Protein AF-A0AA36N4N1-F1 (afdb_monomer)

Organism: NCBI:txid2562239

pLDDT: mean 80.61, std 21.47, range [31.05, 98.44]

Foldseek 3Di:
DDDPDPCVVVDDDDLWQQQQAEDAADLVLHWDKDWSQPQWDADPPQQKIFRAAFAKTKMWTSYKDALADWDKWKKAWAWPDFKKKWFKFAPTDDPSRHDFAQQLVRQRHFIWIEGQCWTFTHHNSDTPGTDGHDDHGWMWMWTHHHQAKIFIATPPRTDDIDRDDNGTIMIIMMIDNGGGIMMRGDNPPDPLDPDPQPPPFKKAKDFWLPPLQGGIWGFDGADPSDTKTADPQAWIWYDDCWIFTDSHVDPPDGQWTGNDPDPAAWIGGPPPNVNRDDGIGMGGDPDDDDPDDDDDDDDDDDDDDDDDDDDDDDDDDDDPDDDFAFDFPPPPPPCRRHHDDPLADDPDDADDALLQLLVLLVPDDNVRSVVLLVQLCVVCVVCVVVVQHDDSSLSSLVSQCPDDDSDDDGPVNLVCCLGPPDDDVSVVSSVSNSNSVVSPVVSVVSDDDDDDDDPDDDPRPDDPVVDDPPPDPDD

Sequence (475 aa):
MLGSLDISQLLGDGDDASGLPSTGYSEEEGFTWVDTLRSVDCDSSDRKALCVEDRTATMVTAQVLTSQDTCVLKLRLSGNGHQLAFGIVDENPSGFSRLAIGDERLQSSIGAMCSPISGTIVYEGRTAGEAPAVKNGDIVEIRTSEGGRVEFLKGSSKFHSIKVGGKCKFRLAVTLFKQGQQVEILRGSGGGGSLPAGAAGALQVVGAGLPAVNGSYTATGTYNGKPMYKKEDGAILYWKNMWKLNDSDNTGGWWYERDDTSATGAWETAAGLGWVDPAPVVKAASGSPAEEDASIISPKSAAAVSTSVPVTAAAAPALPVEARRTNRWGDGLDAAASGHRDFFPKGWTPAKTVREAVEAFRVYSPEEIDFVLKKGCAMALDLKDVDMHMDDDCAAVIYAYTQEKPEPPSLYTKLNDAMRTSGGLAEKRLLLYLDYIHSLSEALSLLPAYSGECYRGLNLRLHPKTYEVRSHVVG

Mean predicted aligned error: 18.78 Å

Structure (mmCIF, N/CA/C/O backbone):
data_AF-A0AA36N4N1-F1
#
_entry.id   AF-A0AA36N4N1-F1
#
loop_
_atom_site.group_PDB
_atom_site.id
_atom_site.type_symbol
_atom_site.label_atom_id
_atom_site.label_alt_id
_atom_site.label_comp_id
_atom_site.label_asym_id
_atom_site.label_entity_id
_atom_site.label_seq_id
_atom_site.pdbx_PDB_ins_code
_atom_site.Cartn_x
_atom_site.Cartn_y
_atom_site.Cartn_z
_atom_site.occupancy
_atom_site.B_iso_or_equiv
_atom_site.auth_seq_id
_atom_site.auth_comp_id
_atom_site.auth_asym_id
_atom_site.auth_atom_id
_atom_site.pdbx_PDB_model_num
ATOM 1 N N . MET A 1 1 ? 45.146 0.557 26.630 1.00 37.34 1 MET A N 1
ATOM 2 C CA . MET A 1 1 ? 44.471 0.584 25.317 1.00 37.34 1 MET A CA 1
ATOM 3 C C . MET A 1 1 ? 43.125 -0.089 25.493 1.00 37.34 1 MET A C 1
ATOM 5 O O . MET A 1 1 ? 43.116 -1.236 25.915 1.00 37.34 1 MET A O 1
ATOM 9 N N . LEU A 1 2 ? 42.023 0.621 25.257 1.00 32.16 2 LEU A N 1
ATOM 10 C CA . LEU A 1 2 ? 40.697 0.011 25.139 1.00 32.16 2 LEU A CA 1
ATOM 11 C C . LEU A 1 2 ? 40.434 -0.164 23.644 1.00 32.16 2 LEU A C 1
ATOM 13 O O . LEU A 1 2 ? 40.551 0.806 22.896 1.00 32.16 2 LEU A O 1
ATOM 17 N N . GLY A 1 3 ? 40.168 -1.393 23.207 1.00 32.75 3 GLY A N 1
ATOM 18 C CA . GLY A 1 3 ? 39.794 -1.654 21.819 1.00 32.75 3 GLY A CA 1
ATOM 19 C C . GLY A 1 3 ? 38.399 -1.103 21.548 1.00 32.75 3 GLY A C 1
ATOM 20 O O . GLY A 1 3 ? 37.499 -1.298 22.364 1.00 32.75 3 GLY A O 1
ATOM 21 N N . SER A 1 4 ? 38.218 -0.425 20.414 1.00 31.94 4 SER A N 1
ATOM 22 C CA . SER A 1 4 ? 36.880 -0.070 19.941 1.00 31.94 4 SER A CA 1
ATOM 23 C C . SER A 1 4 ? 36.145 -1.358 19.583 1.00 31.94 4 SER A C 1
ATOM 25 O O . SER A 1 4 ? 36.500 -2.014 18.606 1.00 31.94 4 SER A O 1
ATOM 27 N N . LEU A 1 5 ? 35.151 -1.733 20.387 1.00 32.84 5 LEU A N 1
ATOM 28 C CA . LEU A 1 5 ? 34.223 -2.806 20.042 1.00 32.84 5 LEU A CA 1
ATOM 29 C C . LEU A 1 5 ? 33.358 -2.323 18.879 1.00 32.84 5 LEU A C 1
ATOM 31 O O . LEU A 1 5 ? 32.591 -1.373 19.030 1.00 32.84 5 LEU A O 1
ATOM 35 N N . ASP A 1 6 ? 33.514 -2.954 17.718 1.00 38.28 6 ASP A N 1
ATOM 36 C CA . ASP A 1 6 ? 32.713 -2.637 16.543 1.00 38.28 6 ASP A CA 1
ATOM 37 C C . ASP A 1 6 ? 31.299 -3.204 16.718 1.00 38.28 6 ASP A C 1
ATOM 39 O O . ASP A 1 6 ? 31.056 -4.407 16.598 1.00 38.28 6 ASP A O 1
ATOM 43 N N . ILE A 1 7 ? 30.365 -2.315 17.060 1.00 39.88 7 ILE A N 1
ATOM 44 C CA . ILE A 1 7 ? 28.974 -2.656 17.380 1.00 39.88 7 ILE A CA 1
ATOM 45 C C . ILE A 1 7 ? 28.246 -3.271 16.172 1.00 39.88 7 ILE A C 1
ATOM 47 O O . ILE A 1 7 ? 27.280 -4.008 16.375 1.00 39.88 7 ILE A O 1
ATOM 51 N N . SER A 1 8 ? 28.727 -3.050 14.939 1.00 36.09 8 SER A N 1
ATOM 52 C CA . SER A 1 8 ? 28.151 -3.668 13.736 1.00 36.09 8 SER A CA 1
ATOM 53 C C . SER A 1 8 ? 28.112 -5.199 13.826 1.00 36.09 8 SER A C 1
ATOM 55 O O . SER A 1 8 ? 27.109 -5.802 13.463 1.00 36.09 8 SER A O 1
ATOM 57 N N . GLN A 1 9 ? 29.124 -5.837 14.427 1.00 35.06 9 GLN A N 1
ATOM 58 C CA . GLN A 1 9 ? 29.229 -7.303 14.500 1.00 35.06 9 GLN A CA 1
ATOM 59 C C . GLN A 1 9 ? 28.321 -7.959 15.565 1.00 35.06 9 GLN A C 1
ATOM 61 O O . GLN A 1 9 ? 28.325 -9.180 15.711 1.00 35.06 9 GLN A O 1
ATOM 66 N N . LEU A 1 10 ? 27.522 -7.175 16.304 1.00 34.16 10 LEU A N 1
ATOM 67 C CA . LEU A 1 10 ? 26.459 -7.657 17.209 1.00 34.16 10 LEU A CA 1
ATOM 68 C C . LEU A 1 10 ? 25.037 -7.360 16.683 1.00 34.16 10 LEU A C 1
ATOM 70 O O . LEU A 1 10 ? 24.024 -7.646 17.343 1.00 34.16 10 LEU A O 1
ATOM 74 N N . LEU A 1 11 ? 24.947 -6.807 15.474 1.00 39.31 11 LEU A N 1
ATOM 75 C CA . LEU A 1 11 ? 23.723 -6.700 14.693 1.00 39.31 11 LEU A CA 1
ATOM 76 C C . LEU A 1 11 ? 23.716 -7.869 13.702 1.00 39.31 11 LEU A C 1
ATOM 78 O O . LEU A 1 11 ? 24.350 -7.811 12.659 1.00 39.31 11 LEU A O 1
ATOM 82 N N . GLY A 1 12 ? 23.050 -8.966 14.067 1.00 37.25 12 GLY A N 1
ATOM 83 C CA . GLY A 1 12 ? 22.826 -10.062 13.128 1.00 37.25 12 GLY A CA 1
ATOM 84 C C . GLY A 1 12 ? 21.840 -9.616 12.054 1.00 37.25 12 GLY A C 1
ATOM 85 O O . GLY A 1 12 ? 20.724 -9.224 12.397 1.00 37.25 12 GLY A O 1
ATOM 86 N N . ASP A 1 13 ? 22.262 -9.658 10.793 1.00 42.12 13 ASP A N 1
ATOM 87 C CA . ASP A 1 13 ? 21.434 -9.299 9.641 1.00 42.12 13 ASP A CA 1
ATOM 88 C C . ASP A 1 13 ? 20.229 -10.246 9.490 1.00 42.12 13 ASP A C 1
ATOM 90 O O . ASP A 1 13 ? 20.360 -11.457 9.685 1.00 42.12 13 ASP A O 1
ATOM 94 N N . GLY A 1 14 ? 19.070 -9.711 9.079 1.00 48.75 14 GLY A N 1
ATOM 95 C CA . GLY A 1 14 ? 17.933 -10.528 8.622 1.00 48.75 14 GLY A CA 1
ATOM 96 C C . GLY A 1 14 ? 16.628 -10.487 9.432 1.00 48.75 14 GLY A C 1
ATOM 97 O O . GLY A 1 14 ? 15.977 -11.521 9.537 1.00 48.75 14 GLY A O 1
ATOM 98 N N . ASP A 1 15 ? 16.202 -9.317 9.924 1.00 51.88 15 ASP A N 1
ATOM 99 C CA . ASP A 1 15 ? 14.816 -9.045 10.383 1.00 51.88 15 ASP A CA 1
ATOM 100 C C . ASP A 1 15 ? 14.163 -7.915 9.541 1.00 51.88 15 ASP A C 1
ATOM 102 O O . ASP A 1 15 ? 13.485 -7.018 10.052 1.00 51.88 15 ASP A O 1
ATOM 106 N N . ASP A 1 16 ? 14.396 -7.910 8.224 1.00 55.91 16 ASP A N 1
ATOM 107 C CA . ASP A 1 16 ? 13.760 -6.949 7.313 1.00 55.91 16 ASP A CA 1
ATOM 108 C C . ASP A 1 16 ? 12.291 -7.305 7.066 1.00 55.91 16 ASP A C 1
ATOM 110 O O . ASP A 1 16 ? 11.983 -8.380 6.547 1.00 55.91 16 ASP A O 1
ATOM 114 N N . ALA A 1 17 ? 11.375 -6.354 7.288 1.00 56.84 17 ALA A N 1
ATOM 115 C CA . ALA A 1 17 ? 9.952 -6.489 6.942 1.00 56.84 17 ALA A CA 1
ATOM 116 C C . ALA A 1 17 ? 9.674 -6.422 5.419 1.00 56.84 17 ALA A C 1
ATOM 118 O O . ALA A 1 17 ? 8.592 -6.024 4.975 1.00 56.84 17 ALA A O 1
ATOM 119 N N . SER A 1 18 ? 10.659 -6.794 4.601 1.00 56.47 18 SER A N 1
ATOM 120 C CA . SER A 1 18 ? 10.513 -6.920 3.156 1.00 56.47 18 SER A CA 1
ATOM 121 C C . SER A 1 18 ? 9.444 -7.972 2.831 1.00 56.47 18 SER A C 1
ATOM 123 O O . SER A 1 18 ? 9.454 -9.083 3.359 1.00 56.47 18 SER A O 1
ATOM 125 N N . GLY A 1 19 ? 8.478 -7.613 1.983 1.00 63.00 19 GLY A N 1
ATOM 126 C CA . GLY A 1 19 ? 7.341 -8.486 1.675 1.00 63.00 19 GLY A CA 1
ATOM 127 C C . GLY A 1 19 ? 6.132 -8.353 2.609 1.00 63.00 19 GLY A C 1
ATOM 128 O O . GLY A 1 19 ? 5.221 -9.176 2.510 1.00 63.00 19 GLY A O 1
ATOM 129 N N . LEU A 1 20 ? 6.054 -7.316 3.456 1.00 75.00 20 LEU A N 1
ATOM 130 C CA . LEU A 1 20 ? 4.758 -6.886 3.994 1.00 75.00 20 LEU A CA 1
ATOM 131 C C . LEU A 1 20 ? 3.753 -6.664 2.845 1.00 75.00 20 LEU A C 1
ATOM 133 O O . LEU A 1 20 ? 4.109 -6.026 1.849 1.00 75.00 20 LEU A O 1
ATOM 137 N N . PRO A 1 21 ? 2.488 -7.109 2.974 1.00 74.00 21 PRO A N 1
ATOM 138 C CA . PRO A 1 21 ? 1.457 -6.785 1.995 1.00 74.00 21 PRO A CA 1
ATOM 139 C C . PRO A 1 21 ? 1.326 -5.263 1.847 1.00 74.00 21 PRO A C 1
ATOM 141 O O . PRO A 1 21 ? 1.361 -4.521 2.832 1.00 74.00 21 PRO A O 1
ATOM 144 N N . SER A 1 22 ? 1.188 -4.791 0.609 1.00 78.88 22 SER A N 1
ATOM 145 C CA . SER A 1 22 ? 0.854 -3.399 0.298 1.00 78.88 22 SER A CA 1
ATOM 146 C C . SER A 1 22 ? -0.572 -3.387 -0.242 1.00 78.88 22 SER A C 1
ATOM 148 O O . SER A 1 22 ? -0.826 -3.784 -1.379 1.00 78.88 22 SER A O 1
ATOM 150 N N . THR A 1 23 ? -1.515 -3.024 0.626 1.00 79.81 23 THR A N 1
ATOM 151 C CA . THR A 1 23 ? -2.939 -2.870 0.294 1.00 79.81 23 THR A CA 1
ATOM 152 C C . THR A 1 23 ? -3.325 -1.398 0.388 1.00 79.81 23 THR A C 1
ATOM 154 O O . THR A 1 23 ? -2.739 -0.653 1.174 1.00 79.81 23 THR A O 1
ATOM 157 N N . GLY A 1 24 ? -4.290 -0.957 -0.420 1.00 72.75 24 GLY A N 1
ATOM 158 C CA . GLY A 1 24 ? -4.892 0.366 -0.241 1.00 72.75 24 GLY A CA 1
ATOM 159 C C . GLY A 1 24 ? -5.756 0.395 1.020 1.00 72.75 24 GLY A C 1
ATOM 160 O O . GLY A 1 24 ? -6.270 -0.639 1.445 1.00 72.75 24 GLY A O 1
ATOM 161 N N . TYR A 1 25 ? -5.927 1.570 1.622 1.00 78.00 25 TYR A N 1
ATOM 162 C CA . TYR A 1 25 ? -6.884 1.737 2.712 1.00 78.00 25 TYR A CA 1
ATOM 163 C C . TYR A 1 25 ? -8.323 1.817 2.184 1.00 78.00 25 TYR A C 1
ATOM 165 O O . TYR A 1 25 ? -8.590 2.464 1.174 1.00 78.00 25 TYR A O 1
ATOM 173 N N . SER A 1 26 ? -9.249 1.177 2.897 1.00 70.94 26 SER A N 1
ATOM 174 C CA . SER A 1 26 ? -10.693 1.265 2.678 1.00 70.94 26 SER A CA 1
ATOM 175 C C . SER A 1 26 ? -11.380 1.444 4.027 1.00 70.94 26 SER A C 1
ATOM 177 O O . SER A 1 26 ? -11.077 0.717 4.973 1.00 70.94 26 SER A O 1
ATOM 179 N N . GLU A 1 27 ? -12.320 2.386 4.137 1.00 68.56 27 GLU A N 1
ATOM 180 C CA . GLU A 1 27 ? -13.096 2.575 5.372 1.00 68.56 27 GLU A CA 1
ATOM 181 C C . GLU A 1 27 ? -14.043 1.394 5.655 1.00 68.56 27 GLU A C 1
ATOM 183 O O . GLU A 1 27 ? -14.372 1.133 6.813 1.00 68.56 27 GLU A O 1
ATOM 188 N N . GLU A 1 28 ? -14.458 0.665 4.612 1.00 68.81 28 GLU A N 1
ATOM 189 C CA . GLU A 1 28 ? -15.406 -0.453 4.709 1.00 68.81 28 GLU A CA 1
ATOM 190 C C . GLU A 1 28 ? -14.729 -1.729 5.245 1.00 68.81 28 GLU A C 1
ATOM 192 O O . GLU A 1 28 ? -15.287 -2.421 6.099 1.00 68.81 28 GLU A O 1
ATOM 197 N N . GLU A 1 29 ? -13.492 -2.000 4.816 1.00 69.56 29 GLU A N 1
ATOM 198 C CA . GLU A 1 29 ? -12.660 -3.103 5.329 1.00 69.56 29 GLU A CA 1
ATOM 199 C C . GLU A 1 29 ? -11.948 -2.714 6.641 1.00 69.56 29 GLU A C 1
ATOM 201 O O . GLU A 1 29 ? -11.838 -3.507 7.585 1.00 69.56 29 GLU A O 1
ATOM 206 N N . GLY A 1 30 ? -11.503 -1.458 6.732 1.00 76.56 30 GLY A N 1
ATOM 207 C CA . GLY A 1 30 ? -10.706 -0.920 7.825 1.00 76.56 30 GLY A CA 1
ATOM 208 C C . GLY A 1 30 ? -9.240 -1.356 7.762 1.00 76.56 30 GLY A C 1
ATOM 209 O O . GLY A 1 30 ? -8.646 -1.485 6.694 1.00 76.56 30 GLY A O 1
ATOM 210 N N . PHE A 1 31 ? -8.636 -1.559 8.934 1.00 78.25 31 PHE A N 1
ATOM 211 C CA . PHE A 1 31 ? -7.243 -1.988 9.054 1.00 78.25 31 PHE A CA 1
ATOM 212 C C . PHE A 1 31 ? -7.133 -3.492 9.305 1.00 78.25 31 PHE A C 1
ATOM 214 O O . PHE A 1 31 ? -7.721 -4.007 10.258 1.00 78.25 31 PHE A O 1
ATOM 221 N N . THR A 1 32 ? -6.320 -4.166 8.492 1.00 77.75 32 THR A N 1
ATOM 222 C CA . THR A 1 32 ? -5.790 -5.501 8.794 1.00 77.75 32 THR A CA 1
ATOM 223 C C . THR A 1 32 ? -4.341 -5.351 9.253 1.00 77.75 32 THR A C 1
ATOM 225 O O . THR A 1 32 ? -3.664 -4.379 8.910 1.00 77.75 32 THR A O 1
ATOM 228 N N . TRP A 1 33 ? -3.877 -6.268 10.096 1.00 76.44 33 TRP A N 1
ATOM 229 C CA . TRP A 1 33 ? -2.628 -6.109 10.839 1.00 76.44 33 TRP A CA 1
ATOM 230 C C . TRP A 1 33 ? -1.650 -7.225 10.517 1.00 76.44 33 TRP A C 1
ATOM 232 O O . TRP A 1 33 ? -2.043 -8.373 10.322 1.00 76.44 33 TRP A O 1
ATOM 242 N N . VAL A 1 34 ? -0.371 -6.867 10.481 1.00 78.44 34 VAL A N 1
ATOM 243 C CA . VAL A 1 34 ? 0.739 -7.795 10.308 1.00 78.44 34 VAL A CA 1
ATOM 244 C C . VAL A 1 34 ? 1.714 -7.585 11.453 1.00 78.44 34 VAL A C 1
ATOM 246 O O . VAL A 1 34 ? 2.212 -6.480 11.679 1.00 78.44 34 VAL A O 1
ATOM 249 N N . ASP A 1 35 ? 1.979 -8.664 12.175 1.00 76.88 35 ASP A N 1
ATOM 250 C CA . ASP A 1 35 ? 3.106 -8.761 13.089 1.00 76.88 35 ASP A CA 1
ATOM 251 C C . ASP A 1 35 ? 4.309 -9.315 12.313 1.00 76.88 35 ASP A C 1
ATOM 253 O O . ASP A 1 35 ? 4.249 -10.401 11.730 1.00 76.88 35 ASP A O 1
ATOM 257 N N . THR A 1 36 ? 5.395 -8.546 12.278 1.00 65.12 36 THR A N 1
ATOM 258 C CA . THR A 1 36 ? 6.642 -8.921 11.600 1.00 65.12 36 THR A CA 1
ATOM 259 C C . THR A 1 36 ? 7.511 -9.865 12.435 1.00 65.12 36 THR A C 1
ATOM 261 O O . THR A 1 36 ? 8.386 -10.525 11.882 1.00 65.12 36 THR A O 1
ATOM 264 N N . LEU A 1 37 ? 7.267 -9.963 13.746 1.00 64.00 37 LEU A N 1
ATOM 265 C CA . LEU A 1 37 ? 8.128 -10.625 14.734 1.00 64.00 37 LEU A CA 1
ATOM 266 C C . LEU A 1 37 ? 7.532 -11.911 15.323 1.00 64.00 37 LEU A C 1
ATOM 268 O O . LEU A 1 37 ? 8.259 -12.670 15.973 1.00 64.00 37 LEU A O 1
ATOM 272 N N . ARG A 1 38 ? 6.233 -12.147 15.097 1.00 74.81 38 ARG A N 1
ATOM 273 C CA . ARG A 1 38 ? 5.430 -13.267 15.632 1.00 74.81 38 ARG A CA 1
ATOM 274 C C . ARG A 1 38 ? 5.346 -13.294 17.168 1.00 74.81 38 ARG A C 1
ATOM 276 O O . ARG A 1 38 ? 5.198 -14.362 17.756 1.00 74.81 38 ARG A O 1
ATOM 283 N N . SER A 1 39 ? 5.455 -12.126 17.799 1.00 76.75 39 SER A N 1
ATOM 284 C CA . SER A 1 39 ? 5.341 -11.897 19.247 1.00 76.75 39 SER A CA 1
ATOM 285 C C . SER A 1 39 ? 3.973 -11.351 19.684 1.00 76.75 39 SER A C 1
ATOM 287 O O . SER A 1 39 ? 3.732 -11.177 20.883 1.00 76.75 39 SER A O 1
ATOM 289 N N . VAL A 1 40 ? 3.063 -11.100 18.738 1.00 81.50 40 VAL A N 1
ATOM 290 C CA . VAL A 1 40 ? 1.701 -10.608 18.961 1.00 81.50 40 VAL A CA 1
ATOM 291 C C . VAL A 1 40 ? 0.683 -11.577 18.362 1.00 81.50 40 VAL A C 1
ATOM 293 O O . VAL A 1 40 ? 0.673 -11.823 17.157 1.00 81.50 40 VAL A O 1
ATOM 296 N N . ASP A 1 41 ? -0.224 -12.078 19.196 1.00 82.75 41 ASP A N 1
ATOM 297 C CA . ASP A 1 41 ? -1.428 -12.756 18.723 1.00 82.75 41 ASP A CA 1
ATOM 298 C C . ASP A 1 41 ? -2.460 -11.703 18.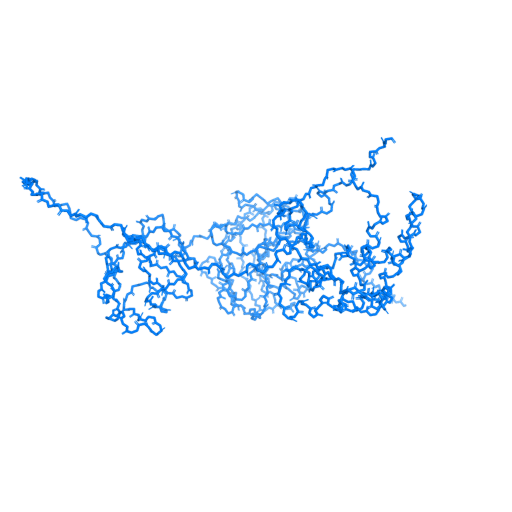291 1.00 82.75 41 ASP A C 1
ATOM 300 O O . ASP A 1 41 ? -2.857 -10.840 19.081 1.00 82.75 41 ASP A O 1
ATOM 304 N N . CYS A 1 42 ? -2.837 -11.731 17.013 1.00 79.38 42 CYS A N 1
ATOM 305 C CA . CYS A 1 42 ? -3.615 -10.695 16.334 1.00 79.38 42 CYS A CA 1
ATOM 306 C C . CYS A 1 42 ? -4.926 -11.279 15.794 1.00 79.38 42 CYS A C 1
ATOM 308 O O . CYS A 1 42 ? -5.034 -11.594 14.604 1.00 79.38 42 CYS A O 1
ATOM 310 N N . ASP A 1 43 ? -5.952 -11.372 16.642 1.00 75.44 43 ASP A N 1
ATOM 311 C CA . ASP A 1 43 ? -7.291 -11.736 16.179 1.00 75.44 43 ASP A CA 1
ATOM 312 C C . ASP A 1 43 ? -7.929 -10.544 15.448 1.00 75.44 43 ASP A C 1
ATOM 314 O O . ASP A 1 43 ? -8.420 -9.580 16.045 1.00 75.44 43 ASP A O 1
ATOM 318 N N . SER A 1 44 ? -7.917 -10.617 14.117 1.00 69.69 44 SER A N 1
ATOM 319 C CA . SER A 1 44 ? -8.525 -9.617 13.230 1.00 69.69 44 SER A CA 1
ATOM 320 C C . SER A 1 44 ? -10.060 -9.563 13.304 1.00 69.69 44 SER A C 1
ATOM 322 O O . SER A 1 44 ? -10.647 -8.525 12.980 1.00 69.69 44 SER A O 1
ATOM 324 N N . SER A 1 45 ? -10.716 -10.637 13.756 1.00 71.38 45 SER A N 1
ATOM 325 C CA . SER A 1 45 ? -12.170 -10.696 13.937 1.00 71.38 45 SER A CA 1
ATOM 326 C C . SER A 1 45 ? -12.589 -10.026 15.247 1.00 71.38 45 SER A C 1
ATOM 328 O O . SER A 1 45 ? -13.461 -9.154 15.246 1.00 71.38 45 SER A O 1
ATOM 330 N N . ASP A 1 46 ? -11.882 -10.350 16.331 1.00 75.75 46 ASP A N 1
ATOM 331 C CA . ASP A 1 46 ? -12.112 -9.842 17.686 1.00 75.75 46 ASP A CA 1
ATOM 332 C C . ASP A 1 46 ? -11.421 -8.478 17.929 1.00 75.75 46 ASP A C 1
ATOM 334 O O . ASP A 1 46 ? -11.637 -7.819 18.949 1.00 75.75 46 ASP A O 1
ATOM 338 N N . ARG A 1 47 ? -10.622 -8.031 16.944 1.00 86.88 47 ARG A N 1
ATOM 339 C CA . ARG A 1 47 ? -9.913 -6.738 16.848 1.00 86.88 47 ARG A CA 1
ATOM 340 C C . ARG A 1 47 ? -8.972 -6.469 18.016 1.00 86.88 47 ARG A C 1
ATOM 342 O O . ARG A 1 47 ? -8.787 -5.323 18.429 1.00 86.88 47 ARG A O 1
ATOM 349 N N . LYS A 1 48 ? -8.367 -7.530 18.539 1.00 91.25 48 LYS A N 1
ATOM 350 C CA . LYS A 1 48 ? -7.454 -7.489 19.679 1.00 91.25 48 LYS A CA 1
ATOM 351 C C . LYS A 1 48 ? -6.079 -7.958 19.244 1.00 91.25 48 LYS A C 1
ATOM 353 O O . LYS A 1 48 ? -5.951 -8.966 18.557 1.00 91.25 48 LYS A O 1
ATOM 358 N N . ALA A 1 49 ? -5.069 -7.232 19.696 1.00 91.44 49 ALA A N 1
ATOM 359 C CA . ALA A 1 49 ? -3.678 -7.606 19.539 1.00 91.44 49 ALA A CA 1
ATOM 360 C C . ALA A 1 49 ? -3.064 -7.779 20.933 1.00 91.44 49 ALA A C 1
ATOM 362 O O . ALA A 1 49 ? -3.068 -6.841 21.736 1.00 91.44 49 ALA A O 1
ATOM 363 N N . LEU A 1 50 ? -2.610 -8.994 21.237 1.00 93.56 50 LEU A N 1
ATOM 364 C CA . LEU A 1 50 ? -2.117 -9.436 22.541 1.00 93.56 50 LEU A CA 1
ATOM 365 C C . LEU A 1 50 ? -0.631 -9.780 22.433 1.00 93.56 50 LEU A C 1
ATOM 367 O O . LEU A 1 50 ? -0.254 -10.669 21.677 1.00 93.56 50 LEU A O 1
ATOM 371 N N . CYS A 1 51 ? 0.221 -9.120 23.216 1.00 93.00 51 CYS A N 1
ATOM 372 C CA . CYS A 1 51 ? 1.631 -9.492 23.291 1.00 93.00 51 CYS A CA 1
ATOM 373 C C . CYS A 1 51 ? 1.770 -10.828 24.038 1.00 93.00 51 CYS A C 1
ATOM 375 O O . CYS A 1 51 ? 1.463 -10.910 25.234 1.00 93.00 51 CYS A O 1
ATOM 377 N N . VAL A 1 52 ? 2.205 -11.875 23.335 1.00 91.81 52 VAL A N 1
ATOM 378 C CA . VAL A 1 52 ? 2.279 -13.250 23.864 1.00 91.81 52 VAL A CA 1
ATOM 379 C C . VAL A 1 52 ? 3.652 -13.617 24.428 1.00 91.81 52 VAL A C 1
ATOM 381 O O . VAL A 1 52 ? 3.772 -14.615 25.137 1.00 91.81 52 VAL A O 1
ATOM 384 N N . GLU A 1 53 ? 4.669 -12.784 24.213 1.00 88.62 53 GLU A N 1
ATOM 385 C CA . GLU A 1 53 ? 6.042 -12.972 24.701 1.00 88.62 53 GLU A CA 1
ATOM 386 C C . GLU A 1 53 ? 6.495 -11.774 25.551 1.00 88.62 53 GLU A C 1
ATOM 388 O O . GLU A 1 53 ? 6.022 -10.657 25.357 1.00 88.62 53 GLU A O 1
ATOM 393 N N . ASP A 1 54 ? 7.437 -11.960 26.486 1.00 89.50 54 ASP A N 1
ATOM 394 C CA . ASP A 1 54 ? 7.961 -10.847 27.302 1.00 89.50 54 ASP A CA 1
ATOM 395 C C . ASP A 1 54 ? 9.110 -10.108 26.590 1.00 89.50 54 ASP A C 1
ATOM 397 O O . ASP A 1 54 ? 10.244 -10.046 27.065 1.00 89.50 54 ASP A O 1
ATOM 401 N N . ARG A 1 55 ? 8.810 -9.574 25.399 1.00 88.81 55 ARG A N 1
ATOM 402 C CA . ARG A 1 55 ? 9.698 -8.704 24.614 1.00 88.81 55 ARG A CA 1
ATOM 403 C C . ARG A 1 55 ? 8.934 -7.543 23.978 1.00 88.81 55 ARG A C 1
ATOM 405 O O . ARG A 1 55 ? 7.708 -7.555 23.894 1.00 88.81 55 ARG A O 1
ATOM 412 N N . THR A 1 56 ? 9.678 -6.551 23.490 1.00 90.69 56 THR A N 1
ATOM 413 C CA . THR A 1 56 ? 9.150 -5.516 22.593 1.00 90.69 56 THR A CA 1
ATOM 414 C C . THR A 1 56 ? 8.563 -6.173 21.342 1.00 90.69 56 THR A C 1
ATOM 416 O O . THR A 1 56 ? 9.223 -6.986 20.693 1.00 90.69 56 THR A O 1
ATOM 419 N N . ALA A 1 57 ? 7.325 -5.822 21.010 1.00 91.50 57 ALA A N 1
ATOM 420 C CA . ALA A 1 57 ? 6.540 -6.440 19.954 1.00 91.50 57 ALA A CA 1
ATOM 421 C C . ALA A 1 57 ? 5.795 -5.353 19.171 1.00 91.50 57 ALA A C 1
ATOM 423 O O . ALA A 1 57 ? 4.961 -4.648 19.741 1.00 91.50 57 ALA A O 1
ATOM 424 N N . THR A 1 58 ? 6.107 -5.184 17.883 1.00 93.56 58 THR A N 1
ATOM 425 C CA . THR A 1 58 ? 5.521 -4.122 17.049 1.00 93.56 58 THR A CA 1
ATOM 426 C C . THR A 1 58 ? 4.681 -4.709 15.924 1.00 93.56 58 THR A C 1
ATOM 428 O O . THR A 1 58 ? 5.187 -5.445 15.084 1.00 93.56 58 THR A O 1
ATOM 431 N N . MET A 1 59 ? 3.409 -4.318 15.883 1.00 93.19 59 MET A N 1
ATOM 432 C CA . MET A 1 59 ? 2.478 -4.618 14.796 1.00 93.19 59 MET A CA 1
ATOM 433 C C . MET A 1 59 ? 2.331 -3.407 13.870 1.00 93.19 59 MET A C 1
ATOM 435 O O . MET A 1 59 ? 2.356 -2.257 14.324 1.00 93.19 59 MET A O 1
ATOM 439 N N . VAL A 1 60 ? 2.120 -3.659 12.580 1.00 93.12 60 VAL A N 1
ATOM 440 C CA . VAL A 1 60 ? 1.880 -2.623 11.567 1.00 93.12 60 VAL A CA 1
ATOM 441 C C . VAL A 1 60 ? 0.642 -2.942 10.736 1.00 93.12 60 VAL A C 1
ATOM 443 O O . VAL A 1 60 ? 0.237 -4.095 10.596 1.00 93.12 60 VAL A O 1
ATOM 446 N N . THR A 1 61 ? 0.027 -1.913 10.170 1.00 92.31 61 THR A N 1
ATOM 447 C CA . THR A 1 61 ? -1.096 -2.069 9.235 1.00 92.31 61 THR A CA 1
ATOM 448 C C . THR A 1 61 ? -0.632 -2.653 7.898 1.00 92.31 61 THR A C 1
ATOM 450 O O . THR A 1 61 ? 0.401 -2.256 7.354 1.00 92.31 61 THR A O 1
ATOM 453 N N . ALA A 1 62 ? -1.401 -3.593 7.342 1.00 87.00 62 ALA A N 1
ATOM 454 C CA . ALA A 1 62 ? -1.208 -4.099 5.979 1.00 87.00 62 ALA A CA 1
ATOM 455 C C . ALA A 1 62 ? -1.532 -3.028 4.923 1.00 87.00 62 ALA A C 1
ATOM 457 O O . ALA A 1 62 ? -1.016 -3.066 3.801 1.00 87.00 62 ALA A O 1
ATOM 458 N N . GLN A 1 63 ? -2.391 -2.076 5.285 1.00 91.44 63 GLN A N 1
ATOM 459 C CA . GLN A 1 63 ? -2.716 -0.916 4.475 1.00 91.44 63 GLN A CA 1
ATOM 460 C C . GLN A 1 63 ? -1.563 0.089 4.477 1.00 91.44 63 GLN A C 1
ATOM 462 O O . GLN A 1 63 ? -1.002 0.414 5.524 1.00 91.44 63 GLN A O 1
ATOM 467 N N . VAL A 1 64 ? -1.233 0.596 3.293 1.00 91.88 64 VAL A N 1
ATOM 468 C CA . VAL A 1 64 ? -0.269 1.677 3.096 1.00 91.88 64 VAL A CA 1
ATOM 469 C C . VAL A 1 64 ? -1.041 2.955 2.796 1.00 91.88 64 VAL A C 1
ATOM 471 O O . VAL A 1 64 ? -1.845 3.004 1.868 1.00 91.88 64 VAL A O 1
ATOM 474 N N . LEU A 1 65 ? -0.789 3.983 3.598 1.00 92.25 65 LEU A N 1
ATOM 475 C CA . LEU A 1 65 ? -1.389 5.307 3.504 1.00 92.25 65 LEU A CA 1
ATOM 476 C C . LEU A 1 65 ? -0.439 6.272 2.793 1.00 92.25 65 LEU A C 1
ATOM 478 O O . LEU A 1 65 ? 0.784 6.138 2.860 1.00 92.25 65 LEU A O 1
ATOM 482 N N . THR A 1 66 ? -1.005 7.277 2.139 1.00 92.38 66 THR A N 1
ATOM 483 C CA . THR A 1 66 ? -0.303 8.375 1.471 1.00 92.38 66 THR A CA 1
ATOM 484 C C . THR A 1 66 ? -0.635 9.716 2.130 1.00 92.38 66 THR A C 1
ATOM 486 O O . THR A 1 66 ? -1.469 9.816 3.028 1.00 92.38 66 THR A O 1
ATOM 489 N N . SER A 1 67 ? -0.023 10.798 1.645 1.00 90.00 67 SER A N 1
ATOM 490 C CA . SER A 1 67 ? -0.362 12.166 2.060 1.00 90.00 67 SER A CA 1
ATOM 491 C C . SER A 1 67 ? -1.793 12.613 1.705 1.00 90.00 67 SER A C 1
ATOM 493 O O . SER A 1 67 ? -2.199 13.694 2.133 1.00 90.00 67 SER A O 1
ATOM 495 N N . GLN A 1 68 ? -2.542 11.838 0.912 1.00 88.44 68 GLN A N 1
ATOM 496 C CA . GLN A 1 68 ? -3.926 12.144 0.530 1.00 88.44 68 GLN A CA 1
ATOM 497 C C . GLN A 1 68 ? -4.961 11.390 1.383 1.00 88.44 68 GLN A C 1
ATOM 499 O O . GLN A 1 68 ? -6.110 11.811 1.443 1.00 88.44 68 GLN A O 1
ATOM 504 N N . ASP A 1 69 ? -4.574 10.305 2.059 1.00 89.44 69 ASP A N 1
ATOM 505 C CA . ASP A 1 69 ? -5.529 9.408 2.712 1.00 89.44 69 ASP A CA 1
ATOM 506 C C . ASP A 1 69 ? -6.000 9.938 4.070 1.00 89.44 69 ASP A C 1
ATOM 508 O O . ASP A 1 69 ? -5.205 10.190 4.983 1.00 89.44 69 ASP A O 1
ATOM 512 N N . THR A 1 70 ? -7.318 10.059 4.231 1.00 90.25 70 THR A N 1
ATOM 513 C CA . THR A 1 70 ? -7.970 10.396 5.500 1.00 90.25 70 THR A CA 1
ATOM 514 C C . THR A 1 70 ? -8.365 9.120 6.236 1.00 90.25 70 THR A C 1
ATOM 516 O O . THR A 1 70 ? -9.182 8.350 5.740 1.00 90.25 70 THR A O 1
ATOM 519 N N . CYS A 1 71 ? -7.821 8.896 7.429 1.00 92.06 71 CYS A N 1
ATOM 520 C CA . CYS A 1 71 ? -8.146 7.735 8.252 1.00 92.06 71 CYS A CA 1
ATOM 521 C C . CYS A 1 71 ? -8.177 8.098 9.742 1.00 92.06 71 CYS A C 1
ATOM 523 O O . CYS A 1 71 ? -7.602 9.102 10.179 1.00 92.06 71 CYS A O 1
ATOM 525 N N . VAL A 1 72 ? -8.841 7.255 10.535 1.00 92.88 72 VAL A N 1
ATOM 526 C CA . VAL A 1 72 ? -8.902 7.367 11.996 1.00 92.88 72 VAL A CA 1
ATOM 527 C C . VAL A 1 72 ? -8.685 5.988 12.616 1.00 92.88 72 VAL A C 1
ATOM 529 O O . VAL A 1 72 ? -9.559 5.124 12.543 1.00 92.88 72 VAL A O 1
ATOM 532 N N . LEU A 1 73 ? -7.538 5.792 13.266 1.00 93.88 73 LEU A N 1
ATOM 533 C CA . LEU A 1 73 ? -7.255 4.609 14.076 1.00 93.88 73 LEU A CA 1
ATOM 534 C C . LEU A 1 73 ? -7.462 4.936 15.554 1.00 93.88 73 LEU A C 1
ATOM 536 O O . LEU A 1 73 ? -6.738 5.755 16.113 1.00 93.88 73 LEU A O 1
ATOM 540 N N . LYS A 1 74 ? -8.420 4.256 16.192 1.00 95.31 74 LYS A N 1
ATOM 541 C CA . LYS A 1 74 ? -8.696 4.341 17.632 1.00 95.31 74 LYS A CA 1
ATOM 542 C C . LYS A 1 74 ? -8.222 3.064 18.325 1.00 95.31 74 LYS A C 1
ATOM 544 O O . LYS A 1 74 ? -8.623 1.968 17.943 1.00 95.31 74 LYS A O 1
ATOM 549 N N . LEU A 1 75 ? -7.408 3.210 19.365 1.00 95.75 75 LEU A N 1
ATOM 550 C CA . LEU A 1 75 ? -6.857 2.113 20.161 1.00 95.75 75 LEU A CA 1
ATOM 551 C C . LEU A 1 75 ? -7.302 2.290 21.613 1.00 95.75 75 LEU A C 1
ATOM 553 O O . LEU A 1 75 ? -7.033 3.333 22.209 1.00 95.75 75 LEU A O 1
ATOM 557 N N . ARG A 1 76 ? -7.956 1.284 22.197 1.00 95.69 76 ARG A N 1
ATOM 558 C CA . ARG A 1 76 ? -8.177 1.208 23.647 1.00 95.69 76 ARG A CA 1
ATOM 559 C C . ARG A 1 76 ? -7.078 0.350 24.266 1.00 95.69 76 ARG A C 1
ATOM 561 O O . ARG A 1 76 ? -6.856 -0.776 23.821 1.00 95.69 76 ARG A O 1
ATOM 568 N N . LEU A 1 77 ? -6.394 0.869 25.285 1.00 94.38 77 LEU A N 1
ATOM 569 C CA . LEU A 1 77 ? -5.389 0.096 26.017 1.00 94.38 77 LEU A CA 1
ATOM 570 C C . LEU A 1 77 ? -6.074 -0.891 26.973 1.00 94.38 77 LEU A C 1
ATOM 572 O O . LEU A 1 77 ? -7.032 -0.529 27.654 1.00 94.38 77 LEU A O 1
ATOM 576 N N . SER A 1 78 ? -5.569 -2.122 27.041 1.00 91.56 78 SER A N 1
ATOM 577 C CA . SER A 1 78 ? -6.142 -3.223 27.824 1.00 91.56 78 SER A CA 1
ATOM 578 C C . SER A 1 78 ? -5.059 -4.137 28.424 1.00 91.56 78 SER A C 1
ATOM 580 O O . SER A 1 78 ? -3.880 -4.067 28.067 1.00 91.56 78 SER A O 1
ATOM 582 N N . GLY A 1 79 ? -5.444 -4.982 29.383 1.00 86.75 79 GLY A N 1
ATOM 583 C CA . GLY A 1 79 ? -4.521 -5.885 30.079 1.00 86.75 79 GLY A CA 1
ATOM 584 C C . GLY A 1 79 ? -3.573 -5.183 31.064 1.00 86.75 79 GLY A C 1
ATOM 585 O O . GLY A 1 79 ? -3.825 -4.068 31.526 1.00 86.75 79 GLY A O 1
ATOM 586 N N . ASN A 1 80 ? -2.465 -5.847 31.399 1.00 80.88 80 ASN A N 1
ATOM 587 C CA . ASN A 1 80 ? -1.543 -5.434 32.471 1.00 80.88 80 ASN A CA 1
ATOM 588 C C . ASN A 1 80 ? -0.475 -4.419 32.002 1.00 80.88 80 ASN A C 1
ATOM 590 O O . ASN A 1 80 ? 0.651 -4.393 32.500 1.00 80.88 80 ASN A O 1
ATOM 594 N N . GLY A 1 81 ? -0.812 -3.593 31.008 1.00 71.75 81 GLY A N 1
ATOM 595 C CA . GLY A 1 81 ? 0.110 -2.648 30.386 1.00 71.75 81 GLY A CA 1
ATOM 596 C C . GLY A 1 81 ? 0.367 -1.384 31.202 1.00 71.75 81 GLY A C 1
ATOM 597 O O . GLY A 1 81 ? -0.543 -0.767 31.755 1.00 71.75 81 GLY A O 1
ATOM 598 N N . HIS A 1 82 ? 1.633 -0.968 31.228 1.00 79.94 82 HIS A N 1
ATOM 599 C CA . HIS A 1 82 ? 2.049 0.346 31.724 1.00 79.94 82 HIS A CA 1
ATOM 600 C C . HIS A 1 82 ? 2.566 1.254 30.608 1.00 79.94 82 HIS A C 1
ATOM 602 O O . HIS A 1 82 ? 2.389 2.462 30.689 1.00 79.94 82 HIS A O 1
ATOM 608 N N . GLN A 1 83 ? 3.181 0.690 29.570 1.00 93.06 83 GLN A N 1
ATOM 609 C CA . GLN A 1 83 ? 3.769 1.444 28.469 1.00 93.06 83 GLN A CA 1
ATOM 610 C C . GLN A 1 83 ? 3.171 0.980 27.142 1.00 93.06 83 GLN A C 1
ATOM 612 O O . GLN A 1 83 ? 3.012 -0.222 26.936 1.00 93.06 83 GLN A O 1
ATOM 617 N N . LEU A 1 84 ? 2.860 1.941 26.275 1.00 95.12 84 LEU A N 1
ATOM 618 C CA . LEU A 1 84 ? 2.381 1.769 24.906 1.00 95.12 84 LEU A CA 1
ATOM 619 C C . LEU A 1 84 ? 3.175 2.730 24.021 1.00 95.12 84 LEU A C 1
ATOM 621 O O . LEU A 1 84 ? 3.386 3.876 24.418 1.00 9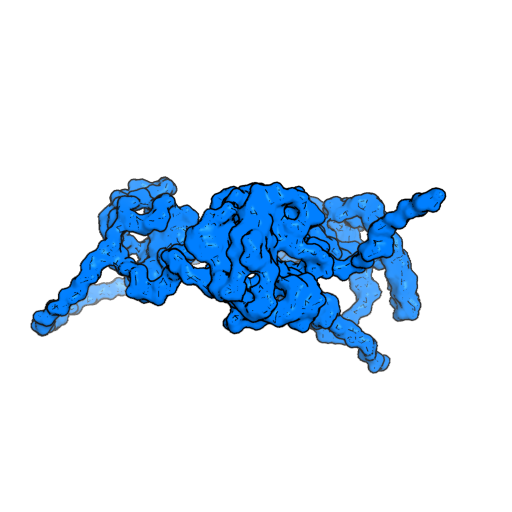5.12 84 LEU A O 1
ATOM 625 N N . ALA A 1 85 ? 3.556 2.310 22.818 1.00 96.88 85 ALA A N 1
ATOM 626 C CA . ALA A 1 85 ? 3.951 3.252 21.779 1.00 96.88 85 ALA A CA 1
ATOM 627 C C . ALA A 1 85 ? 3.056 3.074 20.556 1.00 96.88 85 ALA A C 1
ATOM 629 O O . ALA A 1 85 ? 2.683 1.956 20.212 1.00 96.88 85 ALA A O 1
ATOM 630 N N . PHE A 1 86 ? 2.667 4.174 19.925 1.00 97.44 86 PHE A N 1
ATOM 631 C CA . PHE A 1 86 ? 1.793 4.152 18.756 1.00 97.44 86 PHE A CA 1
ATOM 632 C C . PHE A 1 86 ? 2.108 5.328 17.840 1.00 97.44 86 PHE A C 1
ATOM 634 O O . PHE A 1 86 ? 2.540 6.388 18.296 1.00 97.44 86 PHE A O 1
ATOM 641 N N . GLY A 1 87 ? 1.909 5.150 16.540 1.00 97.12 87 GLY A N 1
ATOM 642 C CA . GLY A 1 87 ? 2.234 6.189 15.575 1.00 97.12 87 GLY A CA 1
ATOM 643 C C . GLY A 1 87 ? 2.298 5.673 14.150 1.00 97.12 87 GLY A C 1
ATOM 644 O O . GLY A 1 87 ? 1.524 4.792 13.769 1.00 97.12 87 GLY A O 1
ATOM 645 N N . ILE A 1 88 ? 3.212 6.239 13.366 1.00 96.00 88 ILE A N 1
ATOM 646 C CA . ILE A 1 88 ? 3.400 5.883 11.960 1.00 96.00 88 ILE A CA 1
ATOM 647 C C . ILE A 1 88 ? 4.859 5.564 11.634 1.00 96.00 88 ILE A C 1
ATOM 649 O O . ILE A 1 88 ? 5.783 6.020 12.310 1.00 96.00 88 ILE A O 1
ATOM 653 N N . VAL A 1 89 ? 5.038 4.762 10.590 1.00 94.94 89 VAL A N 1
ATOM 654 C CA . VAL A 1 89 ? 6.321 4.239 10.098 1.00 94.94 89 VAL A CA 1
ATOM 655 C C . VAL A 1 89 ? 6.300 4.208 8.567 1.00 94.94 89 VAL A C 1
ATOM 657 O O . VAL A 1 89 ? 5.214 4.195 7.990 1.00 94.94 89 VAL A O 1
ATOM 660 N N . ASP A 1 90 ? 7.450 4.177 7.896 1.00 92.75 90 ASP A N 1
ATOM 661 C CA . ASP A 1 90 ? 7.522 4.071 6.423 1.00 92.75 90 ASP A CA 1
ATOM 662 C C . ASP A 1 90 ? 6.805 2.824 5.842 1.00 92.75 90 ASP A C 1
ATOM 664 O O . ASP A 1 90 ? 6.490 1.868 6.551 1.00 92.75 90 ASP A O 1
ATOM 668 N N . GLU A 1 91 ? 6.566 2.803 4.519 1.00 92.62 91 GLU A N 1
ATOM 669 C CA . GLU A 1 91 ? 5.973 1.650 3.799 1.00 92.62 91 GLU A CA 1
ATOM 670 C C . GLU A 1 91 ? 6.715 0.319 4.051 1.00 92.62 91 GLU A C 1
ATOM 672 O O . GLU A 1 91 ? 6.077 -0.738 4.069 1.00 92.62 91 GLU A O 1
ATOM 677 N N . ASN A 1 92 ? 8.032 0.367 4.275 1.00 88.62 92 ASN A N 1
ATOM 678 C CA . ASN A 1 92 ? 8.890 -0.794 4.534 1.00 88.62 92 ASN A CA 1
ATOM 679 C C . ASN A 1 92 ? 9.667 -0.593 5.858 1.00 88.62 92 ASN A C 1
ATOM 681 O O . ASN A 1 92 ? 10.827 -0.183 5.832 1.00 88.62 92 ASN A O 1
ATOM 685 N N . PRO A 1 93 ? 9.028 -0.813 7.021 1.00 88.06 93 PRO A N 1
ATOM 686 C CA . PRO A 1 93 ? 9.608 -0.539 8.335 1.00 88.06 93 PRO A CA 1
ATOM 687 C C . PRO A 1 93 ? 10.647 -1.594 8.754 1.00 88.06 93 PRO A C 1
ATOM 689 O O . PRO A 1 93 ? 10.372 -2.789 8.703 1.00 88.06 93 PRO A O 1
ATOM 692 N N . SER A 1 94 ? 11.816 -1.174 9.247 1.00 88.06 94 SER A N 1
ATOM 693 C CA . SER A 1 94 ? 12.892 -2.067 9.717 1.00 88.06 94 SER A CA 1
ATOM 694 C C . SER A 1 94 ? 13.375 -1.715 11.136 1.00 88.06 94 SER A C 1
ATOM 696 O O . SER A 1 94 ? 12.984 -0.700 11.708 1.00 88.06 94 SER A O 1
ATOM 698 N N . GLY A 1 95 ? 14.170 -2.595 11.759 1.00 87.50 95 GLY A N 1
ATOM 699 C CA . GLY A 1 95 ? 14.739 -2.398 13.107 1.00 87.50 95 GLY A CA 1
ATOM 700 C C . GLY A 1 95 ? 13.796 -2.678 14.292 1.00 87.50 95 GLY A C 1
ATOM 701 O O . GLY A 1 95 ? 14.244 -2.763 15.439 1.00 87.50 95 GLY A O 1
ATOM 702 N N . PHE A 1 96 ? 12.503 -2.892 14.038 1.00 88.12 96 PHE A N 1
ATOM 703 C CA . PHE A 1 96 ? 11.482 -3.096 15.075 1.00 88.12 96 PHE A CA 1
ATOM 704 C C . PHE A 1 96 ? 11.641 -4.375 15.915 1.00 88.12 96 PHE A C 1
ATOM 706 O O . PHE A 1 96 ? 11.021 -4.474 16.971 1.00 88.12 96 PHE A O 1
ATOM 713 N N . SER A 1 97 ? 12.512 -5.317 15.525 1.00 81.56 97 SER A N 1
ATOM 714 C CA . SER A 1 97 ? 12.845 -6.495 16.345 1.00 81.56 97 SER A CA 1
ATOM 715 C C . SER A 1 97 ? 13.579 -6.159 17.649 1.00 81.56 97 SER A C 1
ATOM 717 O O . SER A 1 97 ? 13.633 -6.990 18.557 1.00 81.56 97 SER A O 1
ATOM 719 N N . ARG A 1 98 ? 14.123 -4.938 17.770 1.00 84.94 98 ARG A N 1
ATOM 720 C CA . ARG A 1 98 ? 14.797 -4.434 18.984 1.00 84.94 98 ARG A CA 1
ATOM 721 C C . ARG A 1 98 ? 14.320 -3.046 19.431 1.00 84.94 98 ARG A C 1
ATOM 723 O O . ARG A 1 98 ? 14.635 -2.640 20.549 1.00 84.94 98 ARG A O 1
ATOM 730 N N . LEU A 1 99 ? 13.603 -2.313 18.577 1.00 92.44 99 LEU A N 1
ATOM 731 C CA . LEU A 1 99 ? 13.278 -0.892 18.744 1.00 92.44 99 LEU A CA 1
ATOM 732 C C . LEU A 1 99 ? 11.756 -0.672 18.757 1.00 92.44 99 LEU A C 1
ATOM 734 O O . LEU A 1 99 ? 11.024 -1.299 17.994 1.00 92.44 99 LEU A O 1
ATOM 738 N N . ALA A 1 100 ? 11.278 0.223 19.623 1.00 94.62 100 ALA A N 1
ATOM 739 C CA . ALA A 1 100 ? 9.868 0.619 19.682 1.00 94.62 100 ALA A CA 1
ATOM 740 C C . ALA A 1 100 ? 9.590 1.822 18.769 1.00 94.62 100 ALA A C 1
ATOM 742 O O . ALA A 1 100 ? 10.491 2.613 18.507 1.00 94.62 100 ALA A O 1
ATOM 743 N N . ILE A 1 101 ? 8.344 2.014 18.325 1.00 94.31 101 ILE A N 1
ATOM 744 C CA . ILE A 1 101 ? 7.964 3.212 17.553 1.00 94.31 101 ILE A CA 1
ATOM 745 C C . ILE A 1 101 ? 8.264 4.468 18.383 1.00 94.31 101 ILE A C 1
ATOM 747 O O . ILE A 1 101 ? 7.808 4.581 19.521 1.00 94.31 101 ILE A O 1
ATOM 751 N N . GLY A 1 102 ? 9.012 5.416 17.815 1.00 91.62 102 GLY A N 1
ATOM 752 C CA . GLY A 1 102 ? 9.496 6.587 18.549 1.00 91.62 102 GLY A CA 1
ATOM 753 C C . GLY A 1 102 ? 10.780 6.362 19.358 1.00 91.62 102 GLY A C 1
ATOM 754 O O . GLY A 1 102 ? 11.170 7.243 20.113 1.00 91.62 102 GLY A O 1
ATOM 755 N N . ASP A 1 103 ? 11.478 5.235 19.202 1.00 94.94 103 ASP A N 1
ATOM 756 C CA . ASP A 1 103 ? 12.883 5.144 19.613 1.00 94.94 103 ASP A CA 1
ATOM 757 C C . ASP A 1 103 ? 13.726 6.140 18.794 1.00 94.94 103 ASP A C 1
ATOM 759 O O . ASP A 1 103 ? 13.594 6.209 17.571 1.00 94.94 103 ASP A O 1
ATOM 763 N N . GLU A 1 104 ? 14.615 6.901 19.439 1.00 93.81 104 GLU A N 1
ATOM 764 C CA . GLU A 1 104 ? 15.413 7.949 18.777 1.00 93.81 104 GLU A CA 1
ATOM 765 C C . GLU A 1 104 ? 16.357 7.412 17.676 1.00 93.81 104 GLU A C 1
ATOM 767 O O . GLU A 1 104 ? 16.842 8.172 16.838 1.00 93.81 104 GLU A O 1
ATOM 772 N N . ARG A 1 105 ? 16.579 6.092 17.609 1.00 93.62 105 ARG A N 1
ATOM 773 C CA . ARG A 1 105 ? 17.323 5.436 16.518 1.00 93.62 105 ARG A CA 1
ATOM 774 C C . ARG A 1 105 ? 16.474 5.191 15.262 1.00 93.62 105 ARG A C 1
ATOM 776 O O . ARG A 1 105 ? 17.040 5.024 14.184 1.00 93.62 105 ARG A O 1
ATOM 783 N N . LEU A 1 106 ? 15.143 5.197 15.365 1.00 90.56 106 LEU A N 1
ATOM 784 C CA . LEU A 1 106 ? 14.213 5.000 14.246 1.00 90.56 106 LEU A CA 1
ATOM 785 C C . LEU A 1 106 ? 13.788 6.338 13.628 1.00 90.56 106 LEU A C 1
ATOM 787 O O . LEU A 1 106 ? 12.666 6.813 13.821 1.00 90.56 106 LEU A O 1
ATOM 791 N N . GLN A 1 107 ? 14.688 6.934 12.843 1.00 91.62 107 GLN A N 1
ATOM 792 C CA . GLN A 1 107 ? 14.449 8.210 12.149 1.00 91.62 107 GLN A CA 1
ATOM 793 C C . GLN A 1 107 ? 13.264 8.154 11.162 1.00 91.62 107 GLN A C 1
ATOM 795 O O . GLN A 1 107 ? 12.599 9.165 10.957 1.00 91.62 107 GLN A O 1
ATOM 800 N N . SER A 1 108 ? 12.959 6.969 10.623 1.00 88.56 108 SER A N 1
ATOM 801 C CA . SER A 1 108 ? 11.808 6.636 9.764 1.00 88.56 108 SER A CA 1
ATOM 802 C C . SER A 1 108 ? 10.492 6.379 10.527 1.00 88.56 108 SER A C 1
ATOM 804 O O . SER A 1 108 ? 9.555 5.783 9.990 1.00 88.56 108 SER A O 1
ATOM 806 N N . SER A 1 109 ? 10.402 6.797 11.795 1.00 93.19 109 SER A N 1
ATOM 807 C CA . SER A 1 109 ? 9.194 6.662 12.615 1.00 93.19 109 SER A CA 1
ATOM 808 C C . SER A 1 109 ? 8.742 7.988 13.228 1.00 93.19 109 SER A C 1
ATOM 810 O O . SER A 1 109 ? 9.546 8.874 13.529 1.00 93.19 109 SER A O 1
ATOM 812 N N . ILE A 1 110 ? 7.430 8.107 13.435 1.00 94.94 110 ILE A N 1
ATOM 813 C CA . ILE A 1 110 ? 6.811 9.161 14.241 1.00 94.94 110 ILE A CA 1
ATOM 814 C C . ILE A 1 110 ? 6.007 8.473 15.337 1.00 94.94 110 ILE A C 1
ATOM 816 O O . ILE A 1 110 ? 5.000 7.832 15.037 1.00 94.94 110 ILE A O 1
ATOM 820 N N . GLY A 1 111 ? 6.447 8.573 16.590 1.00 94.19 111 GLY A N 1
ATOM 821 C CA . GLY A 1 111 ? 5.910 7.775 17.692 1.00 94.19 111 GLY A CA 1
ATOM 822 C C . GLY A 1 111 ? 5.501 8.591 18.905 1.00 94.19 111 GLY A C 1
ATOM 823 O O . GLY A 1 111 ? 6.272 9.414 19.388 1.00 94.19 111 GLY A O 1
ATOM 824 N N . ALA A 1 112 ? 4.311 8.309 19.431 1.00 95.50 112 ALA A N 1
ATOM 825 C CA . ALA A 1 112 ? 3.907 8.676 20.779 1.00 95.50 112 ALA A CA 1
ATOM 826 C C . ALA A 1 112 ? 4.279 7.538 21.739 1.00 95.50 112 ALA A C 1
ATOM 828 O O . ALA A 1 112 ? 3.622 6.497 21.738 1.00 95.50 112 ALA A O 1
ATOM 829 N N . MET A 1 113 ? 5.320 7.725 22.553 1.00 96.19 113 MET A N 1
ATOM 830 C CA . MET A 1 113 ? 5.713 6.797 23.617 1.00 96.19 113 MET A CA 1
ATOM 831 C C . MET A 1 113 ? 5.036 7.211 24.929 1.00 96.19 113 MET A C 1
ATOM 833 O O . MET A 1 113 ? 5.450 8.176 25.568 1.00 96.19 113 MET A O 1
ATOM 837 N N . CYS A 1 114 ? 4.003 6.483 25.351 1.00 94.62 114 CYS A N 1
ATOM 838 C CA . CYS A 1 114 ? 3.199 6.788 26.537 1.00 94.62 114 CYS A CA 1
ATOM 839 C C . CYS A 1 114 ? 3.448 5.798 27.686 1.00 94.62 114 CYS A C 1
ATOM 841 O O . CYS A 1 114 ? 3.486 4.587 27.480 1.00 94.62 114 CYS A O 1
ATOM 843 N N . SER A 1 115 ? 3.539 6.316 28.914 1.00 94.56 115 SER A N 1
ATOM 844 C CA . SER A 1 115 ? 3.600 5.561 30.180 1.00 94.56 115 SER A CA 1
ATOM 845 C C . SER A 1 115 ? 2.424 5.949 31.109 1.00 94.56 115 SER A C 1
ATOM 847 O O . SER A 1 115 ? 1.629 6.819 30.737 1.00 94.56 115 SER A O 1
ATOM 849 N N . PRO 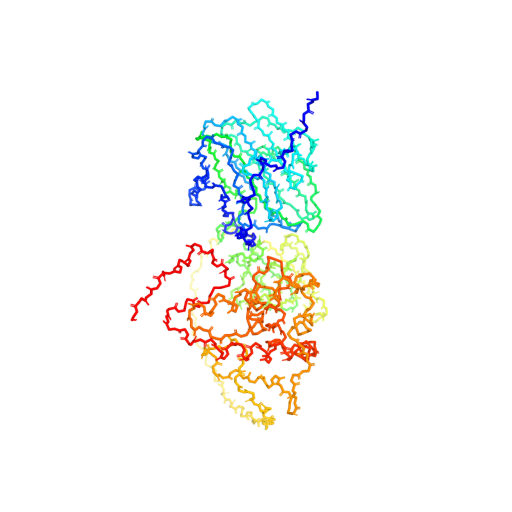A 1 116 ? 2.295 5.412 32.344 1.00 92.81 116 PRO A N 1
ATOM 850 C CA . PRO A 1 116 ? 1.207 5.780 33.259 1.00 92.81 116 PRO A CA 1
ATOM 851 C C . PRO A 1 116 ? 1.396 7.151 33.929 1.00 92.81 116 PRO A C 1
ATOM 853 O O . PRO A 1 116 ? 0.502 7.596 34.654 1.00 92.81 116 PRO A O 1
ATOM 856 N N . ILE A 1 117 ? 2.564 7.779 33.733 1.00 94.12 117 ILE A N 1
ATOM 857 C CA . ILE A 1 117 ? 3.018 9.001 34.418 1.00 94.12 117 ILE A CA 1
ATOM 858 C C . ILE A 1 117 ? 3.169 10.158 33.420 1.00 94.12 117 ILE A C 1
ATOM 860 O O . ILE A 1 117 ? 2.674 11.254 33.669 1.00 94.12 117 ILE A O 1
ATOM 864 N N . SER A 1 118 ? 3.819 9.905 32.285 1.00 95.56 118 SER A N 1
ATOM 865 C CA . SER A 1 118 ? 4.085 10.871 31.208 1.00 95.56 118 SER A CA 1
ATOM 866 C C . SER A 1 118 ? 4.396 10.149 29.889 1.00 95.56 118 SER A C 1
ATOM 868 O O . SER A 1 118 ? 4.390 8.916 29.831 1.00 95.56 118 SER A O 1
ATOM 870 N N . GLY A 1 119 ? 4.687 10.890 28.826 1.00 95.69 119 GLY A N 1
ATOM 871 C CA . GLY A 1 119 ? 5.177 10.345 27.566 1.00 95.69 119 GLY A CA 1
ATOM 872 C C . GLY A 1 119 ? 5.853 11.405 26.700 1.00 95.69 119 GLY A C 1
ATOM 873 O O . GLY A 1 119 ? 5.865 12.587 27.045 1.00 95.69 119 GLY A O 1
ATOM 874 N N . THR A 1 120 ? 6.381 10.987 25.555 1.00 97.25 120 THR A N 1
ATOM 875 C CA . THR A 1 120 ? 7.006 11.858 24.550 1.00 97.25 120 THR A CA 1
ATOM 876 C C . THR A 1 120 ? 6.459 11.571 23.155 1.00 97.25 120 THR A C 1
ATOM 878 O O . THR A 1 120 ? 6.020 10.461 22.856 1.00 97.25 120 THR A O 1
ATOM 881 N N . ILE A 1 121 ? 6.493 12.583 22.288 1.00 97.62 121 ILE A N 1
ATOM 882 C CA . ILE A 1 1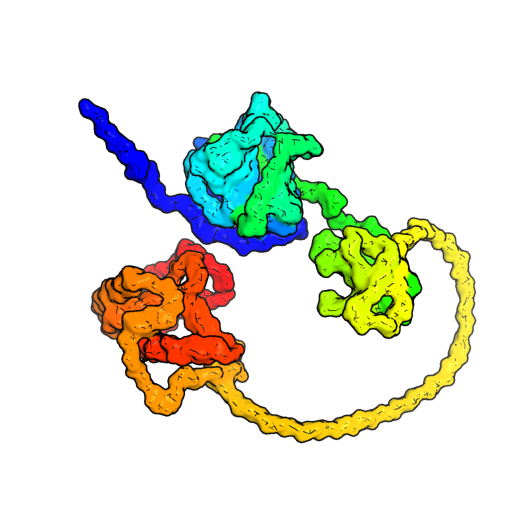21 ? 6.481 12.401 20.837 1.00 97.62 121 ILE A CA 1
ATOM 883 C C . ILE A 1 121 ? 7.926 12.417 20.355 1.00 97.62 121 ILE A C 1
ATOM 885 O O . ILE A 1 121 ? 8.661 13.354 20.669 1.00 97.62 121 ILE A O 1
ATOM 889 N N . VAL A 1 122 ? 8.303 11.438 19.539 1.00 96.44 122 VAL A N 1
ATOM 890 C CA . VAL A 1 122 ? 9.581 11.401 18.823 1.00 96.44 122 VAL A CA 1
ATOM 891 C C . VAL A 1 122 ? 9.331 11.424 17.315 1.00 96.44 122 VAL A C 1
ATOM 893 O O . VAL A 1 122 ? 8.426 10.755 16.814 1.00 96.44 122 VAL A O 1
ATOM 896 N N . TYR A 1 123 ? 10.127 12.224 16.605 1.00 95.25 123 TYR A N 1
ATOM 897 C CA . TYR A 1 123 ? 10.091 12.425 15.156 1.00 95.25 123 TYR A CA 1
ATOM 898 C C . TYR A 1 123 ? 11.517 12.651 14.630 1.00 95.25 123 TYR A C 1
ATOM 900 O O . TYR A 1 123 ? 12.299 13.330 15.294 1.00 95.25 123 TYR A O 1
ATOM 908 N N . GLU A 1 124 ? 11.878 12.076 13.476 1.00 91.94 124 GLU A N 1
ATOM 909 C CA . GLU A 1 124 ? 13.236 12.169 12.890 1.00 91.94 124 GLU A CA 1
ATOM 910 C C . GLU A 1 124 ? 14.358 11.804 13.896 1.00 91.94 124 GLU A C 1
ATOM 912 O O . GLU A 1 124 ? 15.459 12.359 13.880 1.00 91.94 124 GLU A O 1
ATOM 917 N N . GLY A 1 125 ? 14.068 10.869 14.809 1.00 92.06 125 GLY A N 1
ATOM 918 C CA . GLY A 1 125 ? 14.987 10.440 15.867 1.00 92.06 125 GLY A CA 1
ATOM 919 C C . GLY A 1 125 ? 15.202 11.458 16.996 1.00 92.06 125 GLY A C 1
ATOM 920 O O . GLY A 1 125 ? 16.243 11.433 17.647 1.00 92.06 125 GLY A O 1
ATOM 921 N N . ARG A 1 126 ? 14.269 12.395 17.212 1.00 95.62 126 ARG A N 1
ATOM 922 C CA . ARG A 1 126 ? 14.356 13.439 18.249 1.00 95.62 126 ARG A CA 1
ATOM 923 C C . ARG A 1 126 ? 13.031 13.630 18.973 1.00 95.62 126 ARG A C 1
ATOM 925 O O . ARG A 1 126 ? 11.974 13.610 18.345 1.00 95.62 126 ARG A O 1
ATOM 932 N N . THR A 1 127 ? 13.080 13.915 20.271 1.00 96.44 127 THR A N 1
ATOM 933 C CA . THR A 1 127 ? 11.898 14.375 21.019 1.00 96.44 127 THR A CA 1
ATOM 934 C C . THR A 1 127 ? 11.340 15.677 20.417 1.00 96.44 127 THR A C 1
ATOM 936 O O . THR A 1 127 ? 12.001 16.714 20.433 1.00 96.44 127 THR A O 1
ATOM 939 N N . ALA A 1 128 ? 10.112 15.618 19.894 1.00 95.88 128 ALA A N 1
ATOM 940 C CA . ALA A 1 128 ? 9.403 16.719 19.231 1.00 95.88 128 ALA A CA 1
ATOM 941 C C . ALA A 1 128 ? 8.250 17.304 20.074 1.00 95.88 128 ALA A C 1
ATOM 943 O O . ALA A 1 128 ? 7.701 18.354 19.738 1.00 95.88 128 ALA A O 1
ATOM 944 N N . GLY A 1 129 ? 7.881 16.651 21.179 1.00 95.81 129 GLY A N 1
ATOM 945 C CA . GLY A 1 129 ? 6.881 17.148 22.122 1.00 95.81 129 GLY A CA 1
ATOM 946 C C . GLY A 1 129 ? 6.619 16.185 23.278 1.00 95.81 129 GLY A C 1
ATOM 947 O O . GLY A 1 129 ? 7.191 15.098 23.343 1.00 95.81 129 GLY A O 1
ATOM 948 N N . GLU A 1 130 ? 5.726 16.576 24.181 1.00 97.31 130 GLU A N 1
ATOM 949 C CA . GLU A 1 130 ? 5.222 15.710 25.251 1.00 97.31 130 GLU A CA 1
ATOM 950 C C . GLU A 1 130 ? 4.007 14.898 24.775 1.00 97.31 130 GLU A C 1
ATOM 952 O O . GLU A 1 130 ? 3.223 15.348 23.935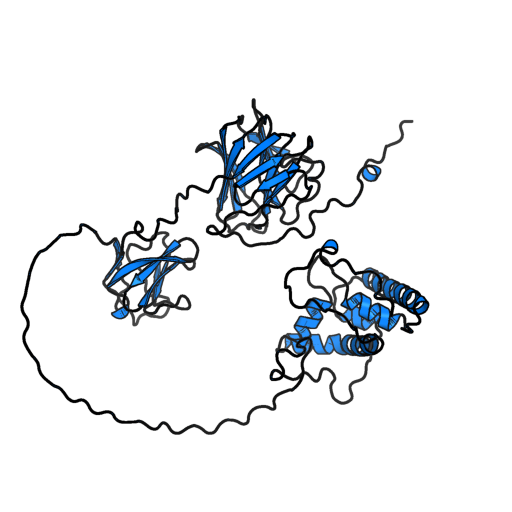 1.00 97.31 130 GLU A O 1
ATOM 957 N N . ALA A 1 131 ? 3.828 13.708 25.345 1.00 97.25 131 ALA A N 1
ATOM 958 C CA . ALA A 1 131 ? 2.626 12.893 25.200 1.00 97.25 131 ALA A CA 1
ATOM 959 C C . ALA A 1 131 ? 1.975 12.669 26.581 1.00 97.25 131 ALA A C 1
ATOM 961 O O . ALA A 1 131 ? 2.674 12.600 27.595 1.00 97.25 131 ALA A O 1
ATOM 962 N N . PRO A 1 132 ? 0.637 12.562 26.669 1.00 96.44 132 PRO A N 1
ATOM 963 C CA . PRO A 1 132 ? -0.049 12.401 27.941 1.00 96.44 132 PRO A CA 1
ATOM 964 C C . PRO A 1 132 ? 0.206 11.016 28.543 1.00 96.44 132 PRO A C 1
ATOM 966 O O . PRO A 1 132 ? 0.447 10.038 27.834 1.00 96.44 132 PRO A O 1
ATOM 969 N N . ALA A 1 133 ? 0.052 10.920 29.863 1.00 95.88 133 ALA A N 1
ATOM 970 C CA . ALA A 1 133 ? -0.055 9.640 30.549 1.00 95.88 133 ALA A CA 1
ATOM 971 C C . ALA A 1 133 ? -1.230 8.809 29.995 1.00 95.88 133 ALA A C 1
ATOM 973 O O . ALA A 1 133 ? -2.335 9.337 29.822 1.00 95.88 133 ALA A O 1
ATOM 974 N N . VAL A 1 134 ? -1.024 7.508 29.785 1.00 94.88 134 VAL A N 1
ATOM 975 C CA . VAL A 1 134 ? -2.039 6.549 29.306 1.00 94.88 134 VAL A CA 1
ATOM 976 C C . VAL A 1 134 ? -2.145 5.381 30.289 1.00 94.88 134 VAL A C 1
ATOM 978 O O . VAL A 1 134 ? -1.147 4.915 30.836 1.00 94.88 134 VAL A O 1
ATOM 981 N N . LYS A 1 135 ? -3.372 4.934 30.555 1.00 94.19 135 LYS A N 1
ATOM 982 C CA . LYS A 1 135 ? -3.731 3.885 31.517 1.00 94.19 135 LYS A CA 1
ATOM 983 C C . LYS A 1 135 ? -4.654 2.856 30.857 1.00 94.19 135 LYS A C 1
ATOM 985 O O . LYS A 1 135 ? -5.249 3.119 29.816 1.00 94.19 135 LYS A O 1
ATOM 990 N N . ASN A 1 136 ? -4.793 1.683 31.471 1.00 94.56 136 ASN A N 1
ATOM 991 C CA . ASN A 1 136 ? -5.770 0.675 31.049 1.00 94.56 136 ASN A CA 1
ATOM 992 C C . ASN A 1 136 ? -7.186 1.297 30.968 1.00 94.56 136 ASN A C 1
ATOM 994 O O . ASN A 1 136 ? -7.597 2.015 31.881 1.00 94.56 136 ASN A O 1
ATOM 998 N N . GLY A 1 137 ? -7.894 1.061 29.862 1.00 93.94 137 GLY A N 1
ATOM 999 C CA . GLY A 1 137 ? -9.198 1.644 29.538 1.00 93.94 137 GLY A CA 1
ATOM 1000 C C . GLY A 1 137 ? -9.160 2.987 28.794 1.00 93.94 137 GLY A C 1
ATOM 1001 O O . GLY A 1 137 ? -10.174 3.362 28.202 1.00 93.94 137 GLY A O 1
ATOM 1002 N N . ASP A 1 138 ? -8.026 3.699 28.763 1.00 95.81 138 ASP A N 1
ATOM 1003 C CA . ASP A 1 138 ? -7.891 4.918 27.954 1.00 95.81 138 ASP A CA 1
ATOM 1004 C C . ASP A 1 138 ? -7.976 4.606 26.452 1.00 95.81 138 ASP A C 1
ATOM 1006 O O . ASP A 1 138 ? -7.519 3.560 25.984 1.00 95.81 138 ASP A O 1
ATOM 1010 N N . ILE A 1 139 ? -8.510 5.565 25.690 1.00 96.31 139 ILE A N 1
ATOM 1011 C CA . ILE A 1 139 ? -8.543 5.536 24.224 1.00 96.31 139 ILE A CA 1
ATOM 1012 C C . ILE A 1 139 ? -7.555 6.574 23.688 1.00 96.31 139 ILE A C 1
ATOM 1014 O O . ILE A 1 139 ? -7.643 7.755 24.039 1.00 96.31 139 ILE A O 1
ATOM 1018 N N . VAL A 1 140 ? -6.658 6.143 22.805 1.00 97.00 140 VAL A N 1
ATOM 1019 C CA . VAL A 1 140 ? -5.800 7.015 21.992 1.00 97.00 140 VAL A CA 1
ATOM 1020 C C . VAL A 1 140 ? -6.199 6.928 20.520 1.00 97.00 140 VAL A C 1
ATOM 1022 O O . VAL A 1 140 ? -6.754 5.923 20.074 1.00 97.00 140 VAL A O 1
ATOM 1025 N N . GLU A 1 141 ? -5.949 7.995 19.766 1.00 96.62 141 GLU A N 1
ATOM 1026 C CA . GLU A 1 141 ? -6.307 8.097 18.351 1.00 96.62 141 GLU A CA 1
ATOM 1027 C C . GLU A 1 141 ? -5.130 8.637 17.527 1.00 96.62 141 GLU A C 1
ATOM 1029 O O . GLU A 1 141 ? -4.502 9.630 17.906 1.00 96.62 141 GLU A O 1
ATOM 1034 N N . ILE A 1 142 ? -4.870 7.994 16.384 1.00 97.00 142 ILE A N 1
ATOM 1035 C CA . ILE A 1 142 ? -4.102 8.564 15.273 1.00 97.00 142 ILE A CA 1
ATOM 1036 C C . ILE A 1 142 ? -5.105 8.964 14.197 1.00 97.00 142 ILE A C 1
ATOM 1038 O O . ILE A 1 142 ? -5.926 8.146 13.772 1.00 97.00 142 ILE A O 1
ATOM 1042 N N . ARG A 1 143 ? -5.014 10.205 13.729 1.00 95.62 143 ARG A N 1
ATOM 1043 C CA . ARG A 1 143 ? -5.833 10.729 12.637 1.00 95.62 143 ARG A CA 1
ATOM 1044 C C . ARG A 1 143 ? -4.942 11.235 11.517 1.00 95.62 143 ARG A C 1
ATOM 1046 O O . ARG A 1 143 ? -4.071 12.065 11.773 1.00 95.62 143 ARG A O 1
ATOM 1053 N N . THR A 1 144 ? -5.175 10.784 10.290 1.00 94.31 144 THR A N 1
ATOM 1054 C CA . THR A 1 144 ? -4.555 11.369 9.091 1.00 94.31 144 THR A CA 1
ATOM 1055 C C . THR A 1 144 ? -5.546 12.281 8.381 1.00 94.31 144 THR A C 1
ATOM 1057 O O . THR A 1 144 ? -6.763 12.140 8.512 1.00 94.31 144 THR A O 1
ATOM 1060 N N . SER A 1 145 ? -5.024 13.254 7.645 1.00 93.00 145 SER A N 1
ATOM 1061 C CA . SER A 1 145 ? -5.813 14.220 6.887 1.00 93.00 145 SER A CA 1
ATOM 1062 C C . SER A 1 145 ? -5.050 14.690 5.650 1.00 93.00 145 SER A C 1
ATOM 1064 O O . SER A 1 145 ? -3.813 14.672 5.639 1.00 93.00 145 SER A O 1
ATOM 1066 N N . GLU A 1 146 ? -5.799 15.098 4.622 1.00 89.06 146 GLU A N 1
ATOM 1067 C CA . GLU A 1 146 ? -5.286 15.530 3.317 1.00 89.06 146 GLU A CA 1
ATOM 1068 C C . GLU A 1 146 ? -4.119 16.527 3.430 1.00 89.06 146 GLU A C 1
ATOM 1070 O O . GLU A 1 146 ? -4.072 17.401 4.301 1.00 89.06 146 GLU A O 1
ATOM 1075 N N . GLY A 1 147 ? -3.140 16.387 2.535 1.00 89.25 147 GLY A N 1
ATOM 1076 C CA . GLY A 1 147 ? -1.889 17.138 2.606 1.00 89.25 147 GLY A CA 1
ATOM 1077 C C . GLY A 1 147 ? -0.909 16.612 3.661 1.00 89.25 147 GLY A C 1
ATOM 1078 O O . GLY A 1 147 ? 0.053 17.313 3.982 1.00 89.25 147 GLY A O 1
ATOM 1079 N N . GLY A 1 148 ? -1.122 15.401 4.184 1.00 90.88 148 GLY A N 1
ATOM 1080 C CA . GLY A 1 148 ? -0.193 14.696 5.063 1.00 90.88 148 GLY A CA 1
ATOM 1081 C C . GLY A 1 148 ? -0.141 15.223 6.497 1.00 90.88 148 GLY A C 1
ATOM 1082 O O . GLY A 1 148 ? 0.913 15.151 7.123 1.00 90.88 148 GLY A O 1
ATOM 1083 N N . ARG A 1 149 ? -1.226 15.782 7.048 1.00 95.69 149 ARG A N 1
ATOM 1084 C CA . ARG A 1 149 ? -1.258 16.116 8.484 1.00 95.69 149 ARG A CA 1
ATOM 1085 C C . ARG A 1 149 ? -1.676 14.894 9.301 1.00 95.69 149 ARG A C 1
ATOM 1087 O O . ARG A 1 149 ? -2.752 14.338 9.091 1.00 95.69 149 ARG A O 1
ATOM 1094 N N . VAL A 1 150 ? -0.846 14.552 10.282 1.00 96.31 150 VAL A N 1
ATOM 1095 C CA . VAL A 1 150 ? -1.101 13.534 11.302 1.00 96.31 150 VAL A CA 1
ATOM 1096 C C . VAL A 1 150 ? -1.412 14.239 12.622 1.00 96.31 150 VAL A C 1
ATOM 1098 O O . VAL A 1 150 ? -0.738 15.202 13.000 1.00 96.31 150 VAL A O 1
ATOM 1101 N N . GLU A 1 151 ? -2.441 13.786 13.328 1.00 97.62 151 GLU A N 1
ATOM 1102 C CA . GLU A 1 151 ? -2.820 14.273 14.655 1.00 97.62 151 GLU A CA 1
ATOM 1103 C C . GLU A 1 151 ? -2.840 13.117 15.660 1.00 97.62 151 GLU A C 1
ATOM 1105 O O . GLU A 1 151 ? -3.343 12.035 15.358 1.00 97.62 151 GLU A O 1
ATOM 1110 N N . PHE A 1 152 ? -2.310 13.368 16.859 1.00 97.94 152 PHE A N 1
ATOM 1111 C CA . PHE A 1 152 ? -2.295 12.427 17.978 1.00 97.94 152 PHE A CA 1
ATOM 1112 C C . PHE A 1 152 ? -3.243 12.936 19.068 1.00 97.94 152 PHE A C 1
ATOM 1114 O O . PHE A 1 152 ? -3.106 14.073 19.544 1.00 97.94 152 PHE A O 1
ATOM 1121 N N . LEU A 1 153 ? -4.217 12.111 19.459 1.00 97.94 153 LEU A N 1
ATOM 1122 C CA . LEU A 1 153 ? -5.250 12.470 20.430 1.00 97.94 153 LEU A CA 1
ATOM 1123 C C . LEU A 1 153 ? -5.378 11.428 21.546 1.00 97.94 153 LEU A C 1
ATOM 1125 O O . LEU A 1 153 ? -5.103 10.244 21.356 1.00 97.94 153 LEU A O 1
ATOM 1129 N N . LYS A 1 154 ? -5.842 11.878 22.714 1.00 96.56 154 LYS A N 1
ATOM 1130 C CA . LYS A 1 154 ? -6.308 11.031 23.814 1.00 96.56 154 LYS A CA 1
ATOM 1131 C C . LYS A 1 154 ? -7.765 11.384 24.110 1.00 96.56 154 LYS A C 1
ATOM 1133 O O . LYS A 1 154 ? -8.069 12.524 24.467 1.00 96.56 154 LYS A O 1
ATOM 1138 N N . GLY A 1 155 ? -8.676 10.428 23.933 1.00 93.25 155 GLY A N 1
ATOM 1139 C CA . GLY A 1 155 ? -10.107 10.722 23.835 1.00 93.25 155 GLY A CA 1
ATOM 1140 C C . GLY A 1 155 ? -10.370 11.769 22.744 1.00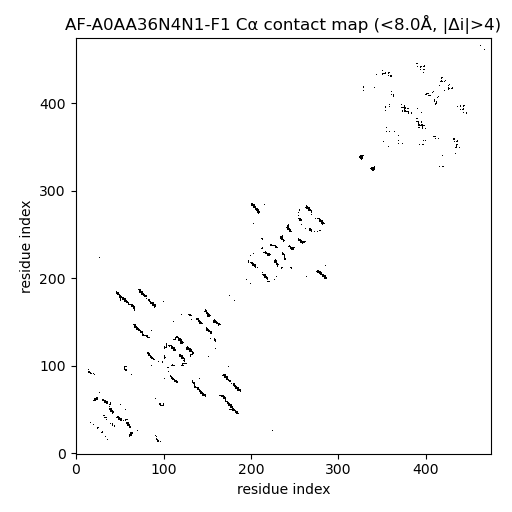 93.25 155 GLY A C 1
ATOM 1141 O O . GLY A 1 155 ? -9.884 11.639 21.625 1.00 93.25 155 GLY A O 1
ATOM 1142 N N . SER A 1 156 ? -11.091 12.840 23.077 1.00 90.69 156 SER A N 1
ATOM 1143 C CA . SER A 1 156 ? -11.314 13.987 22.183 1.00 90.69 156 SER A CA 1
ATOM 1144 C C . SER A 1 156 ? -10.159 15.001 22.140 1.00 90.69 156 SER A C 1
ATOM 1146 O O . SER A 1 156 ? -10.188 15.922 21.324 1.00 90.69 156 SER A O 1
ATOM 1148 N N . SER A 1 157 ? -9.166 14.886 23.025 1.00 95.44 157 SER A N 1
ATOM 1149 C CA . SER A 1 157 ? -8.140 15.914 23.227 1.00 95.44 157 SER A CA 1
ATOM 1150 C C . SER A 1 157 ? -6.902 15.642 22.379 1.00 95.44 157 SER A C 1
ATOM 1152 O O . SER A 1 157 ? -6.114 14.744 22.683 1.00 95.44 157 SER A O 1
ATOM 1154 N N . LYS A 1 158 ? -6.699 16.445 21.330 1.00 97.69 158 LYS A N 1
ATOM 1155 C CA . LYS A 1 158 ? -5.444 16.462 20.569 1.00 97.69 158 LYS A CA 1
ATOM 1156 C C . LYS A 1 158 ? -4.307 16.992 21.438 1.00 97.69 158 LYS A C 1
ATOM 1158 O O . LYS A 1 158 ? -4.424 18.086 21.983 1.00 97.69 158 LYS A O 1
ATOM 1163 N N . PHE A 1 159 ? -3.213 16.241 21.518 1.00 97.38 159 PHE A N 1
ATOM 1164 C CA . PHE A 1 159 ? -2.006 16.641 22.246 1.00 97.38 159 PHE A CA 1
ATOM 1165 C C . PHE A 1 159 ? -0.821 16.939 21.320 1.00 97.38 159 PHE A C 1
ATOM 1167 O O . PHE A 1 159 ? 0.060 17.706 21.698 1.00 97.38 159 PHE A O 1
ATOM 1174 N N . HIS A 1 160 ? -0.813 16.411 20.090 1.00 98.06 160 HIS A N 1
ATOM 1175 C CA . HIS A 1 160 ? 0.228 16.731 19.113 1.00 98.06 160 HIS A CA 1
ATOM 1176 C C . HIS A 1 160 ? -0.265 16.677 17.659 1.00 98.06 160 HIS A C 1
ATOM 1178 O O . HIS A 1 160 ? -1.285 16.056 17.354 1.00 98.06 160 HIS A O 1
ATOM 1184 N N . SER A 1 161 ? 0.462 17.324 16.742 1.00 97.06 161 SER A N 1
ATOM 1185 C CA . SER A 1 161 ? 0.264 17.179 15.296 1.00 97.06 161 SER A CA 1
ATOM 1186 C C . SER A 1 161 ? 1.555 17.462 14.532 1.00 97.06 161 SER A C 1
ATOM 1188 O O . SER A 1 161 ? 2.230 18.452 14.803 1.00 97.06 161 SER A O 1
ATOM 1190 N N . ILE A 1 162 ? 1.861 16.604 13.559 1.00 95.88 162 ILE A N 1
ATOM 1191 C CA . ILE A 1 162 ? 3.021 16.697 12.662 1.00 95.88 162 ILE A CA 1
ATOM 1192 C C . ILE A 1 162 ? 2.517 16.645 11.215 1.00 95.88 162 ILE A C 1
ATOM 1194 O O . ILE A 1 162 ? 1.451 16.094 10.933 1.00 95.88 162 ILE A O 1
ATOM 1198 N N . LYS A 1 163 ? 3.266 17.237 10.282 1.00 94.19 163 LYS A N 1
ATOM 1199 C CA . LYS A 1 163 ? 3.007 17.125 8.844 1.00 94.19 163 LYS A CA 1
ATOM 1200 C C . LYS A 1 163 ? 4.071 16.237 8.198 1.00 94.19 163 LYS A C 1
ATOM 1202 O O . LYS A 1 163 ? 5.235 16.621 8.190 1.00 94.19 163 LYS A O 1
ATOM 1207 N N . VAL A 1 164 ? 3.673 15.096 7.637 1.00 89.25 164 VAL A N 1
ATOM 1208 C CA . VAL A 1 164 ? 4.559 14.251 6.823 1.00 89.25 164 VAL A CA 1
ATOM 1209 C C . VAL A 1 164 ? 4.802 14.866 5.444 1.00 89.25 164 VAL A C 1
ATOM 1211 O O . VAL A 1 164 ? 4.015 15.678 4.945 1.00 89.25 164 VAL A O 1
ATOM 1214 N N . GLY A 1 165 ? 5.903 14.471 4.803 1.00 81.56 165 GLY A N 1
ATOM 1215 C CA . GLY A 1 165 ? 6.234 14.910 3.450 1.00 81.56 165 GLY A CA 1
ATOM 1216 C C . GLY A 1 165 ? 5.165 14.504 2.429 1.00 81.56 165 GLY A C 1
ATOM 1217 O O . GLY A 1 165 ? 4.611 13.410 2.478 1.00 81.56 165 GLY A O 1
ATOM 1218 N N . GLY A 1 166 ? 4.896 15.366 1.444 1.00 72.50 166 GLY A N 1
ATOM 1219 C CA . GLY A 1 166 ? 3.812 15.151 0.471 1.00 72.50 166 GLY A CA 1
ATOM 1220 C C . GLY A 1 166 ? 3.951 13.900 -0.412 1.00 72.50 166 GLY A C 1
ATOM 1221 O O . GLY A 1 166 ? 2.967 13.490 -1.021 1.00 72.50 166 GLY A O 1
ATOM 1222 N N . LYS A 1 167 ? 5.141 13.286 -0.471 1.00 69.88 167 LYS A N 1
ATOM 1223 C CA . LYS A 1 167 ? 5.418 12.022 -1.180 1.00 69.88 167 LYS A CA 1
ATOM 1224 C C . LYS A 1 167 ? 5.533 10.801 -0.255 1.00 69.88 167 LYS A C 1
ATOM 1226 O O . LYS A 1 167 ? 5.769 9.705 -0.754 1.00 69.88 167 LYS A O 1
ATOM 1231 N N . CYS A 1 168 ? 5.424 10.974 1.062 1.00 81.25 168 CYS A N 1
ATOM 1232 C CA . CYS A 1 168 ? 5.587 9.882 2.014 1.00 81.25 168 CYS A CA 1
ATOM 1233 C C . CYS A 1 168 ? 4.430 8.884 1.888 1.00 81.25 168 CYS A C 1
ATOM 1235 O O . CYS A 1 168 ? 3.258 9.268 1.938 1.00 81.25 168 CYS A O 1
ATOM 1237 N N . LYS A 1 169 ? 4.790 7.606 1.763 1.00 92.38 169 LYS A N 1
ATOM 1238 C CA . LYS A 1 169 ? 3.916 6.474 2.053 1.00 92.38 169 LYS A CA 1
ATOM 1239 C C . LYS A 1 169 ? 4.259 5.948 3.441 1.00 92.38 169 LYS A C 1
ATOM 1241 O O . LYS A 1 169 ? 5.439 5.804 3.750 1.00 92.38 169 LYS A O 1
ATOM 1246 N N . PHE A 1 170 ? 3.256 5.628 4.241 1.00 93.81 170 PHE A N 1
ATOM 1247 C CA . PHE A 1 170 ? 3.448 5.203 5.622 1.00 93.81 170 PHE A CA 1
ATOM 1248 C C . PHE A 1 170 ? 2.387 4.185 6.052 1.00 93.81 170 PHE A C 1
ATOM 1250 O O . PHE A 1 170 ? 1.315 4.084 5.460 1.00 93.81 170 PHE A O 1
ATOM 1257 N N . ARG A 1 171 ? 2.686 3.425 7.101 1.00 94.81 171 ARG A N 1
ATOM 1258 C CA . ARG A 1 171 ? 1.763 2.520 7.794 1.00 94.81 171 ARG A CA 1
ATOM 1259 C C . ARG A 1 171 ? 1.465 3.086 9.177 1.00 94.81 171 ARG A C 1
ATOM 1261 O O . ARG A 1 171 ? 2.311 3.756 9.770 1.00 94.81 171 ARG A O 1
ATOM 1268 N N . LEU A 1 172 ? 0.290 2.785 9.720 1.00 95.12 172 LEU A N 1
ATOM 1269 C CA . LEU A 1 172 ? 0.039 2.941 11.156 1.00 95.12 172 LEU A CA 1
ATOM 1270 C C . LEU A 1 172 ? 0.648 1.754 11.911 1.00 95.12 172 LEU A C 1
ATOM 1272 O O . LEU A 1 172 ? 0.637 0.632 11.394 1.00 95.12 172 LEU A O 1
ATOM 1276 N N . ALA A 1 173 ? 1.159 1.996 13.117 1.00 95.56 173 ALA A N 1
ATOM 1277 C CA . ALA A 1 173 ? 1.900 1.013 13.900 1.00 95.56 173 ALA A CA 1
ATOM 1278 C C . ALA A 1 173 ? 1.630 1.135 15.411 1.00 95.56 173 ALA A C 1
ATOM 1280 O O . ALA A 1 173 ? 1.337 2.224 15.919 1.00 95.56 173 ALA A O 1
ATOM 1281 N N . VAL A 1 174 ? 1.771 0.016 16.133 1.00 96.06 174 VAL A N 1
ATOM 1282 C CA . VAL A 1 174 ? 1.657 -0.062 17.601 1.00 96.06 174 VAL A CA 1
ATOM 1283 C C . VAL A 1 174 ? 2.740 -0.981 18.177 1.00 96.06 174 VAL A C 1
ATOM 1285 O O . VAL A 1 174 ? 2.913 -2.097 17.696 1.00 96.06 174 VAL A O 1
ATOM 1288 N N . THR A 1 175 ? 3.438 -0.544 19.228 1.00 96.06 175 THR A N 1
ATOM 1289 C CA . THR A 1 175 ? 4.393 -1.356 19.995 1.00 96.06 175 THR A CA 1
ATOM 1290 C C . THR A 1 175 ? 3.848 -1.662 21.386 1.00 96.06 175 THR A C 1
ATOM 1292 O O . THR A 1 175 ? 3.518 -0.756 22.160 1.00 96.06 175 THR A O 1
ATOM 1295 N N . LEU A 1 176 ? 3.832 -2.951 21.712 1.00 95.25 176 LEU A N 1
ATOM 1296 C CA . LEU A 1 176 ? 3.646 -3.502 23.049 1.00 95.25 176 LEU A CA 1
ATOM 1297 C C . LEU A 1 176 ? 5.023 -3.867 23.633 1.00 95.25 176 LEU A C 1
ATOM 1299 O O . LEU A 1 176 ? 5.950 -4.206 22.901 1.00 95.25 176 LEU A O 1
ATOM 1303 N N . PHE A 1 177 ? 5.177 -3.767 24.951 1.00 93.69 177 PHE A N 1
ATOM 1304 C CA . PHE A 1 177 ? 6.476 -3.856 25.638 1.00 93.69 177 PHE A CA 1
ATOM 1305 C C . PHE A 1 177 ? 6.647 -5.084 26.540 1.00 93.69 177 PHE A C 1
ATOM 1307 O O . PHE A 1 177 ? 7.758 -5.327 27.006 1.00 93.69 177 PHE A O 1
ATOM 1314 N N . LYS A 1 178 ? 5.560 -5.799 26.861 1.00 92.62 178 LYS A N 1
ATOM 1315 C CA . LYS A 1 178 ? 5.546 -6.917 27.821 1.00 92.62 178 LYS A CA 1
ATOM 1316 C C . LYS A 1 178 ? 4.466 -7.940 27.502 1.00 92.62 178 LYS A C 1
ATOM 1318 O O . LYS A 1 178 ? 3.440 -7.578 26.924 1.00 92.62 178 LYS A O 1
ATOM 1323 N N . GLN A 1 179 ? 4.651 -9.165 27.984 1.00 93.62 179 GLN A N 1
ATOM 1324 C CA . GLN A 1 179 ? 3.645 -10.223 27.890 1.00 93.62 179 GLN A CA 1
ATOM 1325 C C . GLN A 1 179 ? 2.333 -9.808 28.583 1.00 93.62 179 GLN A C 1
ATOM 1327 O O . GLN A 1 179 ? 2.342 -9.184 29.647 1.00 93.62 179 GLN A O 1
ATOM 1332 N N . GLY A 1 180 ? 1.184 -10.143 27.990 1.00 92.81 180 GLY A N 1
ATOM 1333 C CA . GLY A 1 180 ? -0.135 -9.829 28.556 1.00 92.81 180 GLY A CA 1
ATOM 1334 C C . GLY A 1 180 ? -0.542 -8.350 28.465 1.00 92.81 180 GLY A C 1
ATOM 1335 O O . GLY A 1 180 ? -1.542 -7.945 29.068 1.00 92.81 180 GLY A O 1
ATOM 1336 N N . GLN A 1 181 ? 0.207 -7.532 27.719 1.00 94.25 181 GLN A N 1
ATOM 1337 C CA . GLN A 1 181 ? -0.295 -6.257 27.207 1.00 94.25 181 GLN A CA 1
ATOM 1338 C C . GLN A 1 181 ? -1.227 -6.496 26.025 1.00 94.25 181 GLN A C 1
ATOM 1340 O O . GLN A 1 181 ? -0.942 -7.341 25.179 1.00 94.25 181 GLN A O 1
ATOM 1345 N N . GLN A 1 182 ? -2.310 -5.725 25.940 1.00 94.81 182 GLN A N 1
ATOM 1346 C CA . GLN A 1 182 ? -3.308 -5.887 24.892 1.00 94.81 182 GLN A CA 1
ATOM 1347 C C . GLN A 1 182 ? -3.805 -4.525 24.396 1.00 94.81 182 GLN A C 1
ATOM 1349 O O . GLN A 1 182 ? -4.024 -3.606 25.189 1.00 94.81 182 GLN A O 1
ATOM 1354 N N . VAL A 1 183 ? -4.053 -4.398 23.095 1.00 95.25 183 VAL A N 1
ATOM 1355 C CA . VAL A 1 183 ? -4.822 -3.279 22.530 1.00 95.25 183 VAL A CA 1
ATOM 1356 C C . VAL A 1 183 ? -6.060 -3.791 21.809 1.00 95.25 183 VAL A C 1
ATOM 1358 O O . VAL A 1 183 ? -6.001 -4.765 21.062 1.00 95.25 183 VAL A O 1
ATOM 1361 N N . GLU A 1 184 ? -7.181 -3.114 22.034 1.00 94.75 184 GLU A N 1
ATOM 1362 C CA . GLU A 1 184 ? -8.425 -3.298 21.291 1.00 94.75 184 GLU A CA 1
ATOM 1363 C C . GLU A 1 184 ? -8.507 -2.191 20.232 1.00 94.75 184 GLU A C 1
ATOM 1365 O O . GLU A 1 184 ? -8.600 -1.000 20.552 1.00 94.75 184 GLU A O 1
ATOM 1370 N N . ILE A 1 185 ? -8.446 -2.582 18.960 1.00 91.75 185 ILE A N 1
ATOM 1371 C CA . ILE A 1 185 ? -8.610 -1.686 17.817 1.00 91.75 185 ILE A CA 1
ATOM 1372 C C . ILE A 1 185 ? -10.101 -1.400 17.676 1.00 91.75 185 ILE A C 1
ATOM 1374 O O . ILE A 1 185 ? -10.867 -2.160 17.072 1.00 91.75 185 ILE A O 1
ATOM 1378 N N . LEU A 1 186 ? -10.525 -0.279 18.252 1.00 92.50 186 LEU A N 1
ATOM 1379 C CA . LEU A 1 186 ? -11.909 0.148 18.158 1.00 92.50 186 LEU A CA 1
ATOM 1380 C C . LEU A 1 186 ? -12.242 0.392 16.689 1.00 92.50 186 LEU A C 1
ATOM 1382 O O . LEU A 1 186 ? -11.477 1.031 15.959 1.00 92.50 186 LEU A O 1
ATOM 1386 N N . ARG A 1 187 ? -13.434 -0.040 16.261 1.00 83.38 187 ARG A N 1
ATOM 1387 C CA . ARG A 1 187 ? -14.018 0.544 15.051 1.00 83.38 187 ARG A CA 1
ATOM 1388 C C . ARG A 1 187 ? -14.011 2.057 15.229 1.00 83.38 187 ARG A C 1
ATOM 1390 O O . ARG A 1 187 ? -14.398 2.563 16.288 1.00 83.38 187 ARG A O 1
ATOM 1397 N N . GLY A 1 188 ? -13.612 2.771 14.182 1.00 67.94 188 GLY A N 1
ATOM 1398 C CA . GLY A 1 188 ? -13.950 4.175 14.069 1.00 67.94 188 GLY A CA 1
ATOM 1399 C C . GLY A 1 188 ? -15.461 4.295 14.222 1.00 67.94 188 GLY A C 1
ATOM 1400 O O . GLY A 1 188 ? -16.202 3.934 13.314 1.00 67.94 188 GLY A O 1
ATOM 1401 N N . SER A 1 189 ? -15.927 4.774 15.378 1.00 48.88 189 SER A N 1
ATOM 1402 C CA . SER A 1 189 ? -17.246 5.387 15.473 1.00 48.88 189 SER A CA 1
ATOM 1403 C C . SER A 1 189 ? -17.201 6.581 14.530 1.00 48.88 189 SER A C 1
ATOM 1405 O O . SER A 1 189 ? -16.606 7.614 14.854 1.00 48.88 189 SER A O 1
ATOM 1407 N N . GLY A 1 190 ? -17.673 6.358 13.305 1.00 46.25 190 GLY A N 1
ATOM 1408 C CA . GLY A 1 190 ? -17.549 7.317 12.226 1.00 46.25 190 GLY A CA 1
ATOM 1409 C C . GLY A 1 190 ? -18.316 8.580 12.582 1.00 46.25 190 GLY A C 1
ATOM 1410 O O . GLY A 1 190 ? -19.504 8.518 12.887 1.00 46.25 190 GLY A O 1
ATOM 1411 N N . GLY A 1 191 ? -17.641 9.731 12.509 1.00 38.72 191 GLY A N 1
ATOM 1412 C CA . GLY A 1 191 ? -18.347 11.001 12.320 1.00 38.72 191 GLY A CA 1
ATOM 1413 C C . GLY A 1 191 ? -19.100 10.977 10.985 1.00 38.72 191 GLY A C 1
ATOM 1414 O O . GLY A 1 191 ? -20.254 11.382 10.917 1.00 38.72 191 GLY A O 1
ATOM 1415 N N . GLY A 1 192 ? -18.480 10.376 9.963 1.00 39.97 192 GLY A N 1
ATOM 1416 C CA . GLY A 1 192 ? -19.174 9.715 8.860 1.00 39.97 192 GLY A CA 1
ATOM 1417 C C . GLY A 1 192 ? -19.394 8.240 9.189 1.00 39.97 192 GLY A C 1
ATOM 1418 O O . GLY A 1 192 ? -18.652 7.383 8.726 1.00 39.97 192 GLY A O 1
ATOM 1419 N N . GLY A 1 193 ? -20.372 7.926 10.036 1.00 36.38 193 GLY A N 1
ATOM 1420 C CA . GLY A 1 193 ? -20.864 6.554 10.113 1.00 36.38 193 GLY A CA 1
ATOM 1421 C C . GLY A 1 193 ? -21.592 6.225 8.813 1.00 36.38 193 GLY A C 1
ATOM 1422 O O . GLY A 1 193 ? -22.389 7.043 8.347 1.00 36.38 193 GLY A O 1
ATOM 1423 N N . SER A 1 194 ? -21.376 5.036 8.247 1.00 42.00 194 SER A N 1
ATOM 1424 C CA . SER A 1 194 ? -22.306 4.477 7.267 1.00 42.00 194 SER A CA 1
ATOM 1425 C C . SER A 1 194 ? -23.630 4.206 7.980 1.00 42.00 194 SER A C 1
ATOM 1427 O O . SER A 1 194 ? -23.866 3.148 8.563 1.00 42.00 194 SER A O 1
ATOM 1429 N N . LEU A 1 195 ? -24.487 5.228 7.996 1.00 36.12 195 LEU A N 1
ATOM 1430 C CA . LEU A 1 195 ? -25.862 5.104 8.447 1.00 36.12 195 LEU A CA 1
ATOM 1431 C C . LEU A 1 195 ? -26.491 3.953 7.645 1.00 36.12 195 LEU A C 1
ATOM 1433 O O . LEU A 1 195 ? -26.398 3.992 6.412 1.00 36.12 195 LEU A O 1
ATOM 1437 N N . PRO A 1 196 ? -27.114 2.942 8.286 1.00 39.62 196 PRO A N 1
ATOM 1438 C CA . PRO A 1 196 ? -27.846 1.919 7.543 1.00 39.62 196 PRO A CA 1
ATOM 1439 C C . PRO A 1 196 ? -28.834 2.641 6.623 1.00 39.62 196 PRO A C 1
ATOM 1441 O O . PRO A 1 196 ? -29.447 3.614 7.067 1.00 39.62 196 PRO A O 1
ATOM 1444 N N . ALA A 1 197 ? -28.888 2.241 5.345 1.00 44.94 197 ALA A N 1
ATOM 1445 C CA . ALA A 1 197 ? -29.351 3.057 4.212 1.00 44.94 197 ALA A CA 1
ATOM 1446 C C . ALA A 1 197 ? -30.799 3.575 4.369 1.00 44.94 197 ALA A C 1
ATOM 1448 O O . ALA A 1 197 ? -31.754 2.994 3.863 1.00 44.94 197 ALA A O 1
ATOM 1449 N N . GLY A 1 198 ? -30.944 4.648 5.148 1.00 42.09 198 GLY A N 1
ATOM 1450 C CA . GLY A 1 198 ? -32.203 4.990 5.817 1.00 42.09 198 GLY A CA 1
ATOM 1451 C C . GLY A 1 198 ? -32.105 6.062 6.916 1.00 42.09 198 GLY A C 1
ATOM 1452 O O . GLY A 1 198 ? -33.127 6.410 7.495 1.00 42.09 198 GLY A O 1
ATOM 1453 N N . ALA A 1 199 ? -30.922 6.630 7.194 1.00 49.88 199 ALA A N 1
ATOM 1454 C CA . ALA A 1 199 ? -30.805 7.913 7.913 1.00 49.88 199 ALA A CA 1
ATOM 1455 C C . ALA A 1 199 ? -29.984 8.986 7.163 1.00 49.88 199 ALA A C 1
ATOM 1457 O O . ALA A 1 199 ? -29.950 10.141 7.583 1.00 49.88 199 ALA A O 1
ATOM 1458 N N . ALA A 1 200 ? -29.400 8.651 6.006 1.00 68.19 200 ALA A N 1
ATOM 1459 C CA . ALA A 1 200 ? -29.158 9.651 4.971 1.00 68.19 200 ALA A CA 1
ATOM 1460 C C . ALA A 1 200 ? -30.526 9.996 4.359 1.00 68.19 200 ALA A C 1
ATOM 1462 O O . ALA A 1 200 ? -31.104 9.183 3.637 1.00 68.19 200 ALA A O 1
ATOM 1463 N N . GLY A 1 201 ? -31.080 11.153 4.733 1.00 85.62 201 GLY A N 1
ATOM 1464 C CA . GLY A 1 201 ? -32.407 11.579 4.289 1.00 85.62 201 GLY A CA 1
ATOM 1465 C C . GLY A 1 201 ? -32.502 11.667 2.765 1.00 85.62 201 GLY A C 1
ATOM 1466 O O . GLY A 1 201 ? -31.521 11.999 2.097 1.00 85.62 201 GLY A O 1
ATOM 1467 N N . ALA A 1 202 ? -33.684 11.375 2.218 1.00 94.06 202 ALA A N 1
ATOM 1468 C CA . ALA A 1 202 ? -33.924 11.492 0.784 1.00 94.06 202 ALA A CA 1
ATOM 1469 C C . ALA A 1 202 ? -33.628 12.920 0.288 1.00 94.06 202 ALA A C 1
ATOM 1471 O O . ALA A 1 202 ? -33.821 13.902 1.012 1.00 94.06 202 ALA A O 1
ATOM 1472 N N . LEU A 1 203 ? -33.169 13.039 -0.954 1.00 96.50 203 LEU A N 1
ATOM 1473 C CA . LEU A 1 203 ? -32.906 14.317 -1.609 1.00 96.50 203 LEU A CA 1
ATOM 1474 C C . LEU A 1 203 ? -33.980 14.609 -2.658 1.00 96.50 203 LEU A C 1
ATOM 1476 O O . LEU A 1 203 ? -34.577 13.701 -3.227 1.00 96.50 203 LEU A O 1
ATOM 1480 N N . GLN A 1 204 ? -34.203 15.887 -2.938 1.00 97.69 204 GLN A N 1
ATOM 1481 C CA . GLN A 1 204 ? -35.087 16.356 -3.996 1.00 97.69 204 GLN A CA 1
ATOM 1482 C C . GLN A 1 204 ? -34.297 17.259 -4.946 1.00 97.69 204 GLN A C 1
ATOM 1484 O O . GLN A 1 204 ? -33.856 18.342 -4.556 1.00 97.69 204 GLN A O 1
ATOM 1489 N N . VAL A 1 205 ? -34.146 16.826 -6.196 1.00 97.75 205 VAL A N 1
ATOM 1490 C CA . VAL A 1 205 ? -33.545 17.606 -7.285 1.00 97.75 205 VAL A CA 1
ATOM 1491 C C . VAL A 1 205 ? -34.659 18.358 -8.012 1.00 97.75 205 VAL A C 1
ATOM 1493 O O . VAL A 1 205 ? -35.640 17.745 -8.442 1.00 97.75 205 VAL A O 1
ATOM 1496 N N . VAL A 1 206 ? -34.525 19.680 -8.144 1.00 97.75 206 VAL A N 1
ATOM 1497 C CA . VAL A 1 206 ? -35.470 20.536 -8.883 1.00 97.75 206 VAL A CA 1
ATOM 1498 C C . VAL A 1 206 ? -34.750 21.583 -9.726 1.00 97.75 206 VAL A C 1
ATOM 1500 O O . VAL A 1 206 ? -33.714 22.106 -9.325 1.00 97.75 206 VAL A O 1
ATOM 1503 N N . GLY A 1 207 ? -35.348 21.951 -10.857 1.00 97.25 207 GLY A N 1
ATOM 1504 C CA . GLY A 1 207 ? -34.876 23.051 -11.696 1.00 97.25 207 GLY A CA 1
ATOM 1505 C C . GLY A 1 207 ? -33.678 22.724 -12.587 1.00 97.25 207 GLY A C 1
ATOM 1506 O O . GLY A 1 207 ? -33.046 23.657 -13.057 1.00 97.25 207 GLY A O 1
ATOM 1507 N N . ALA A 1 208 ? -33.364 21.448 -12.835 1.00 97.94 208 ALA A N 1
ATOM 1508 C CA . ALA A 1 208 ? -32.449 21.084 -13.921 1.00 97.94 208 ALA A CA 1
ATOM 1509 C C . ALA A 1 208 ? -33.139 21.253 -15.284 1.00 97.94 208 ALA A C 1
ATOM 1511 O O . ALA A 1 208 ? -34.279 20.807 -15.449 1.00 97.94 208 ALA A O 1
ATOM 1512 N N . GLY A 1 209 ? -32.432 21.818 -16.266 1.00 96.88 209 GLY A N 1
ATOM 1513 C CA . GLY A 1 209 ? -32.870 21.896 -17.661 1.00 96.88 209 GLY A CA 1
ATOM 1514 C C . GLY A 1 209 ? -33.017 20.527 -18.330 1.00 96.88 209 GLY A C 1
ATOM 1515 O O . GLY A 1 209 ? -33.886 20.358 -19.182 1.00 96.88 209 GLY A O 1
ATOM 1516 N N . LEU A 1 210 ? -32.246 19.523 -17.894 1.00 97.12 210 LEU A N 1
ATOM 1517 C CA . LEU A 1 210 ? -32.423 18.122 -18.274 1.00 97.12 210 LEU A CA 1
ATOM 1518 C C . LEU A 1 210 ? -33.544 17.481 -17.424 1.00 97.12 210 LEU A C 1
ATOM 1520 O O . LEU A 1 210 ? -33.339 17.248 -16.228 1.00 97.12 210 LEU A O 1
ATOM 1524 N N . PRO A 1 211 ? -34.726 17.141 -17.985 1.00 97.56 211 PRO A N 1
ATOM 1525 C CA . PRO A 1 211 ? -35.869 16.713 -17.173 1.00 97.56 211 PRO A CA 1
ATOM 1526 C C . PRO A 1 211 ? -35.611 15.425 -16.382 1.00 97.56 211 PRO A C 1
ATOM 1528 O O . PRO A 1 211 ? -36.070 15.312 -15.246 1.00 97.56 211 PRO A O 1
ATOM 1531 N N . ALA A 1 212 ? -34.829 14.499 -16.949 1.00 97.44 212 ALA A N 1
ATOM 1532 C CA . ALA A 1 212 ? -34.548 13.177 -16.389 1.00 97.44 212 ALA A CA 1
ATOM 1533 C C . ALA A 1 212 ? -33.910 13.209 -14.987 1.00 97.44 212 ALA A C 1
ATOM 1535 O O . ALA A 1 212 ? -34.217 12.348 -14.167 1.00 97.44 212 ALA A O 1
ATOM 1536 N N . VAL A 1 213 ? -33.090 14.214 -14.653 1.00 98.00 213 VAL A N 1
ATOM 1537 C CA . VAL A 1 213 ? -32.463 14.276 -13.318 1.00 98.00 213 VAL A CA 1
ATOM 1538 C C . VAL A 1 213 ? -33.355 14.917 -12.247 1.00 98.00 213 VAL A C 1
ATOM 1540 O O . VAL A 1 213 ? -33.043 14.798 -11.064 1.00 98.00 213 VAL A O 1
ATOM 1543 N N . ASN A 1 214 ? -34.465 15.572 -12.605 1.00 98.00 214 ASN A N 1
ATOM 1544 C CA . ASN A 1 214 ? -35.395 16.141 -11.622 1.00 98.00 214 ASN A CA 1
ATOM 1545 C C . ASN A 1 214 ? -36.209 15.027 -10.944 1.00 98.00 214 ASN A C 1
ATOM 1547 O O . ASN A 1 214 ? -36.739 14.145 -11.622 1.00 98.00 214 ASN A O 1
ATOM 1551 N N . GLY A 1 215 ? -36.357 15.079 -9.618 1.00 97.31 215 GLY A N 1
ATOM 1552 C CA . GLY A 1 215 ? -37.125 14.089 -8.858 1.00 97.31 215 GLY A CA 1
ATOM 1553 C C . GLY A 1 215 ? -36.600 13.836 -7.446 1.00 97.31 215 GLY A C 1
ATOM 1554 O O . GLY A 1 215 ? -35.715 14.542 -6.957 1.00 97.31 215 GLY A O 1
ATOM 1555 N N . SER A 1 216 ? -37.176 12.827 -6.794 1.00 97.19 216 SER A N 1
ATOM 1556 C CA . SER A 1 216 ? -36.797 12.367 -5.454 1.00 97.19 216 SER A CA 1
ATOM 1557 C C . SER A 1 216 ? -35.741 11.262 -5.541 1.00 97.19 216 SER A C 1
ATOM 1559 O O . SER A 1 216 ? -35.850 10.364 -6.372 1.00 97.19 216 SER A O 1
ATOM 1561 N N . TYR A 1 217 ? -34.726 11.324 -4.683 1.00 97.38 217 TYR A N 1
ATOM 1562 C CA . TYR A 1 217 ? -33.581 10.415 -4.667 1.00 97.38 217 TYR A CA 1
ATOM 1563 C C . TYR A 1 217 ? -33.427 9.784 -3.283 1.00 97.38 217 TYR A C 1
ATOM 1565 O O . TYR A 1 217 ? -33.328 10.492 -2.278 1.00 97.38 217 TYR A O 1
ATOM 1573 N N . THR A 1 218 ? -33.326 8.460 -3.235 1.00 95.81 218 THR A N 1
ATOM 1574 C CA . THR A 1 218 ? -33.094 7.691 -2.004 1.00 95.81 218 THR A CA 1
ATOM 1575 C C . THR A 1 218 ? -31.618 7.311 -1.903 1.00 95.81 218 THR A C 1
ATOM 1577 O O . THR A 1 218 ? -30.985 6.990 -2.910 1.00 95.81 218 THR A O 1
ATOM 1580 N N . ALA A 1 219 ? -31.045 7.339 -0.696 1.00 94.81 219 ALA A N 1
ATOM 1581 C CA . ALA A 1 219 ? -29.687 6.848 -0.463 1.00 94.81 219 ALA A CA 1
ATOM 1582 C C . ALA A 1 219 ? -29.637 5.321 -0.658 1.00 94.81 219 ALA A C 1
ATOM 1584 O O . ALA A 1 219 ? -30.355 4.590 0.020 1.00 94.81 219 ALA A O 1
ATOM 1585 N N . THR A 1 220 ? -28.799 4.837 -1.578 1.00 93.88 220 THR A N 1
ATOM 1586 C CA . THR A 1 220 ? -28.716 3.407 -1.955 1.00 93.88 220 THR A CA 1
ATOM 1587 C C . THR A 1 220 ? -27.379 2.748 -1.617 1.00 93.88 220 THR A C 1
ATOM 1589 O O . THR A 1 220 ? -27.240 1.540 -1.785 1.00 93.88 220 THR A O 1
ATOM 1592 N N . GLY A 1 221 ? -26.398 3.507 -1.121 1.00 89.69 221 GLY A N 1
ATOM 1593 C CA . GLY A 1 221 ? -25.101 2.973 -0.709 1.00 89.69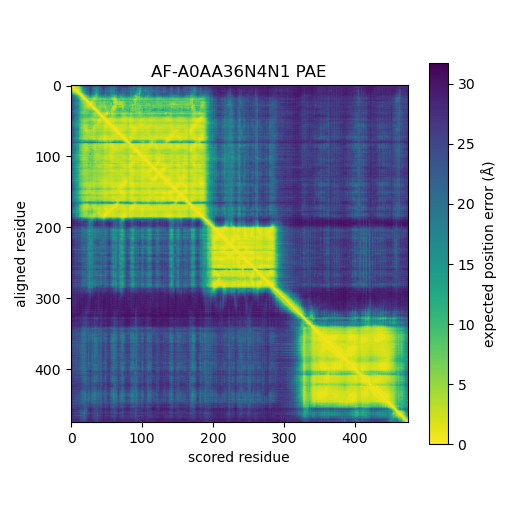 221 GLY A CA 1
ATOM 1594 C C . GLY A 1 221 ? -24.038 4.057 -0.565 1.00 89.69 221 GLY A C 1
ATOM 1595 O O . GLY A 1 221 ? -24.349 5.219 -0.295 1.00 89.69 221 GLY A O 1
ATOM 1596 N N . THR A 1 222 ? -22.786 3.667 -0.776 1.00 87.19 222 THR A N 1
ATOM 1597 C CA . THR A 1 222 ? -21.582 4.505 -0.731 1.00 87.19 222 THR A CA 1
ATOM 1598 C C . THR A 1 222 ? -20.888 4.540 -2.093 1.00 87.19 222 THR A C 1
ATOM 1600 O O . THR A 1 222 ? -20.949 3.587 -2.867 1.00 87.19 222 THR A O 1
ATOM 1603 N N . TYR A 1 223 ? -20.211 5.647 -2.398 1.00 87.00 223 TYR A N 1
ATOM 1604 C CA . TYR A 1 223 ? -19.259 5.742 -3.507 1.00 87.00 223 TYR A CA 1
ATOM 1605 C C . TYR A 1 223 ? -18.168 6.755 -3.130 1.00 87.00 223 TYR A C 1
ATOM 1607 O O . TYR A 1 223 ? -18.479 7.884 -2.748 1.00 87.00 223 TYR A O 1
ATOM 1615 N N . ASN A 1 224 ? -16.895 6.338 -3.171 1.00 82.94 224 ASN A N 1
ATOM 1616 C CA . ASN A 1 224 ? -15.734 7.117 -2.703 1.00 82.94 224 ASN A CA 1
ATOM 1617 C C . ASN A 1 224 ? -15.929 7.747 -1.300 1.00 82.94 224 ASN A C 1
ATOM 1619 O O . ASN A 1 224 ? -15.724 8.947 -1.114 1.00 82.94 224 ASN A O 1
ATOM 1623 N N . GLY A 1 225 ? -16.386 6.955 -0.321 1.00 78.00 225 GLY A N 1
ATOM 1624 C CA . GLY A 1 225 ? -16.553 7.392 1.076 1.00 78.00 225 GLY A CA 1
ATOM 1625 C C . GLY A 1 225 ? -17.700 8.383 1.338 1.00 78.00 225 GLY A C 1
ATOM 1626 O O . GLY A 1 225 ? -17.839 8.879 2.455 1.00 78.00 225 GLY A O 1
ATOM 1627 N N . LYS A 1 226 ? -18.543 8.699 0.342 1.00 87.50 226 LYS A N 1
ATOM 1628 C CA . LYS A 1 226 ? -19.750 9.530 0.519 1.00 87.50 226 LYS A CA 1
ATOM 1629 C C . LYS A 1 226 ? -21.028 8.744 0.199 1.00 87.50 226 LYS A C 1
ATOM 1631 O O . LYS A 1 226 ? -20.966 7.788 -0.576 1.00 87.50 226 LYS A O 1
ATOM 1636 N N . PRO A 1 227 ? -22.194 9.145 0.745 1.00 93.44 227 PRO A N 1
ATOM 1637 C CA . PRO A 1 227 ? -23.479 8.564 0.368 1.00 93.44 227 PRO A CA 1
ATOM 1638 C C . PRO A 1 227 ? -23.762 8.718 -1.130 1.00 93.44 227 PRO A C 1
ATOM 1640 O O . PRO A 1 227 ? -23.592 9.796 -1.695 1.00 93.44 227 PRO A O 1
ATOM 1643 N N . MET A 1 228 ? -24.231 7.644 -1.754 1.00 95.75 228 MET A N 1
ATOM 1644 C CA . MET A 1 228 ? -24.686 7.593 -3.139 1.00 95.75 228 MET A CA 1
ATOM 1645 C C . MET A 1 228 ? -26.213 7.510 -3.158 1.00 95.75 228 MET A C 1
ATOM 1647 O O . MET A 1 228 ? -26.804 6.682 -2.458 1.00 95.75 228 MET A O 1
ATOM 1651 N N . TYR A 1 229 ? -26.857 8.345 -3.971 1.00 97.31 229 TYR A N 1
ATOM 1652 C CA . TYR A 1 229 ? -28.314 8.420 -4.069 1.00 97.31 229 TYR A CA 1
ATOM 1653 C C . TYR A 1 229 ? -28.780 8.070 -5.482 1.00 97.31 229 TYR A C 1
ATOM 1655 O O . TYR A 1 229 ? -28.129 8.439 -6.459 1.00 97.31 229 TYR A O 1
ATOM 1663 N N . LYS A 1 230 ? -29.925 7.394 -5.595 1.00 97.69 230 LYS A N 1
ATOM 1664 C CA . LYS A 1 230 ? -30.552 7.041 -6.876 1.00 97.69 230 LYS A CA 1
ATOM 1665 C C . LYS A 1 230 ? -32.018 7.449 -6.899 1.00 97.69 230 LYS A C 1
ATOM 1667 O O . LYS A 1 230 ? -32.697 7.405 -5.871 1.00 97.69 230 LYS A O 1
ATOM 1672 N N . LYS A 1 231 ? -32.483 7.818 -8.085 1.00 97.75 231 LYS A N 1
ATOM 1673 C CA . LYS A 1 231 ? -33.888 8.007 -8.442 1.00 97.75 231 LYS A CA 1
ATOM 1674 C C . LYS A 1 231 ? -34.416 6.724 -9.101 1.00 97.75 231 LYS A C 1
ATOM 1676 O O . LYS A 1 231 ? -33.644 5.954 -9.669 1.00 97.75 231 LYS A O 1
ATOM 1681 N N . GLU A 1 232 ? -35.722 6.486 -9.012 1.00 95.69 232 GLU A N 1
ATOM 1682 C CA . GLU A 1 232 ? -36.372 5.248 -9.480 1.00 95.69 232 GLU A CA 1
ATOM 1683 C C . GLU A 1 232 ? -36.197 4.975 -10.988 1.00 95.69 232 GLU A C 1
ATOM 1685 O O . GLU A 1 232 ? -36.094 3.820 -11.390 1.00 95.69 232 GLU A O 1
ATOM 1690 N N . ASP A 1 233 ? -36.086 6.018 -11.818 1.00 93.19 233 ASP A N 1
ATOM 1691 C CA . ASP A 1 233 ? -35.847 5.907 -13.267 1.00 93.19 233 ASP A CA 1
ATOM 1692 C C . ASP A 1 233 ? -34.358 5.789 -13.658 1.00 93.19 233 ASP A C 1
ATOM 1694 O O . ASP A 1 233 ? -34.028 5.781 -14.843 1.00 93.19 233 ASP A O 1
ATOM 1698 N N . GLY A 1 234 ? -33.461 5.637 -12.678 1.00 93.75 234 GLY A N 1
ATOM 1699 C CA . GLY A 1 234 ? -32.047 5.311 -12.887 1.00 93.75 234 GLY A CA 1
ATOM 1700 C C . GLY A 1 234 ? -31.074 6.488 -12.810 1.00 93.75 234 GLY A C 1
ATOM 1701 O O . GLY A 1 234 ? -29.867 6.255 -12.831 1.00 93.75 234 GLY A O 1
ATOM 1702 N N . ALA A 1 235 ? -31.542 7.731 -12.672 1.00 98.12 235 ALA A N 1
ATOM 1703 C CA . ALA A 1 235 ? -30.651 8.872 -12.447 1.00 98.12 235 ALA A CA 1
ATOM 1704 C C . ALA A 1 235 ? -29.914 8.764 -11.091 1.00 98.12 235 ALA A C 1
ATOM 1706 O O . ALA A 1 235 ? -30.467 8.276 -10.098 1.00 98.12 235 ALA A O 1
ATOM 1707 N N . ILE A 1 236 ? -28.659 9.222 -11.033 1.00 98.31 236 ILE A N 1
ATOM 1708 C CA . ILE A 1 236 ? -27.723 8.966 -9.922 1.00 98.31 236 ILE A CA 1
ATOM 1709 C C . ILE A 1 236 ? -26.981 10.228 -9.464 1.00 98.31 236 ILE A C 1
ATOM 1711 O O . ILE A 1 236 ? -26.542 11.047 -10.272 1.00 98.31 236 ILE A O 1
ATOM 1715 N N . LEU A 1 237 ? -26.789 10.347 -8.148 1.00 98.06 237 LEU A N 1
ATOM 1716 C CA . LEU A 1 237 ? -26.031 11.407 -7.484 1.00 98.06 237 LEU A CA 1
ATOM 1717 C C . LEU A 1 237 ? -24.920 10.773 -6.626 1.00 98.06 237 LEU A C 1
ATOM 1719 O O . LEU A 1 237 ? -25.202 9.969 -5.733 1.00 98.06 237 LEU A O 1
ATOM 1723 N N . TYR A 1 238 ? -23.655 11.106 -6.905 1.00 96.88 238 TYR A N 1
ATOM 1724 C CA . TYR A 1 238 ? -22.475 10.423 -6.345 1.00 96.88 238 TYR A CA 1
ATOM 1725 C C . TYR A 1 238 ? -21.255 11.351 -6.180 1.00 96.88 238 TYR A C 1
ATOM 1727 O O . TYR A 1 238 ? -21.227 12.454 -6.722 1.00 96.88 238 TYR A O 1
ATOM 1735 N N . TRP A 1 239 ? -20.226 10.911 -5.442 1.00 95.31 239 TRP A N 1
ATOM 1736 C CA . TRP A 1 239 ? -18.999 11.687 -5.188 1.00 95.31 239 TRP A CA 1
ATOM 1737 C C . TRP A 1 239 ? -17.798 11.192 -6.004 1.00 95.31 239 TRP A C 1
ATOM 1739 O O . TRP A 1 239 ? -17.413 10.027 -5.927 1.00 95.31 239 TRP A O 1
ATOM 1749 N N . LYS A 1 240 ? -17.154 12.073 -6.770 1.00 91.31 240 LYS A N 1
ATOM 1750 C CA . LYS A 1 240 ? -15.938 11.768 -7.543 1.00 91.31 240 LYS A CA 1
ATOM 1751 C C . LYS A 1 240 ? -15.058 13.014 -7.593 1.00 91.31 240 LYS A C 1
ATOM 1753 O O . LYS A 1 240 ? -15.161 13.812 -8.522 1.00 91.31 240 LYS A O 1
ATOM 1758 N N . ASN A 1 241 ? -14.275 13.205 -6.529 1.00 89.50 241 ASN A N 1
ATOM 1759 C CA . ASN A 1 241 ? -13.533 14.425 -6.144 1.00 89.50 241 ASN A CA 1
ATOM 1760 C C . ASN A 1 241 ? -14.419 15.642 -5.790 1.00 89.50 241 ASN A C 1
ATOM 1762 O O . ASN A 1 241 ? -13.976 16.532 -5.079 1.00 89.50 241 ASN A O 1
ATOM 1766 N N . MET A 1 242 ? -15.655 15.651 -6.280 1.00 96.00 242 MET A N 1
ATOM 1767 C CA . MET A 1 242 ? -16.725 16.632 -6.094 1.00 96.00 242 MET A CA 1
ATOM 1768 C C . MET A 1 242 ? -18.068 15.907 -6.307 1.00 96.00 242 MET A C 1
ATOM 1770 O O . MET A 1 242 ? -18.077 14.770 -6.801 1.00 96.00 242 MET A O 1
ATOM 1774 N N . TRP A 1 243 ? -19.206 16.516 -5.969 1.00 97.44 243 TRP A N 1
ATOM 1775 C CA . TRP A 1 243 ? -20.511 15.905 -6.246 1.00 97.44 243 TRP A CA 1
ATOM 1776 C C . TRP A 1 243 ? -20.827 15.936 -7.742 1.00 97.44 243 TRP A C 1
ATOM 1778 O O . TRP A 1 243 ? -20.603 16.941 -8.414 1.00 97.44 243 TRP A O 1
ATOM 1788 N N . LYS A 1 244 ? -21.351 14.819 -8.253 1.00 97.88 244 LYS A N 1
ATOM 1789 C CA . LYS A 1 244 ? -21.734 14.587 -9.650 1.00 97.88 244 LYS A CA 1
ATOM 1790 C C . LYS A 1 244 ? -23.184 14.116 -9.730 1.00 97.88 244 LYS A C 1
ATOM 1792 O O . LYS A 1 244 ? -23.636 13.360 -8.868 1.00 97.88 244 LYS A O 1
ATOM 1797 N N . LEU A 1 245 ? -23.885 14.539 -10.779 1.00 98.19 245 LEU A N 1
ATOM 1798 C CA . LEU A 1 245 ? -25.269 14.170 -11.073 1.00 98.19 245 LEU A CA 1
ATOM 1799 C C . LEU A 1 245 ? -25.372 13.721 -12.533 1.00 98.19 245 LEU A C 1
ATOM 1801 O O . LEU A 1 245 ? -24.985 14.461 -13.443 1.00 98.19 245 LEU A O 1
ATOM 1805 N N . ASN A 1 246 ? -25.886 12.512 -12.746 1.00 98.19 246 ASN A N 1
ATOM 1806 C CA . ASN A 1 246 ? -26.039 11.890 -14.058 1.00 98.19 246 ASN A CA 1
ATOM 1807 C C . ASN A 1 246 ? -27.478 11.363 -14.245 1.00 98.19 246 ASN A C 1
ATOM 1809 O O . ASN A 1 246 ? -28.152 11.030 -13.272 1.00 98.19 246 ASN A O 1
ATOM 1813 N N . ASP A 1 247 ? -27.956 11.294 -15.487 1.00 97.88 247 ASP A N 1
ATOM 1814 C CA . ASP A 1 247 ? -29.323 10.870 -15.853 1.00 97.88 247 ASP A CA 1
ATOM 1815 C C . ASP A 1 247 ? -29.505 9.346 -15.938 1.00 97.88 247 ASP A C 1
ATOM 1817 O O . ASP A 1 247 ? -30.594 8.853 -16.215 1.00 97.88 247 ASP A O 1
ATOM 1821 N N . SER A 1 248 ? -28.425 8.608 -15.702 1.00 96.62 248 SER A N 1
ATOM 1822 C CA . SER A 1 248 ? -28.302 7.170 -15.901 1.00 96.62 248 SER A CA 1
ATOM 1823 C C . SER A 1 248 ? -27.388 6.564 -14.831 1.00 96.62 248 SER A C 1
ATOM 1825 O O . SER A 1 248 ? -26.488 7.242 -14.333 1.00 96.62 248 SER A O 1
ATOM 1827 N N . ASP A 1 249 ? -27.598 5.288 -14.484 1.00 96.69 249 ASP A N 1
ATOM 1828 C CA . ASP A 1 249 ? -26.945 4.594 -13.357 1.00 96.69 249 ASP A CA 1
ATOM 1829 C C . ASP A 1 249 ? -25.477 4.227 -13.663 1.00 96.69 249 ASP A C 1
ATOM 1831 O O . ASP A 1 249 ? -25.096 3.067 -13.827 1.00 96.69 249 ASP A O 1
ATOM 1835 N N . ASN A 1 250 ? -24.654 5.257 -13.854 1.00 94.44 250 ASN A N 1
ATOM 1836 C CA . ASN A 1 250 ? -23.302 5.178 -14.384 1.00 94.44 250 ASN A CA 1
ATOM 1837 C C . ASN A 1 250 ? -22.451 6.332 -13.830 1.00 94.44 250 ASN A C 1
ATOM 1839 O O . ASN A 1 250 ? -22.833 7.496 -13.929 1.00 94.44 250 ASN A O 1
ATOM 1843 N N . THR A 1 251 ? -21.270 6.016 -13.290 1.00 96.00 251 THR A N 1
ATOM 1844 C CA . THR A 1 251 ? -20.325 6.986 -12.696 1.00 96.00 251 THR A CA 1
ATOM 1845 C C . THR A 1 251 ? -19.210 7.436 -13.658 1.00 96.00 251 THR A C 1
ATOM 1847 O O . THR A 1 251 ? -18.250 8.122 -13.265 1.00 96.00 251 THR A O 1
ATOM 1850 N N . GLY A 1 252 ? -19.311 7.043 -14.932 1.00 92.94 252 GLY A N 1
ATOM 1851 C CA . GLY A 1 252 ? -18.387 7.381 -16.016 1.00 92.94 252 GLY A CA 1
ATOM 1852 C C . GLY A 1 252 ? -18.558 8.785 -16.610 1.00 92.94 252 GLY A C 1
ATOM 1853 O O . GLY A 1 252 ? -17.596 9.304 -17.167 1.00 92.94 252 GLY A O 1
ATOM 1854 N N . GLY A 1 253 ? -19.726 9.414 -16.450 1.00 93.44 253 GLY A N 1
ATOM 1855 C CA . GLY A 1 253 ? -20.051 10.753 -16.959 1.00 93.44 253 GLY A CA 1
ATOM 1856 C C . GLY A 1 253 ? -21.072 11.465 -16.066 1.00 93.44 253 GLY A C 1
ATOM 1857 O O . GLY A 1 253 ? -21.615 10.852 -15.150 1.00 93.44 253 GLY A O 1
ATOM 1858 N N . TRP A 1 254 ? -21.285 12.762 -16.288 1.00 97.62 254 TRP A N 1
ATOM 1859 C CA . TRP A 1 254 ? -22.189 13.599 -15.493 1.00 97.62 254 TRP A CA 1
ATOM 1860 C C . TRP A 1 254 ? -22.645 14.831 -16.288 1.00 97.62 254 TRP A C 1
ATOM 1862 O O . TRP A 1 254 ? -21.948 15.275 -17.200 1.00 97.62 254 TRP A O 1
ATOM 1872 N N . TRP A 1 255 ? -23.798 15.389 -15.914 1.00 97.44 255 TRP A N 1
ATOM 1873 C CA . TRP A 1 255 ? -24.391 16.586 -16.530 1.00 97.44 255 TRP A CA 1
ATOM 1874 C C . TRP A 1 255 ? -24.195 17.842 -15.674 1.00 97.44 255 TRP A C 1
ATOM 1876 O O . TRP A 1 255 ? -24.012 18.938 -16.202 1.00 97.44 255 TRP A O 1
ATOM 1886 N N . TYR A 1 256 ? -24.188 17.665 -14.350 1.00 97.94 256 TYR A N 1
ATOM 1887 C CA . TYR A 1 256 ? -24.032 18.737 -13.369 1.00 97.94 256 TYR A CA 1
ATOM 1888 C C . TYR A 1 256 ? -23.012 18.344 -12.296 1.00 97.94 256 TYR A C 1
ATOM 1890 O O . TYR A 1 256 ? -22.833 17.156 -11.996 1.00 97.94 256 TYR A O 1
ATOM 1898 N N . GLU A 1 257 ? -22.355 19.342 -11.712 1.00 97.50 257 GLU A N 1
ATOM 1899 C CA . GLU A 1 257 ? -21.316 19.173 -10.693 1.00 97.50 257 GLU A CA 1
ATOM 1900 C C . GLU A 1 257 ? -21.385 20.232 -9.576 1.00 97.50 257 GLU A C 1
ATOM 1902 O O . GLU A 1 257 ? -22.063 21.254 -9.709 1.00 97.50 257 GLU A O 1
ATOM 1907 N N . ARG A 1 258 ? -20.753 19.939 -8.430 1.00 95.94 258 ARG A N 1
ATOM 1908 C CA . ARG A 1 258 ? -20.692 20.821 -7.252 1.00 95.94 258 ARG A CA 1
ATOM 1909 C C . ARG A 1 258 ? -19.490 20.482 -6.355 1.00 95.94 258 ARG A C 1
ATOM 1911 O O . ARG A 1 258 ? -19.428 19.388 -5.795 1.00 95.94 258 ARG A O 1
ATOM 1918 N N . ASP A 1 259 ? -18.600 21.452 -6.152 1.00 89.31 259 ASP A N 1
ATOM 1919 C CA . ASP A 1 259 ? -17.317 21.301 -5.431 1.00 89.31 259 ASP A CA 1
ATOM 1920 C C . ASP A 1 259 ? -17.419 21.266 -3.892 1.00 89.31 259 ASP A C 1
ATOM 1922 O O . ASP A 1 259 ? -16.440 20.987 -3.202 1.00 89.31 259 ASP A O 1
ATOM 1926 N N . ASP A 1 260 ? -18.591 21.556 -3.324 1.00 77.69 260 ASP A N 1
ATOM 1927 C CA . ASP A 1 260 ? -18.796 21.553 -1.871 1.00 77.69 260 ASP A CA 1
ATOM 1928 C C . ASP A 1 260 ? -18.843 20.130 -1.284 1.00 77.69 260 ASP A C 1
ATOM 1930 O O . ASP A 1 260 ? -19.281 19.173 -1.907 1.00 77.69 260 ASP A O 1
ATOM 1934 N N . THR A 1 261 ? -18.478 20.008 -0.013 1.00 77.19 261 THR A N 1
ATOM 1935 C CA . THR A 1 261 ? -18.640 18.808 0.814 1.00 77.19 261 THR A CA 1
ATOM 1936 C C . THR A 1 261 ? -20.078 18.269 0.880 1.00 77.19 261 THR A C 1
ATOM 1938 O O . THR A 1 261 ? -20.254 17.061 1.056 1.00 77.19 261 THR A O 1
ATOM 1941 N N . SER A 1 262 ? -21.110 19.109 0.711 1.00 89.69 262 SER A N 1
ATOM 1942 C CA . SER A 1 262 ? -22.524 18.710 0.745 1.00 89.69 262 SER A CA 1
ATOM 1943 C C . SER A 1 262 ? -23.176 18.640 -0.639 1.00 89.69 262 SER A C 1
ATOM 1945 O O . SER A 1 262 ? -23.019 19.537 -1.467 1.00 89.69 262 SER A O 1
ATOM 1947 N N . ALA A 1 263 ? -24.009 17.615 -0.848 1.00 94.56 263 ALA A N 1
ATOM 1948 C CA . ALA A 1 263 ? -24.820 17.440 -2.053 1.00 94.56 263 ALA A CA 1
ATOM 1949 C C . ALA A 1 263 ? -25.954 18.480 -2.186 1.00 94.56 263 ALA A C 1
ATOM 1951 O O . ALA A 1 263 ? -26.510 18.648 -3.270 1.00 94.56 263 ALA A O 1
ATOM 1952 N N . THR A 1 264 ? -26.333 19.169 -1.102 1.00 95.50 264 THR A N 1
ATOM 1953 C CA . THR A 1 264 ? -27.472 20.104 -1.082 1.00 95.50 264 THR A CA 1
ATOM 1954 C C . THR A 1 264 ? -27.068 21.547 -1.381 1.00 95.50 264 THR A C 1
ATOM 1956 O O . THR A 1 264 ? -26.144 22.077 -0.766 1.00 95.50 264 THR A O 1
ATOM 1959 N N . GLY A 1 265 ? -27.837 22.229 -2.226 1.00 94.81 265 GLY A N 1
ATOM 1960 C CA . GLY A 1 265 ? -27.656 23.629 -2.608 1.00 94.81 265 GLY A CA 1
ATOM 1961 C C . GLY A 1 265 ? -27.879 23.830 -4.106 1.00 94.81 265 GLY A C 1
ATOM 1962 O O . GLY A 1 265 ? -28.443 22.962 -4.769 1.00 94.81 265 GLY A O 1
ATOM 1963 N N . ALA A 1 266 ? -27.438 24.968 -4.642 1.00 96.81 266 ALA A N 1
ATOM 1964 C CA . ALA A 1 266 ? -27.325 25.159 -6.089 1.00 96.81 266 ALA A CA 1
ATOM 1965 C C . ALA A 1 266 ? -26.159 24.329 -6.655 1.00 96.81 266 ALA A C 1
ATOM 1967 O O . ALA A 1 266 ? -25.150 24.131 -5.974 1.00 96.81 266 ALA A O 1
ATOM 1968 N N . TRP A 1 267 ? -26.317 23.831 -7.873 1.00 97.56 267 TRP A N 1
ATOM 1969 C CA . TRP A 1 267 ? -25.300 23.098 -8.627 1.00 97.56 267 TRP A CA 1
ATOM 1970 C C . TRP A 1 267 ? -24.892 23.888 -9.873 1.00 97.56 267 TRP A C 1
ATOM 1972 O O . TRP A 1 267 ? -25.536 24.880 -10.214 1.00 97.56 267 TRP A O 1
ATOM 1982 N N . GLU A 1 268 ? -23.842 23.439 -10.555 1.00 96.94 268 GLU A N 1
ATOM 1983 C CA . GLU A 1 268 ? -23.345 24.045 -11.792 1.00 96.94 268 GLU A CA 1
ATOM 1984 C C . GLU A 1 268 ? -23.465 23.063 -12.968 1.00 96.94 268 GLU A C 1
ATOM 1986 O O . GLU A 1 268 ? -23.390 21.843 -12.799 1.00 96.94 268 GLU A O 1
ATOM 1991 N N . THR A 1 269 ? -23.694 23.594 -14.171 1.00 97.19 269 THR A N 1
ATOM 1992 C CA . THR A 1 269 ? -23.700 22.820 -15.422 1.00 97.19 269 THR A CA 1
ATOM 1993 C C . THR A 1 269 ? -22.270 22.459 -15.793 1.00 97.19 269 THR A C 1
ATOM 1995 O O . THR A 1 269 ? -21.410 23.339 -15.854 1.00 97.19 269 THR A O 1
ATOM 1998 N N . ALA A 1 270 ? -22.008 21.176 -16.052 1.00 93.44 270 ALA A N 1
ATOM 1999 C CA . ALA A 1 270 ? -20.644 20.712 -16.259 1.00 93.44 270 ALA A CA 1
ATOM 2000 C C . ALA A 1 270 ? -19.995 21.328 -17.511 1.00 93.44 270 ALA A C 1
ATOM 2002 O O . ALA A 1 270 ? -20.659 21.623 -18.514 1.00 93.44 270 ALA A O 1
ATOM 2003 N N . ALA A 1 271 ? -18.678 21.538 -17.444 1.00 88.56 271 ALA A N 1
ATOM 2004 C CA . ALA A 1 271 ? -17.943 22.346 -18.416 1.00 88.56 271 ALA A CA 1
ATOM 2005 C C . ALA A 1 271 ? -18.191 21.926 -19.885 1.00 88.56 271 ALA A C 1
ATOM 2007 O O . ALA A 1 271 ? -17.852 20.822 -20.310 1.00 88.56 271 ALA A O 1
ATOM 2008 N N . GLY A 1 272 ? -18.748 22.850 -20.677 1.00 87.69 272 GLY A N 1
ATOM 2009 C CA . GLY A 1 272 ? -19.061 22.653 -22.100 1.00 87.69 272 GLY A CA 1
ATOM 2010 C C . GLY A 1 272 ? -20.497 22.205 -22.411 1.00 87.69 272 GLY A C 1
ATOM 2011 O O . GLY A 1 272 ? -20.838 22.091 -23.587 1.00 87.69 272 GLY A O 1
ATOM 2012 N N . LEU A 1 273 ? -21.354 21.993 -21.404 1.00 88.19 273 LEU A N 1
ATOM 2013 C CA . LEU A 1 273 ? -22.704 21.431 -21.573 1.00 88.19 273 LEU A CA 1
ATOM 2014 C C . LEU A 1 273 ? -23.848 22.458 -21.449 1.00 88.19 273 LEU A C 1
ATOM 2016 O O . LEU A 1 273 ? -24.957 22.086 -21.084 1.00 88.19 273 LEU A O 1
ATOM 2020 N N . GLY A 1 274 ? -23.633 23.731 -21.806 1.00 82.88 274 GLY A N 1
ATOM 2021 C CA . GLY A 1 274 ? -24.615 24.839 -21.693 1.00 82.88 274 GLY A CA 1
ATOM 2022 C C . GLY A 1 274 ? -25.922 24.717 -22.508 1.00 82.88 274 GLY A C 1
ATOM 2023 O O . GLY A 1 274 ? -26.599 25.708 -22.760 1.00 82.88 274 GLY A O 1
ATOM 2024 N N . TRP A 1 275 ? -26.271 23.514 -22.966 1.00 92.50 275 TRP A N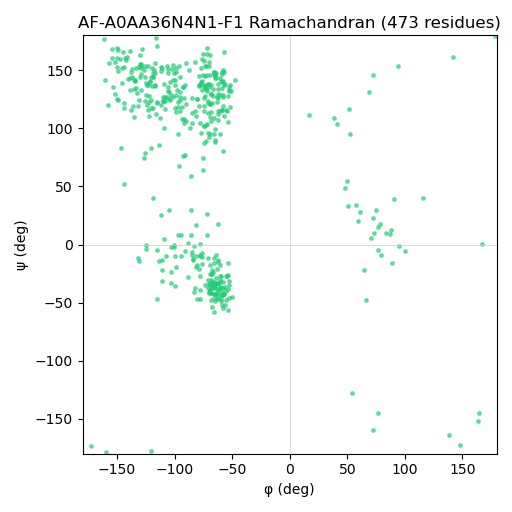 1
ATOM 2025 C CA . TRP A 1 275 ? -27.585 23.143 -23.493 1.00 92.50 275 TRP A CA 1
ATOM 2026 C C . TRP A 1 275 ? -28.455 22.396 -22.461 1.00 92.50 275 TRP A C 1
ATOM 2028 O O . TRP A 1 275 ? -29.645 22.226 -22.712 1.00 92.50 275 TRP A O 1
ATOM 2038 N N . VAL A 1 276 ? -27.900 21.977 -21.309 1.00 93.38 276 VAL A N 1
ATOM 2039 C CA . VAL A 1 276 ? -28.667 21.409 -20.176 1.00 93.38 276 VAL A CA 1
ATOM 2040 C C . VAL A 1 276 ? -29.046 22.451 -19.110 1.00 93.38 276 VAL A C 1
ATOM 2042 O O . VAL A 1 276 ? -29.552 22.089 -18.047 1.00 93.38 276 VAL A O 1
ATOM 2045 N N . ASP A 1 277 ? -28.817 23.738 -19.374 1.00 93.81 277 ASP A N 1
ATOM 2046 C CA . ASP A 1 277 ? -29.198 24.828 -18.471 1.00 93.81 277 ASP A CA 1
ATOM 2047 C C . ASP A 1 277 ? -30.730 24.963 -18.331 1.00 93.81 277 ASP A C 1
ATOM 2049 O O . ASP A 1 277 ? -31.465 24.718 -19.293 1.00 93.81 277 ASP A O 1
ATOM 2053 N N . PRO A 1 278 ? -31.248 25.405 -17.167 1.00 97.06 278 PRO A N 1
ATOM 2054 C CA . PRO A 1 278 ? -30.512 25.803 -15.961 1.00 97.06 278 PRO A CA 1
ATOM 2055 C C . PRO A 1 278 ? -29.961 24.625 -15.137 1.00 97.06 278 PRO A C 1
ATOM 2057 O O . PRO A 1 278 ? -30.442 23.497 -15.222 1.00 97.06 278 PRO A O 1
ATOM 2060 N N . ALA A 1 279 ? -28.959 24.904 -14.302 1.00 96.94 279 ALA A N 1
ATOM 2061 C CA . ALA A 1 279 ? -28.436 23.946 -13.333 1.00 96.94 279 ALA A CA 1
ATOM 2062 C C . ALA A 1 279 ? -29.385 23.767 -12.120 1.00 96.94 279 ALA A C 1
ATOM 2064 O O . ALA A 1 279 ? -30.041 24.729 -11.705 1.00 96.94 279 ALA A O 1
ATOM 2065 N N . PRO A 1 280 ? -29.478 22.557 -11.531 1.00 98.19 280 PRO A N 1
ATOM 2066 C CA . PRO A 1 280 ? -30.450 22.259 -10.484 1.00 98.19 280 PRO A CA 1
ATOM 2067 C C . PRO A 1 280 ? -30.160 22.905 -9.126 1.00 98.19 280 PRO A C 1
ATOM 2069 O O . PRO A 1 280 ? -29.037 23.268 -8.776 1.00 98.19 280 PRO A O 1
ATOM 2072 N N . VAL A 1 281 ? -31.200 22.913 -8.292 1.00 97.50 281 VAL A N 1
ATOM 2073 C CA . VAL A 1 281 ? -31.097 23.049 -6.839 1.00 97.50 281 VAL A CA 1
ATOM 2074 C C . VAL A 1 281 ? -31.473 21.718 -6.194 1.00 97.50 281 VAL A C 1
ATOM 2076 O O . VAL A 1 281 ? -32.583 21.214 -6.379 1.00 97.50 281 VAL A O 1
ATOM 2079 N N . VAL A 1 282 ? -30.563 21.167 -5.395 1.00 97.31 282 VAL A N 1
ATOM 2080 C CA . VAL A 1 282 ? -30.759 19.925 -4.639 1.00 97.31 282 VAL A CA 1
ATOM 2081 C C . VAL A 1 282 ? -31.079 20.260 -3.187 1.00 97.31 282 VAL A C 1
ATOM 2083 O O . VAL A 1 282 ? -30.351 21.002 -2.528 1.00 97.31 282 VAL A O 1
ATOM 2086 N N . LYS A 1 283 ? -32.183 19.721 -2.674 1.00 97.12 283 LYS A N 1
ATOM 2087 C CA . LYS A 1 283 ? -32.700 19.979 -1.323 1.00 97.12 283 LYS A CA 1
ATOM 2088 C C . LYS A 1 283 ? -32.751 18.676 -0.531 1.00 97.12 283 LYS A C 1
ATOM 2090 O O . LYS A 1 283 ? -32.959 17.619 -1.118 1.00 97.12 283 LYS A O 1
ATOM 2095 N N . ALA A 1 284 ? -32.631 18.745 0.792 1.00 94.69 284 ALA A N 1
ATOM 2096 C CA . ALA A 1 284 ? -33.089 17.644 1.636 1.00 94.69 284 ALA A CA 1
ATOM 2097 C C . ALA A 1 284 ? -34.622 17.552 1.541 1.00 94.69 284 ALA A C 1
ATOM 2099 O O . ALA A 1 284 ? -35.305 18.577 1.620 1.00 94.69 284 ALA A O 1
ATOM 2100 N N . ALA A 1 285 ? -35.165 16.351 1.358 1.00 89.12 285 ALA A N 1
ATOM 2101 C CA . ALA A 1 285 ? -36.602 16.129 1.400 1.00 89.12 285 ALA A CA 1
ATOM 2102 C C . ALA A 1 285 ? -37.086 16.277 2.850 1.00 89.12 285 ALA A C 1
ATOM 2104 O O . ALA A 1 285 ? -36.621 15.577 3.751 1.00 89.12 285 ALA A O 1
ATOM 2105 N N . SER A 1 286 ? -38.018 17.200 3.087 1.00 79.62 286 SER A N 1
ATOM 2106 C CA . SER A 1 286 ? -38.597 17.465 4.407 1.00 79.62 286 SER A CA 1
ATOM 2107 C C . SER A 1 286 ? -39.601 16.371 4.786 1.00 79.62 286 SER A C 1
ATOM 2109 O O . SER A 1 286 ? -40.813 16.566 4.709 1.00 79.62 286 SER A O 1
ATOM 2111 N N . GLY A 1 287 ? -39.081 15.197 5.144 1.00 60.56 287 GLY A N 1
ATOM 2112 C CA . GLY A 1 287 ? -39.864 14.020 5.497 1.00 60.56 287 GLY A CA 1
ATOM 2113 C C . GLY A 1 287 ? -40.609 14.175 6.821 1.00 60.56 287 GLY A C 1
ATOM 2114 O O . GLY A 1 287 ? -40.070 13.865 7.878 1.00 60.56 287 GLY A O 1
ATOM 2115 N N . SER A 1 288 ? -41.875 14.579 6.741 1.00 39.03 288 SER A N 1
ATOM 2116 C CA . SER A 1 288 ? -42.897 14.216 7.721 1.00 39.03 288 SER A CA 1
ATOM 2117 C C . SER A 1 288 ? -43.939 13.385 6.970 1.00 39.03 288 SER A C 1
ATOM 2119 O O . SER A 1 288 ? -44.581 13.936 6.074 1.00 39.03 288 SER A O 1
ATOM 2121 N N . PRO A 1 289 ? -44.085 12.076 7.244 1.00 49.34 289 PRO A N 1
ATOM 2122 C CA . PRO A 1 289 ? -45.048 11.243 6.537 1.00 49.34 289 PRO A CA 1
ATOM 2123 C C . PRO A 1 289 ? -46.460 11.611 6.998 1.00 49.34 289 PRO A C 1
ATOM 2125 O O . PRO A 1 289 ? -46.879 11.253 8.096 1.00 49.34 289 PRO A O 1
ATOM 2128 N N . ALA A 1 290 ? -47.184 12.358 6.167 1.00 41.66 290 ALA A N 1
ATOM 2129 C CA . ALA A 1 290 ? -48.618 12.522 6.334 1.00 41.66 290 ALA A CA 1
ATOM 2130 C C . ALA A 1 290 ? -49.307 11.226 5.885 1.00 41.66 290 ALA A C 1
ATOM 2132 O O . ALA A 1 290 ? -49.251 10.868 4.708 1.00 41.66 290 ALA A O 1
ATOM 2133 N N . GLU A 1 291 ? -49.949 10.527 6.818 1.00 48.09 291 GLU A N 1
ATOM 2134 C CA . GLU A 1 291 ? -50.983 9.551 6.477 1.00 48.09 291 GLU A CA 1
ATOM 2135 C C . GLU A 1 291 ? -52.184 10.327 5.917 1.00 48.09 291 GLU A C 1
ATOM 2137 O O . GLU A 1 291 ? -52.892 10.996 6.670 1.00 48.09 291 GLU A O 1
ATOM 2142 N N . GLU A 1 292 ? -52.403 10.273 4.602 1.00 44.12 292 GLU A N 1
ATOM 2143 C CA . GLU A 1 292 ? -53.621 10.797 3.974 1.00 44.12 292 GLU A CA 1
ATOM 2144 C C . GLU A 1 292 ? -54.445 9.636 3.401 1.00 44.12 292 GLU A C 1
ATOM 2146 O O . GLU A 1 292 ? -54.062 8.976 2.434 1.00 44.12 292 GLU A O 1
ATOM 2151 N N . ASP A 1 293 ? -55.568 9.361 4.065 1.00 42.97 293 ASP A N 1
ATOM 2152 C CA . ASP A 1 293 ? -56.527 8.309 3.733 1.00 42.97 293 ASP A CA 1
ATOM 2153 C C . ASP A 1 293 ? -57.526 8.805 2.675 1.00 42.97 293 ASP A C 1
ATOM 2155 O O . ASP A 1 293 ? -58.339 9.693 2.941 1.00 42.97 293 ASP A O 1
ATOM 2159 N N . ALA A 1 294 ? -57.480 8.231 1.468 1.00 34.22 294 ALA A N 1
ATOM 2160 C CA . ALA A 1 294 ? -58.490 8.458 0.437 1.00 34.22 294 ALA A CA 1
ATOM 2161 C C . ALA A 1 294 ? -58.651 7.243 -0.492 1.00 34.22 294 ALA A C 1
ATOM 2163 O O . ALA A 1 294 ? -57.711 6.772 -1.132 1.00 34.22 294 ALA A O 1
ATOM 2164 N N . SER A 1 295 ? -59.886 6.754 -0.601 1.00 36.25 295 SER A N 1
ATOM 2165 C CA . SER A 1 295 ? -60.248 5.541 -1.337 1.00 36.25 295 SER A CA 1
ATOM 2166 C C . SER A 1 295 ? -60.961 5.836 -2.666 1.00 36.25 295 SER A C 1
ATOM 2168 O O . SER A 1 295 ? -61.784 6.743 -2.721 1.00 36.25 295 SER A O 1
ATOM 2170 N N . ILE A 1 296 ? -60.741 4.972 -3.678 1.00 36.50 296 ILE A N 1
ATOM 2171 C CA . ILE A 1 296 ? -61.626 4.732 -4.852 1.00 36.50 296 ILE A CA 1
ATOM 2172 C C . ILE A 1 296 ? -61.694 5.940 -5.841 1.00 36.50 296 ILE A C 1
ATOM 2174 O O . ILE A 1 296 ? -61.767 7.096 -5.459 1.00 36.50 296 ILE A O 1
ATOM 2178 N N . ILE A 1 297 ? -61.533 5.782 -7.163 1.00 33.81 297 ILE A N 1
ATOM 2179 C CA . ILE A 1 297 ? -62.524 5.331 -8.168 1.00 33.81 297 ILE A CA 1
ATOM 2180 C C . ILE A 1 297 ? -61.780 4.833 -9.428 1.00 33.81 297 ILE A C 1
ATOM 2182 O O . ILE A 1 297 ? -60.832 5.465 -9.884 1.00 33.81 297 ILE A O 1
ATOM 2186 N N . SER A 1 298 ? -62.264 3.759 -10.068 1.00 38.84 298 SER A N 1
ATOM 2187 C CA . SER A 1 298 ? -61.890 3.401 -11.453 1.00 38.84 298 SER A CA 1
ATOM 2188 C C . SER A 1 298 ? -62.903 3.931 -12.473 1.00 38.84 298 SER A C 1
ATOM 2190 O O . SER A 1 298 ? -64.107 3.820 -12.236 1.00 38.84 298 SER A O 1
ATOM 2192 N N . PRO A 1 299 ? -62.449 4.365 -13.665 1.00 43.12 299 PRO A N 1
ATOM 2193 C CA . PRO A 1 299 ? -63.112 3.864 -14.873 1.00 43.12 299 PRO A CA 1
ATOM 2194 C C . PRO A 1 299 ? -62.197 3.626 -16.098 1.00 43.12 299 PRO A C 1
ATOM 2196 O O . PRO A 1 299 ? -61.643 4.541 -16.692 1.00 43.12 299 PRO A O 1
ATOM 2199 N N . LYS A 1 300 ? -62.211 2.374 -16.569 1.00 31.05 300 LYS A N 1
ATOM 2200 C CA . LYS A 1 300 ? -62.656 1.996 -17.927 1.00 31.05 300 LYS A CA 1
ATOM 2201 C C . LYS A 1 300 ? -62.053 2.723 -19.158 1.00 31.05 300 LYS A C 1
ATOM 2203 O O . LYS A 1 300 ? -62.650 3.644 -19.696 1.00 31.05 300 LYS A O 1
ATOM 2208 N N . SER A 1 301 ? -61.021 2.084 -19.719 1.00 34.84 301 SER A N 1
ATOM 2209 C CA . SER A 1 301 ? -60.860 1.737 -21.151 1.00 34.84 301 SER A CA 1
ATOM 2210 C C . SER A 1 301 ? -61.038 2.813 -22.245 1.00 34.84 301 SER A C 1
ATOM 2212 O O . SER A 1 301 ? -62.148 3.221 -22.576 1.00 34.84 301 SER A O 1
ATOM 2214 N N . ALA A 1 302 ? -59.943 3.074 -22.966 1.00 31.19 302 ALA A N 1
ATOM 2215 C CA . ALA A 1 302 ? -59.950 3.414 -24.391 1.00 31.19 302 ALA A CA 1
ATOM 2216 C C . ALA A 1 302 ? -58.778 2.690 -25.081 1.00 31.19 302 ALA A C 1
ATOM 2218 O O . ALA A 1 302 ? -57.716 2.533 -24.481 1.00 31.19 302 ALA A O 1
ATOM 2219 N N . ALA A 1 303 ? -58.967 2.222 -26.317 1.00 36.31 303 ALA A N 1
ATOM 2220 C CA . ALA A 1 303 ? -57.928 1.537 -27.090 1.00 36.31 303 ALA A CA 1
ATOM 2221 C C . ALA A 1 303 ? -57.306 2.478 -28.132 1.00 36.31 303 ALA A C 1
ATOM 2223 O O . ALA A 1 303 ? -58.024 3.227 -28.791 1.00 36.31 303 ALA A O 1
ATOM 2224 N N . ALA A 1 304 ? -55.991 2.379 -28.331 1.00 35.34 304 ALA A N 1
ATOM 2225 C CA . ALA A 1 304 ? -55.284 3.019 -29.436 1.00 35.34 304 ALA A CA 1
ATOM 2226 C C . ALA A 1 304 ? -54.281 2.027 -30.042 1.00 35.34 304 ALA A C 1
ATOM 2228 O O . ALA A 1 304 ? -53.378 1.545 -29.362 1.00 35.34 304 ALA A O 1
ATOM 2229 N N . VAL A 1 305 ? -54.463 1.706 -31.323 1.00 41.84 305 VAL A N 1
ATOM 2230 C CA . VAL A 1 305 ? -53.516 0.901 -32.104 1.00 41.84 305 VAL A CA 1
ATOM 2231 C C . VAL A 1 305 ? -52.350 1.793 -32.525 1.00 41.84 305 VAL A C 1
ATOM 2233 O O . VAL A 1 305 ? -52.574 2.901 -33.005 1.00 41.84 305 VAL A O 1
ATOM 2236 N N . SER A 1 306 ? -51.119 1.291 -32.418 1.00 36.31 306 SER A N 1
ATOM 2237 C CA . SER A 1 306 ? -49.960 1.870 -33.102 1.00 36.31 306 SER A CA 1
ATOM 2238 C C . SER A 1 306 ? -49.164 0.759 -33.782 1.00 36.31 306 SER A C 1
ATOM 2240 O O . SER A 1 306 ? -48.911 -0.290 -33.189 1.00 36.31 306 SER A O 1
ATOM 2242 N N . THR A 1 307 ? -48.849 0.953 -35.060 1.00 32.97 307 THR A N 1
ATOM 2243 C CA . THR A 1 307 ? -48.301 -0.075 -35.954 1.00 32.97 307 THR A CA 1
ATOM 2244 C C . THR A 1 307 ? -46.778 -0.068 -35.977 1.00 32.97 307 THR A C 1
ATOM 2246 O O . THR A 1 307 ? -46.161 0.984 -36.134 1.00 32.97 307 THR A O 1
ATOM 2249 N N . SER A 1 308 ? -46.170 -1.251 -35.915 1.00 34.00 308 SER A N 1
ATOM 2250 C CA . SER A 1 308 ? -44.733 -1.432 -36.121 1.00 34.00 308 SER A CA 1
ATOM 2251 C C . SER A 1 308 ? -44.336 -1.280 -37.596 1.00 34.00 308 SER A C 1
ATOM 2253 O O . SER A 1 308 ? -45.053 -1.707 -38.499 1.00 34.00 308 SER A O 1
ATOM 2255 N N . VAL A 1 309 ? -43.149 -0.713 -37.835 1.00 36.03 309 VAL A N 1
ATOM 2256 C CA . VAL A 1 309 ? -42.482 -0.689 -39.147 1.00 36.03 309 VAL A CA 1
ATOM 2257 C C . VAL A 1 309 ? -41.023 -1.120 -38.949 1.00 36.03 309 VAL A C 1
ATOM 2259 O O . VAL A 1 309 ? -40.303 -0.455 -38.203 1.00 36.03 309 VAL A O 1
ATOM 2262 N N . PRO A 1 310 ? -40.556 -2.215 -39.577 1.00 38.19 310 PRO A N 1
ATOM 2263 C CA . PRO A 1 310 ? -39.164 -2.637 -39.482 1.00 38.19 310 PRO A CA 1
ATOM 2264 C C . PRO A 1 310 ? -38.294 -1.851 -40.473 1.00 38.19 310 PRO A C 1
ATOM 2266 O O . PRO A 1 310 ? -38.420 -2.009 -41.686 1.00 38.19 310 PRO A O 1
ATOM 2269 N N . VAL A 1 311 ? -37.371 -1.029 -39.968 1.00 35.69 311 VAL A N 1
ATOM 2270 C CA . VAL A 1 311 ? -36.353 -0.374 -40.805 1.00 35.69 311 VAL A CA 1
ATOM 2271 C C . VAL A 1 311 ? -35.156 -1.310 -40.960 1.00 35.69 311 VAL A C 1
ATOM 2273 O O . VAL A 1 311 ? -34.307 -1.413 -40.076 1.00 35.69 311 VAL A O 1
ATOM 2276 N N . THR A 1 312 ? -35.072 -2.002 -42.096 1.00 39.91 312 THR A N 1
ATOM 2277 C CA . THR A 1 312 ? -33.897 -2.801 -42.467 1.00 39.91 312 THR A CA 1
ATOM 2278 C C . THR A 1 312 ? -32.724 -1.891 -42.832 1.00 39.91 312 THR A C 1
ATOM 2280 O O . THR A 1 312 ? -32.614 -1.435 -43.972 1.00 39.91 312 THR A O 1
ATOM 2283 N N . ALA A 1 313 ? -31.832 -1.635 -41.875 1.00 36.53 313 ALA A N 1
ATOM 2284 C CA . ALA A 1 313 ? -30.552 -0.989 -42.141 1.00 36.53 313 ALA A CA 1
ATOM 2285 C C . ALA A 1 313 ? -29.635 -1.940 -42.935 1.00 36.53 313 ALA A C 1
ATOM 2287 O O . ALA A 1 313 ? -29.332 -3.044 -42.483 1.00 36.53 313 ALA A O 1
ATOM 2288 N N . ALA A 1 314 ? -29.197 -1.519 -44.123 1.00 36.56 314 ALA A N 1
ATOM 2289 C CA . ALA A 1 314 ? -28.255 -2.289 -44.931 1.00 36.56 314 ALA A CA 1
ATOM 2290 C C . ALA A 1 314 ? -26.853 -2.259 -44.299 1.00 36.56 314 ALA A C 1
ATOM 2292 O O . ALA A 1 314 ? -26.349 -1.193 -43.943 1.00 36.56 314 ALA A O 1
ATOM 2293 N N . ALA A 1 315 ? -26.213 -3.423 -44.176 1.00 37.34 315 ALA A N 1
ATOM 2294 C CA . ALA A 1 315 ? -24.862 -3.519 -43.633 1.00 37.34 315 ALA A CA 1
ATOM 2295 C C . ALA A 1 315 ? -23.836 -2.887 -44.591 1.00 37.34 315 ALA A C 1
ATOM 2297 O O . ALA A 1 315 ? -23.792 -3.219 -45.777 1.00 37.34 315 ALA A O 1
ATOM 2298 N N . ALA A 1 316 ? -22.988 -2.001 -44.065 1.00 40.81 316 ALA A N 1
ATOM 2299 C CA . ALA A 1 316 ? -21.842 -1.479 -44.802 1.00 40.81 316 ALA A CA 1
ATOM 2300 C C . ALA A 1 316 ? -20.823 -2.605 -45.089 1.00 40.81 316 ALA A C 1
ATOM 2302 O O . ALA A 1 316 ? -20.671 -3.510 -44.261 1.00 40.81 316 ALA A O 1
ATOM 2303 N N . PRO A 1 317 ? -20.104 -2.570 -46.228 1.00 39.47 317 PRO A N 1
ATOM 2304 C CA . PRO A 1 317 ? -19.081 -3.564 -46.527 1.00 39.47 317 PRO A CA 1
ATOM 2305 C C . PRO A 1 317 ? -17.961 -3.495 -45.484 1.00 39.47 317 PRO A C 1
ATOM 2307 O O . PRO A 1 317 ? -17.378 -2.435 -45.251 1.00 39.47 317 PRO A O 1
ATOM 2310 N N . ALA A 1 318 ? -17.655 -4.632 -44.859 1.00 37.53 318 ALA A N 1
ATOM 2311 C CA . ALA A 1 318 ? -16.569 -4.722 -43.895 1.00 37.53 318 ALA A CA 1
ATOM 2312 C C . ALA A 1 318 ? -15.228 -4.400 -44.574 1.00 37.53 318 ALA A C 1
ATOM 2314 O O . ALA A 1 318 ? -14.888 -4.981 -45.608 1.00 37.53 318 ALA A O 1
ATOM 2315 N N . LEU A 1 319 ? -14.458 -3.489 -43.973 1.00 37.66 319 LEU A N 1
ATOM 2316 C CA . LEU A 1 319 ? -13.067 -3.256 -44.359 1.00 37.66 319 LEU A CA 1
ATOM 2317 C C . LEU A 1 319 ? -12.261 -4.559 -44.207 1.00 37.66 319 LEU A C 1
ATOM 2319 O O . LEU A 1 319 ? -12.579 -5.366 -43.326 1.00 37.66 319 LEU A O 1
ATOM 2323 N N . PRO A 1 320 ? -11.230 -4.788 -45.044 1.00 38.38 320 PRO A N 1
ATOM 2324 C CA . PRO A 1 320 ? -10.428 -6.003 -44.971 1.00 38.38 320 PRO A CA 1
ATOM 2325 C C . PRO A 1 320 ? -9.816 -6.135 -43.576 1.00 38.38 320 PRO A C 1
ATOM 2327 O O . PRO A 1 320 ? -9.058 -5.273 -43.134 1.00 38.38 320 PRO A O 1
ATOM 2330 N N . VAL A 1 321 ? -10.171 -7.216 -42.881 1.00 41.44 321 VAL A N 1
ATOM 2331 C CA . VAL A 1 321 ? -9.661 -7.515 -41.541 1.00 41.44 321 VAL A CA 1
ATOM 2332 C C . VAL A 1 321 ? -8.150 -7.697 -41.645 1.00 41.44 321 VAL A C 1
ATOM 2334 O O . VAL A 1 321 ? -7.692 -8.659 -42.263 1.00 41.44 321 VAL A O 1
ATOM 2337 N N . GLU A 1 322 ? -7.382 -6.777 -41.050 1.00 42.94 322 GLU A N 1
ATOM 2338 C CA . GLU A 1 322 ? -5.927 -6.917 -40.960 1.00 42.94 322 GLU A CA 1
ATOM 2339 C C . GLU A 1 322 ? -5.583 -8.292 -40.388 1.00 42.94 322 GLU A C 1
ATOM 2341 O O . GLU A 1 322 ? -6.178 -8.735 -39.399 1.00 42.94 322 GLU A O 1
ATOM 2346 N N . ALA A 1 323 ? -4.648 -8.986 -41.040 1.00 39.16 323 ALA A N 1
ATOM 2347 C CA . ALA A 1 323 ? -4.390 -10.389 -40.764 1.00 39.16 323 ALA A CA 1
ATOM 2348 C C . ALA A 1 323 ? -4.084 -10.607 -39.275 1.00 39.16 323 ALA A C 1
ATOM 2350 O O . ALA A 1 323 ? -3.063 -10.143 -38.755 1.00 39.16 323 ALA A O 1
ATOM 2351 N N . ARG A 1 324 ? -4.962 -11.355 -38.592 1.00 42.34 324 ARG A N 1
ATOM 2352 C CA . ARG A 1 324 ? -4.719 -11.826 -37.229 1.00 42.34 324 ARG A CA 1
ATOM 2353 C C . ARG A 1 324 ? -3.538 -12.794 -37.238 1.00 42.34 324 ARG A C 1
ATOM 2355 O O . ARG A 1 324 ? -3.705 -14.002 -37.354 1.00 42.34 324 ARG A O 1
ATOM 2362 N N . ARG A 1 325 ? -2.342 -12.235 -37.060 1.00 40.53 325 ARG A N 1
ATOM 2363 C CA . ARG A 1 325 ? -1.546 -12.448 -35.845 1.00 40.53 325 ARG A CA 1
ATOM 2364 C C . ARG A 1 325 ? -2.041 -13.683 -35.030 1.00 40.53 325 ARG A C 1
ATOM 2366 O O . ARG A 1 325 ? -3.107 -13.600 -34.432 1.00 40.53 325 ARG A O 1
ATOM 2373 N N . THR A 1 326 ? -1.271 -14.782 -34.955 1.00 39.59 326 THR A N 1
ATOM 2374 C CA . THR A 1 326 ? -1.469 -16.026 -34.140 1.00 39.59 326 THR A CA 1
ATOM 2375 C C . THR A 1 326 ? -0.308 -16.233 -33.137 1.00 39.59 326 THR A C 1
ATOM 2377 O O . THR A 1 326 ? 0.792 -15.921 -33.541 1.00 39.59 326 THR A O 1
ATOM 2380 N N . ASN A 1 327 ? -0.477 -16.750 -31.903 1.00 43.66 327 ASN A N 1
ATOM 2381 C CA . ASN A 1 327 ? 0.589 -16.978 -30.863 1.00 43.66 327 ASN A CA 1
ATOM 2382 C C . ASN A 1 327 ? 1.182 -15.717 -30.156 1.00 43.66 327 ASN A C 1
ATOM 2384 O O . ASN A 1 327 ? 1.319 -14.679 -30.781 1.00 43.66 327 ASN A O 1
ATOM 2388 N N . ARG A 1 328 ? 1.571 -15.753 -28.865 1.00 56.66 328 ARG A N 1
ATOM 2389 C CA . ARG A 1 328 ? 1.981 -14.540 -28.094 1.00 56.66 328 ARG A CA 1
ATOM 2390 C C . ARG A 1 328 ? 2.940 -14.841 -26.929 1.00 56.66 328 ARG A C 1
ATOM 2392 O O . ARG A 1 328 ? 2.972 -15.969 -26.450 1.00 56.66 328 ARG A O 1
ATOM 2399 N N . TRP A 1 329 ? 3.670 -13.838 -26.424 1.00 61.81 329 TRP A N 1
ATOM 2400 C CA . TRP A 1 329 ? 4.526 -13.997 -25.232 1.00 61.81 329 TRP A CA 1
ATOM 2401 C C . TRP A 1 329 ? 3.702 -14.149 -23.944 1.00 61.81 329 TRP A C 1
ATOM 2403 O O . TRP A 1 329 ? 2.912 -13.269 -23.600 1.00 61.81 329 TRP A O 1
ATOM 2413 N N . GLY A 1 330 ? 3.922 -15.248 -23.217 1.00 59.31 330 GLY A N 1
ATOM 2414 C CA . GLY A 1 330 ? 3.360 -15.491 -21.883 1.00 59.31 330 GLY A CA 1
ATOM 2415 C C . GLY A 1 330 ? 1.883 -15.909 -21.824 1.00 59.31 330 GLY A C 1
ATOM 2416 O O . GLY A 1 330 ? 1.405 -16.230 -20.738 1.00 59.31 330 GLY A O 1
ATOM 2417 N N . ASP A 1 331 ? 1.162 -15.943 -22.949 1.00 51.81 331 ASP A N 1
ATOM 2418 C CA . ASP A 1 331 ? -0.270 -16.289 -23.008 1.00 51.81 331 ASP A CA 1
ATOM 2419 C C . ASP A 1 331 ? -0.453 -17.785 -23.353 1.00 51.81 331 ASP A C 1
ATOM 2421 O O . ASP A 1 331 ? -0.894 -18.153 -24.443 1.00 51.81 331 ASP A O 1
ATOM 2425 N N . GLY A 1 332 ? -0.051 -18.674 -22.439 1.00 43.56 332 GLY A N 1
ATOM 2426 C CA . GLY A 1 332 ? -0.104 -20.125 -22.655 1.00 43.56 332 GLY A CA 1
ATOM 2427 C C . GLY A 1 332 ? -1.491 -20.736 -22.420 1.00 43.56 332 GLY A C 1
ATOM 2428 O O . GLY A 1 332 ? -2.004 -20.642 -21.309 1.00 43.56 332 GLY A O 1
ATOM 2429 N N . LEU A 1 333 ? -2.020 -21.459 -23.418 1.00 43.88 333 LEU A N 1
ATOM 2430 C CA . LEU A 1 333 ? -3.300 -22.206 -23.451 1.00 43.88 333 LEU A CA 1
ATOM 2431 C C . LEU A 1 333 ? -4.589 -21.365 -23.385 1.00 43.88 333 LEU A C 1
ATOM 2433 O O . LEU A 1 333 ? -5.480 -21.558 -24.209 1.00 43.88 333 LEU A O 1
ATOM 2437 N N . ASP A 1 334 ? -4.683 -20.421 -22.454 1.00 40.88 334 ASP A N 1
ATOM 2438 C CA . ASP A 1 334 ? -5.977 -19.912 -21.966 1.00 40.88 334 ASP A CA 1
ATOM 2439 C C . ASP A 1 334 ? -6.690 -18.937 -22.934 1.00 40.88 334 ASP A C 1
ATOM 2441 O O . ASP A 1 334 ? -7.859 -18.603 -22.747 1.00 40.88 334 ASP A O 1
ATOM 2445 N N . ALA A 1 335 ? -6.002 -18.473 -23.988 1.00 47.47 335 ALA A N 1
ATOM 2446 C CA . ALA A 1 335 ? -6.489 -17.444 -24.915 1.00 47.47 335 ALA A CA 1
ATOM 2447 C C . ALA A 1 335 ? -6.053 -17.678 -26.380 1.00 47.47 335 ALA A C 1
ATOM 2449 O O . ALA A 1 335 ? -5.521 -16.782 -27.042 1.00 47.47 335 ALA A O 1
ATOM 2450 N N . ALA A 1 336 ? -6.295 -18.882 -26.913 1.00 46.12 336 ALA A N 1
ATOM 2451 C CA . ALA A 1 336 ? -5.838 -19.331 -28.241 1.00 46.12 336 ALA A CA 1
ATOM 2452 C C . ALA A 1 336 ? -6.206 -18.424 -29.448 1.00 46.12 336 ALA A C 1
ATOM 2454 O O . ALA A 1 336 ? -5.611 -18.551 -30.515 1.00 46.12 336 ALA A O 1
ATOM 2455 N N . ALA A 1 337 ? -7.150 -17.488 -29.300 1.00 44.53 337 ALA A N 1
ATOM 2456 C CA . ALA A 1 337 ? -7.595 -16.573 -30.357 1.00 44.53 337 ALA A CA 1
ATOM 2457 C C . ALA A 1 337 ? -6.795 -15.245 -30.478 1.00 44.53 337 ALA A C 1
ATOM 2459 O O . ALA A 1 337 ? -7.157 -14.415 -31.316 1.00 44.53 337 ALA A O 1
ATOM 2460 N N . SER A 1 338 ? -5.758 -15.011 -29.652 1.00 48.44 338 SER A N 1
ATOM 2461 C CA . SER A 1 338 ? -5.286 -13.643 -29.313 1.00 48.44 338 SER A CA 1
ATOM 2462 C C . SER A 1 338 ? -4.004 -13.097 -29.989 1.00 48.44 338 SER A C 1
ATOM 2464 O O . SER A 1 338 ? -3.882 -11.879 -30.116 1.00 48.44 338 SER A O 1
ATOM 2466 N N . GLY A 1 339 ? -3.077 -13.938 -30.469 1.00 50.16 339 GLY A N 1
ATOM 2467 C CA . GLY A 1 339 ? -2.255 -13.608 -31.655 1.00 50.16 339 GLY A CA 1
ATOM 2468 C C . GLY A 1 339 ? -0.844 -12.963 -31.601 1.00 50.16 339 GLY A C 1
ATOM 2469 O O . GLY A 1 339 ? -0.558 -12.190 -30.699 1.00 50.16 339 GLY A O 1
ATOM 2470 N N . HIS A 1 340 ? -0.021 -13.219 -32.649 1.00 53.62 340 HIS A N 1
ATOM 2471 C CA . HIS A 1 340 ? 1.095 -12.436 -33.235 1.00 53.62 340 HIS A CA 1
ATOM 2472 C C . HIS A 1 340 ? 2.052 -11.651 -32.342 1.00 53.62 340 HIS A C 1
ATOM 2474 O O . HIS A 1 340 ? 1.762 -10.489 -32.034 1.00 53.62 340 HIS A O 1
ATOM 2480 N N . ARG A 1 341 ? 3.292 -12.130 -32.230 1.00 68.62 341 ARG A N 1
ATOM 2481 C CA . ARG A 1 341 ? 4.415 -11.276 -32.621 1.00 68.62 341 ARG A CA 1
ATOM 2482 C C . ARG A 1 341 ? 5.562 -12.055 -33.274 1.00 68.62 341 ARG A C 1
ATOM 2484 O O . ARG A 1 341 ? 6.220 -12.855 -32.621 1.00 68.62 341 ARG A O 1
ATOM 2491 N N . ASP A 1 342 ? 5.847 -11.749 -34.539 1.00 73.56 342 ASP A N 1
ATOM 2492 C CA . ASP A 1 342 ? 7.137 -12.065 -35.152 1.00 73.56 342 ASP A CA 1
ATOM 2493 C C . ASP A 1 342 ? 8.177 -11.144 -34.512 1.00 73.56 342 ASP A C 1
ATOM 2495 O O . ASP A 1 342 ? 8.332 -9.990 -34.910 1.00 73.56 342 ASP A O 1
ATOM 2499 N N . PHE A 1 343 ? 8.829 -11.620 -33.449 1.00 83.44 343 PHE A N 1
ATOM 2500 C CA . PHE A 1 343 ? 9.837 -10.831 -32.740 1.00 83.44 343 PHE A CA 1
ATOM 2501 C C . PHE A 1 343 ? 11.053 -10.559 -33.636 1.00 83.44 343 PHE A C 1
ATOM 2503 O O . PHE A 1 343 ? 11.591 -9.456 -33.623 1.00 83.44 343 PHE A O 1
ATOM 2510 N N . PHE A 1 344 ? 11.444 -11.535 -34.458 1.00 90.19 344 PHE A N 1
ATOM 2511 C CA . PHE A 1 344 ? 12.602 -11.452 -35.344 1.00 90.19 344 PHE A CA 1
ATOM 2512 C C . PHE A 1 344 ? 12.182 -11.041 -36.768 1.00 90.19 344 PHE A C 1
ATOM 2514 O O . PHE A 1 344 ? 11.447 -11.782 -37.426 1.00 90.19 344 PHE A O 1
ATOM 2521 N N . PRO A 1 345 ? 12.651 -9.891 -37.291 1.00 88.31 345 PRO A N 1
ATOM 2522 C CA . PRO A 1 345 ? 12.462 -9.535 -38.695 1.00 88.31 345 PRO A CA 1
ATOM 2523 C C . PRO A 1 345 ? 13.052 -10.591 -39.641 1.00 88.31 345 PRO A C 1
ATOM 2525 O O . PRO A 1 345 ? 14.054 -11.234 -39.331 1.00 88.31 345 PRO A O 1
ATOM 2528 N N . LYS A 1 346 ? 12.476 -10.749 -40.839 1.00 89.75 346 LYS A N 1
ATOM 2529 C CA . LYS A 1 346 ? 12.975 -11.713 -41.833 1.00 89.75 346 LYS A CA 1
ATOM 2530 C C . LYS A 1 346 ? 14.436 -11.414 -42.205 1.00 89.75 346 LYS A C 1
ATOM 2532 O O . LYS A 1 346 ? 14.712 -10.393 -42.827 1.00 89.75 346 LYS A O 1
ATOM 2537 N N . GLY A 1 347 ? 15.337 -12.344 -41.885 1.00 94.19 347 GLY A N 1
ATOM 2538 C CA . GLY A 1 347 ? 16.779 -12.199 -42.113 1.00 94.19 347 GLY A CA 1
ATOM 2539 C C . GLY A 1 347 ? 17.538 -11.495 -40.983 1.00 94.19 347 GLY A C 1
ATOM 2540 O O . GLY A 1 347 ? 18.708 -11.175 -41.165 1.00 94.19 347 GLY A O 1
ATOM 2541 N N . TRP A 1 348 ? 16.900 -11.250 -39.834 1.00 96.06 348 TRP A N 1
ATOM 2542 C CA . TRP A 1 348 ? 17.595 -10.871 -38.605 1.00 96.06 348 TRP A CA 1
ATOM 2543 C C . TRP A 1 348 ? 18.406 -12.053 -38.053 1.00 96.06 348 TRP A C 1
ATOM 2545 O O . TRP A 1 348 ? 17.980 -13.205 -38.142 1.00 96.06 348 TRP A O 1
ATOM 2555 N N . THR A 1 349 ? 19.552 -11.744 -37.455 1.00 96.25 349 THR A N 1
ATOM 2556 C CA . THR A 1 349 ? 20.429 -12.665 -36.720 1.00 96.25 349 THR A CA 1
ATOM 2557 C C . THR A 1 349 ? 20.900 -11.971 -35.440 1.00 96.25 349 THR A C 1
ATOM 2559 O O . THR A 1 349 ? 21.037 -10.741 -35.467 1.00 96.25 349 THR A O 1
ATOM 2562 N N . PRO A 1 350 ? 21.200 -12.703 -34.350 1.00 97.19 350 PRO A N 1
ATOM 2563 C CA . PRO A 1 350 ? 21.816 -12.107 -33.168 1.00 97.19 350 PRO A CA 1
ATOM 2564 C C . PRO A 1 350 ? 23.143 -11.429 -33.532 1.00 97.19 350 PRO A C 1
ATOM 2566 O O . PRO A 1 350 ? 23.900 -11.919 -34.373 1.00 97.19 350 PRO A O 1
ATOM 2569 N N . ALA A 1 351 ? 23.393 -10.274 -32.919 1.00 98.00 351 ALA A N 1
ATOM 2570 C CA . ALA A 1 351 ? 24.559 -9.427 -33.169 1.00 98.00 351 ALA A CA 1
ATOM 2571 C C . ALA A 1 351 ? 25.272 -8.975 -31.881 1.00 98.00 351 ALA A C 1
ATOM 2573 O O . ALA A 1 351 ? 26.374 -8.434 -31.963 1.00 98.00 351 ALA A O 1
ATOM 2574 N N . LYS A 1 352 ? 24.655 -9.181 -30.711 1.00 98.19 352 LYS A N 1
ATOM 2575 C CA . LYS A 1 352 ? 25.219 -8.903 -29.382 1.00 98.19 352 LYS A CA 1
ATOM 2576 C C . LYS A 1 352 ? 25.629 -10.186 -28.656 1.00 98.19 352 LYS A C 1
ATOM 2578 O O . LYS A 1 352 ? 24.984 -11.218 -28.812 1.00 98.19 352 LYS A O 1
ATOM 2583 N N . THR A 1 353 ? 26.629 -10.086 -27.785 1.00 98.31 353 THR A N 1
ATOM 2584 C CA . THR A 1 353 ? 26.889 -11.076 -26.722 1.00 98.31 353 THR A CA 1
ATOM 2585 C C . THR A 1 3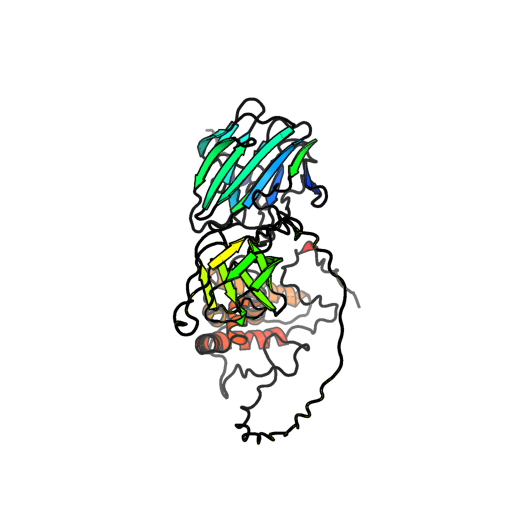53 ? 25.797 -11.040 -25.644 1.00 98.31 353 THR A C 1
ATOM 2587 O O . THR A 1 353 ? 25.087 -10.038 -25.510 1.00 98.31 353 THR A O 1
ATOM 2590 N N . VAL A 1 354 ? 25.698 -12.081 -24.803 1.00 98.19 354 VAL A N 1
ATOM 2591 C CA . VAL A 1 354 ? 24.767 -12.098 -23.654 1.00 98.19 354 VAL A CA 1
ATOM 2592 C C . VAL A 1 354 ? 24.972 -10.892 -22.733 1.00 98.19 354 VAL A C 1
ATOM 2594 O O . VAL A 1 354 ? 23.993 -10.276 -22.311 1.00 98.19 354 VAL A O 1
ATOM 2597 N N . ARG A 1 355 ? 26.226 -10.487 -22.480 1.00 98.44 355 ARG A N 1
ATOM 2598 C CA . ARG A 1 355 ? 26.560 -9.280 -21.702 1.00 98.44 355 ARG A CA 1
ATOM 2599 C C . ARG A 1 355 ? 25.862 -8.034 -22.252 1.00 98.44 355 ARG A C 1
ATOM 2601 O O . ARG A 1 355 ? 25.134 -7.362 -21.526 1.00 98.44 355 ARG A O 1
ATOM 2608 N N . GLU A 1 356 ? 26.070 -7.736 -23.531 1.00 98.44 356 GLU A N 1
ATOM 2609 C CA . GLU A 1 356 ? 25.516 -6.551 -24.201 1.00 98.44 356 GLU A CA 1
ATOM 2610 C C . GLU A 1 356 ? 23.985 -6.640 -24.353 1.00 98.44 356 GLU A C 1
ATOM 2612 O O . GLU A 1 356 ? 23.280 -5.627 -24.325 1.00 98.44 356 GLU A O 1
ATOM 2617 N N . ALA A 1 357 ? 23.451 -7.856 -24.492 1.00 98.38 357 ALA A N 1
ATOM 2618 C CA . ALA A 1 357 ? 22.019 -8.128 -24.545 1.00 98.38 357 ALA A CA 1
ATOM 2619 C C . ALA A 1 357 ? 21.326 -7.880 -23.188 1.00 98.38 357 ALA A C 1
ATOM 2621 O O . ALA A 1 357 ? 20.238 -7.303 -23.156 1.00 98.38 357 ALA A O 1
ATOM 2622 N N . VAL A 1 358 ? 21.973 -8.234 -22.071 1.00 97.94 358 VAL A N 1
ATOM 2623 C CA . VAL A 1 358 ? 21.529 -7.904 -20.703 1.00 97.94 358 VAL A CA 1
ATOM 2624 C C . VAL A 1 358 ? 21.689 -6.403 -20.415 1.00 97.94 358 VAL A C 1
ATOM 2626 O O . VAL A 1 358 ? 20.776 -5.777 -19.869 1.00 97.94 358 VAL A O 1
ATOM 2629 N N . GLU A 1 359 ? 22.796 -5.783 -20.839 1.00 98.06 359 GLU A N 1
ATOM 2630 C CA . GLU A 1 359 ? 23.043 -4.343 -20.665 1.00 98.06 359 GLU A CA 1
ATOM 2631 C C . GLU A 1 359 ? 21.972 -3.477 -21.354 1.00 98.06 359 GLU A C 1
ATOM 2633 O O . GLU A 1 359 ? 21.520 -2.468 -20.798 1.00 98.06 359 GLU A O 1
ATOM 2638 N N . ALA A 1 360 ? 21.482 -3.905 -22.526 1.00 97.94 360 ALA A N 1
ATOM 2639 C CA . ALA A 1 360 ? 20.454 -3.201 -23.295 1.00 97.94 360 ALA A CA 1
ATOM 2640 C C . ALA A 1 360 ? 19.172 -2.891 -22.492 1.00 97.94 360 ALA A C 1
ATOM 2642 O O . ALA A 1 360 ? 18.491 -1.899 -22.778 1.00 97.94 360 ALA A O 1
ATOM 2643 N N . PHE A 1 361 ? 18.849 -3.673 -21.453 1.00 97.06 361 PHE A N 1
ATOM 2644 C CA . PHE A 1 361 ? 17.705 -3.408 -20.575 1.00 97.06 361 PHE A CA 1
ATOM 2645 C C . PHE A 1 361 ? 17.882 -2.180 -19.683 1.00 97.06 361 PHE A C 1
ATOM 2647 O O . PHE A 1 361 ? 16.874 -1.583 -19.289 1.00 97.06 361 PHE A O 1
ATOM 2654 N N . ARG A 1 362 ? 19.119 -1.777 -19.358 1.00 96.62 362 ARG A N 1
ATOM 2655 C CA . ARG A 1 362 ? 19.429 -0.692 -18.407 1.00 96.62 362 ARG A CA 1
ATOM 2656 C C . ARG A 1 362 ? 18.669 -0.863 -17.082 1.00 96.62 362 ARG A C 1
ATOM 2658 O O . ARG A 1 362 ? 17.868 -0.009 -16.691 1.00 96.62 362 ARG A O 1
ATOM 2665 N N . VAL A 1 363 ? 18.828 -2.037 -16.472 1.00 95.12 363 VAL A N 1
ATOM 2666 C CA . VAL A 1 363 ? 18.313 -2.405 -15.130 1.00 95.12 363 VAL A CA 1
ATOM 2667 C C . VAL A 1 363 ? 19.420 -2.897 -14.196 1.00 95.12 363 VAL A C 1
ATOM 2669 O O . VAL A 1 363 ? 19.140 -3.235 -13.049 1.00 95.12 363 VAL A O 1
ATOM 2672 N N . TYR A 1 364 ? 20.653 -2.936 -14.697 1.00 94.94 364 TYR A N 1
ATOM 2673 C CA . TYR A 1 364 ? 21.840 -3.433 -14.020 1.00 94.94 364 TYR A CA 1
ATOM 2674 C C . TYR A 1 364 ? 22.959 -2.399 -14.126 1.00 94.94 364 TYR A C 1
ATOM 2676 O O . TYR A 1 364 ? 23.082 -1.746 -15.168 1.00 94.94 364 TYR A O 1
ATOM 2684 N N . SER A 1 365 ? 23.774 -2.262 -13.080 1.00 95.69 365 SER A N 1
ATOM 2685 C CA . SER A 1 365 ? 25.110 -1.665 -13.211 1.00 95.69 365 SER A CA 1
ATOM 2686 C C . SER A 1 365 ? 26.084 -2.661 -13.875 1.00 95.69 365 SER A C 1
ATOM 2688 O O . SER A 1 365 ? 25.782 -3.857 -13.915 1.00 95.69 365 SER A O 1
ATOM 2690 N N . PRO A 1 366 ? 27.254 -2.229 -14.385 1.00 97.50 366 PRO A N 1
ATOM 2691 C CA . PRO A 1 366 ? 28.254 -3.145 -14.944 1.00 97.50 366 PRO A CA 1
ATOM 2692 C C . PRO A 1 366 ? 28.652 -4.272 -13.977 1.00 97.50 366 PRO A C 1
ATOM 2694 O O . PRO A 1 366 ? 28.777 -5.425 -14.384 1.00 97.50 366 PRO A O 1
ATOM 2697 N N . GLU A 1 367 ? 28.759 -3.956 -12.686 1.00 97.19 367 GLU A N 1
ATOM 2698 C CA . GLU A 1 367 ? 29.110 -4.889 -11.612 1.00 97.19 367 GLU A CA 1
ATOM 2699 C C . GLU A 1 367 ? 27.982 -5.900 -11.335 1.00 97.19 367 GLU A C 1
ATOM 2701 O O . GLU A 1 367 ? 28.243 -7.064 -11.028 1.00 97.19 367 GLU A O 1
ATOM 2706 N N . GLU A 1 368 ? 26.717 -5.493 -11.487 1.00 95.81 368 GLU A N 1
ATOM 2707 C CA . GLU A 1 368 ? 25.586 -6.424 -11.436 1.00 95.81 368 GLU A CA 1
ATOM 2708 C C . GLU A 1 368 ? 25.545 -7.353 -12.660 1.00 95.81 368 GLU A C 1
ATOM 2710 O O . GLU A 1 368 ? 25.171 -8.516 -12.519 1.00 95.81 368 GLU A O 1
ATOM 2715 N N . ILE A 1 369 ? 25.961 -6.883 -13.843 1.00 97.62 369 ILE A N 1
ATOM 2716 C CA . ILE A 1 369 ? 26.082 -7.733 -15.042 1.00 97.62 369 ILE A CA 1
ATOM 2717 C C . ILE A 1 369 ? 27.220 -8.748 -14.858 1.00 97.62 369 ILE A C 1
ATOM 2719 O O . ILE A 1 369 ? 27.037 -9.928 -15.155 1.00 97.62 369 ILE A O 1
ATOM 2723 N N . ASP A 1 370 ? 28.359 -8.333 -14.294 1.00 97.56 370 ASP A N 1
ATOM 2724 C CA . ASP A 1 370 ? 29.442 -9.247 -13.905 1.00 97.56 370 ASP A CA 1
ATOM 2725 C C . ASP A 1 370 ? 28.963 -10.304 -12.898 1.00 97.56 370 ASP A C 1
ATOM 2727 O O . ASP A 1 370 ? 29.300 -11.484 -13.023 1.00 97.56 370 ASP A O 1
ATOM 2731 N N . PHE A 1 371 ? 28.137 -9.910 -11.923 1.00 95.94 371 PHE A N 1
ATOM 2732 C CA . PHE A 1 371 ? 27.537 -10.832 -10.958 1.00 95.94 371 PHE A CA 1
ATOM 2733 C C . PHE A 1 371 ? 26.554 -11.816 -11.613 1.00 95.94 371 PHE A C 1
ATOM 2735 O O . PHE A 1 371 ? 26.607 -13.008 -11.310 1.00 95.94 371 PHE A O 1
ATOM 2742 N N . VAL A 1 372 ? 25.705 -11.352 -12.537 1.00 97.00 372 VAL A N 1
ATOM 2743 C CA . VAL A 1 372 ? 24.781 -12.187 -13.327 1.00 97.00 372 VAL A CA 1
ATOM 2744 C C . VAL A 1 372 ? 25.540 -13.222 -14.162 1.00 97.00 372 VAL A C 1
ATOM 2746 O O . VAL A 1 372 ? 25.221 -14.407 -14.094 1.00 97.00 372 VAL A O 1
ATOM 2749 N N . LEU A 1 373 ? 26.583 -12.812 -14.889 1.00 98.00 373 LEU A N 1
ATOM 2750 C CA . LEU A 1 373 ? 27.404 -13.714 -15.708 1.00 98.00 373 LEU A CA 1
ATOM 2751 C C . LEU A 1 373 ? 28.161 -14.731 -14.839 1.00 98.00 373 LEU A C 1
ATOM 2753 O O . LEU A 1 373 ? 28.160 -15.927 -15.125 1.00 98.00 373 LEU A O 1
ATOM 2757 N N . LYS A 1 374 ? 28.729 -14.287 -13.709 1.00 97.38 374 LYS A N 1
ATOM 2758 C CA . LYS A 1 374 ? 29.370 -15.173 -12.725 1.00 97.38 374 LYS A CA 1
ATOM 2759 C C . LYS A 1 374 ? 28.386 -16.176 -12.108 1.00 97.38 374 LYS A C 1
ATOM 2761 O O . LYS A 1 374 ? 28.783 -17.294 -11.783 1.00 97.38 374 LYS A O 1
ATOM 2766 N N . LYS A 1 375 ? 27.117 -15.795 -11.938 1.00 96.94 375 LYS A N 1
ATOM 2767 C CA . LYS A 1 375 ? 26.046 -16.691 -11.482 1.00 96.94 375 LYS A CA 1
ATOM 2768 C C . LYS A 1 375 ? 25.604 -17.679 -12.559 1.00 96.94 375 LYS A C 1
ATOM 2770 O O . LYS A 1 375 ? 25.353 -18.826 -12.207 1.00 96.94 375 LYS A O 1
ATOM 2775 N N . GLY A 1 376 ? 25.601 -17.282 -13.832 1.00 96.88 376 GLY A N 1
ATOM 2776 C CA . GLY A 1 376 ? 25.440 -18.193 -14.969 1.00 96.88 376 GLY A CA 1
ATOM 2777 C C . GLY A 1 376 ? 26.509 -19.283 -14.997 1.00 96.88 376 GLY A C 1
ATOM 2778 O O . GLY A 1 376 ? 26.175 -20.457 -14.917 1.00 96.88 376 GLY A O 1
ATOM 2779 N N . CYS A 1 377 ? 27.787 -18.894 -14.981 1.00 97.38 377 CYS A N 1
ATOM 2780 C CA . CYS A 1 377 ? 28.931 -19.812 -14.906 1.00 97.38 377 CYS A CA 1
ATOM 2781 C C . CYS A 1 377 ? 28.827 -20.807 -13.731 1.00 97.38 377 CYS A C 1
ATOM 2783 O O . CYS A 1 377 ? 28.989 -22.012 -13.913 1.00 97.38 377 CYS A O 1
ATOM 2785 N N . ALA A 1 378 ? 28.483 -20.329 -12.529 1.00 95.88 378 ALA A N 1
ATOM 2786 C CA . ALA A 1 378 ? 28.260 -21.205 -11.376 1.00 95.88 378 ALA A CA 1
ATOM 2787 C C . ALA A 1 378 ? 27.093 -22.187 -11.602 1.00 95.88 378 ALA A C 1
ATOM 2789 O O . ALA A 1 378 ? 27.251 -23.381 -11.376 1.00 95.88 378 ALA A O 1
ATOM 2790 N N . MET A 1 379 ? 25.954 -21.711 -12.114 1.00 95.75 379 MET A N 1
ATOM 2791 C CA . MET A 1 379 ? 24.787 -22.557 -12.381 1.00 95.75 379 MET A CA 1
ATOM 2792 C C . MET A 1 379 ? 25.033 -23.571 -13.513 1.00 95.75 379 MET A C 1
ATOM 2794 O O . MET A 1 379 ? 24.516 -24.679 -13.446 1.00 95.75 379 MET A O 1
ATOM 2798 N N . ALA A 1 380 ? 25.842 -23.239 -14.523 1.00 96.56 380 ALA A N 1
ATOM 2799 C CA . ALA A 1 380 ? 26.257 -24.173 -15.573 1.00 96.56 380 ALA A CA 1
ATOM 2800 C C . ALA A 1 380 ? 27.134 -25.315 -15.021 1.00 96.56 380 ALA A C 1
ATOM 2802 O O . ALA A 1 380 ? 27.005 -26.461 -15.453 1.00 96.56 380 ALA A O 1
ATOM 2803 N N . LEU A 1 381 ? 27.983 -25.028 -14.025 1.00 96.06 381 LEU A N 1
ATOM 2804 C CA . LEU A 1 381 ? 28.725 -26.054 -13.286 1.00 96.06 381 LEU A CA 1
ATOM 2805 C C . LEU A 1 381 ? 27.786 -26.914 -12.424 1.00 96.06 381 LEU A C 1
ATOM 2807 O O . LEU A 1 381 ? 27.844 -28.136 -12.528 1.00 96.06 381 LEU A O 1
ATOM 2811 N N . ASP A 1 382 ? 26.885 -26.300 -11.651 1.00 93.88 382 ASP A N 1
ATOM 2812 C CA . ASP A 1 382 ? 25.924 -27.018 -10.797 1.00 93.88 382 ASP A CA 1
ATOM 2813 C C . ASP A 1 382 ? 24.985 -27.936 -11.619 1.00 93.88 382 ASP A C 1
ATOM 2815 O O . ASP A 1 382 ? 24.666 -29.050 -11.203 1.00 93.88 382 ASP A O 1
ATOM 2819 N N . LEU A 1 383 ? 24.561 -27.501 -12.815 1.00 92.38 383 LEU A N 1
ATOM 2820 C CA . LEU A 1 383 ? 23.730 -28.294 -13.735 1.00 92.38 383 LEU A CA 1
ATOM 2821 C C . LEU A 1 383 ? 24.471 -29.509 -14.312 1.00 92.38 383 LEU A C 1
ATOM 2823 O O . LEU A 1 383 ? 23.867 -30.560 -14.541 1.00 92.38 383 LEU A O 1
ATOM 2827 N N . LYS A 1 384 ? 25.787 -29.403 -14.509 1.00 94.25 384 LYS A N 1
ATOM 2828 C CA . LYS A 1 384 ? 26.605 -30.497 -15.039 1.00 94.25 384 LYS A CA 1
ATOM 2829 C C . LYS A 1 384 ? 26.667 -31.696 -14.087 1.00 94.25 384 LYS A C 1
ATOM 2831 O O . LYS A 1 384 ? 26.710 -32.831 -14.559 1.00 94.25 384 LYS A O 1
ATOM 2836 N N . ASP A 1 385 ? 26.614 -31.457 -12.778 1.00 93.31 385 ASP A N 1
ATOM 2837 C CA . ASP A 1 385 ? 26.600 -32.512 -11.755 1.00 93.31 385 ASP A CA 1
ATOM 2838 C C . ASP A 1 385 ? 25.268 -33.298 -11.714 1.00 93.31 385 ASP A C 1
ATOM 2840 O O . ASP A 1 385 ? 25.204 -34.371 -11.112 1.00 93.31 385 ASP A O 1
ATOM 2844 N N . VAL A 1 386 ? 24.221 -32.819 -12.405 1.00 92.50 386 VAL A N 1
ATOM 2845 C CA . VAL A 1 386 ? 22.938 -33.525 -12.619 1.00 92.50 386 VAL A CA 1
ATOM 2846 C C . VAL A 1 386 ? 22.715 -33.948 -14.083 1.00 92.50 386 VAL A C 1
ATOM 2848 O O . VAL A 1 386 ? 21.578 -34.110 -14.518 1.00 92.50 386 VAL A O 1
ATOM 2851 N N . ASP A 1 387 ? 23.804 -34.131 -14.841 1.00 93.75 387 ASP A N 1
ATOM 2852 C CA . ASP A 1 387 ? 23.826 -34.536 -16.263 1.00 93.75 387 ASP A CA 1
ATOM 2853 C C . ASP A 1 387 ? 23.087 -33.571 -17.220 1.00 93.75 387 ASP A C 1
ATOM 2855 O O . ASP A 1 387 ? 22.742 -33.914 -18.351 1.00 93.75 387 ASP A O 1
ATOM 2859 N N . MET A 1 388 ? 22.874 -32.317 -16.801 1.00 93.19 388 MET A N 1
ATOM 2860 C CA . MET A 1 388 ? 22.326 -31.262 -17.654 1.00 93.19 388 MET A CA 1
ATOM 2861 C C . MET A 1 388 ? 23.454 -30.434 -18.272 1.00 93.19 388 MET A C 1
ATOM 2863 O O . MET A 1 388 ? 24.195 -29.734 -17.586 1.00 93.19 388 MET A O 1
ATOM 2867 N N . HIS A 1 389 ? 23.593 -30.498 -19.595 1.00 94.19 389 HIS A N 1
ATOM 2868 C CA . HIS A 1 389 ? 24.580 -29.707 -20.330 1.00 94.19 389 HIS A CA 1
ATOM 2869 C C . HIS A 1 389 ? 23.977 -28.374 -20.788 1.00 94.19 389 HIS A C 1
ATOM 2871 O O . HIS A 1 389 ? 23.163 -28.326 -21.707 1.00 94.19 389 HIS A O 1
ATOM 2877 N N . MET A 1 390 ? 24.414 -27.293 -20.145 1.00 96.38 390 MET A N 1
ATOM 2878 C CA . MET A 1 390 ? 24.089 -25.907 -20.472 1.00 96.38 390 MET A CA 1
ATOM 2879 C C . MET A 1 390 ? 25.376 -25.081 -20.407 1.00 96.38 390 MET A C 1
ATOM 2881 O O . MET A 1 390 ? 26.216 -25.327 -19.543 1.00 96.38 390 MET A O 1
ATOM 2885 N N . ASP A 1 391 ? 25.550 -24.132 -21.321 1.00 97.19 391 ASP A N 1
ATOM 2886 C CA . ASP A 1 391 ? 26.677 -23.199 -21.306 1.00 97.19 391 ASP A CA 1
ATOM 2887 C C . ASP A 1 391 ? 26.449 -22.012 -20.352 1.00 97.19 391 ASP A C 1
ATOM 2889 O O . ASP A 1 391 ? 25.316 -21.646 -20.028 1.00 97.19 391 ASP A O 1
ATOM 2893 N N . ASP A 1 392 ? 27.552 -21.399 -19.918 1.00 98.06 392 ASP A N 1
ATOM 2894 C CA . ASP A 1 392 ? 27.599 -20.261 -18.997 1.00 98.06 392 ASP A CA 1
ATOM 2895 C C . ASP A 1 392 ? 26.711 -19.078 -19.433 1.00 98.06 392 ASP A C 1
ATOM 2897 O O . ASP A 1 392 ? 26.130 -18.404 -18.578 1.00 98.06 392 ASP A O 1
ATOM 2901 N N . ASP A 1 393 ? 26.591 -18.832 -20.743 1.00 98.25 393 ASP A N 1
ATOM 2902 C CA . ASP A 1 393 ? 25.850 -17.707 -21.325 1.00 98.25 393 ASP A CA 1
ATOM 2903 C C . ASP A 1 393 ? 24.334 -17.989 -21.305 1.00 98.25 393 ASP A C 1
ATOM 2905 O O . ASP A 1 393 ? 23.563 -17.165 -20.802 1.00 98.25 393 ASP A O 1
ATOM 2909 N N . CYS A 1 394 ? 23.890 -19.180 -21.726 1.00 97.62 394 CYS A N 1
ATOM 2910 C CA . CYS A 1 394 ? 22.505 -19.639 -21.553 1.00 97.62 394 CYS A CA 1
ATOM 2911 C C . CYS A 1 394 ? 22.082 -19.650 -20.075 1.00 97.62 394 CYS A C 1
ATOM 2913 O O . CYS A 1 394 ? 20.992 -19.180 -19.724 1.00 97.62 394 CYS A O 1
ATOM 2915 N N . ALA A 1 395 ? 22.960 -20.127 -19.190 1.00 97.44 395 ALA A N 1
ATOM 2916 C CA . ALA A 1 395 ? 22.729 -20.120 -17.752 1.00 97.44 395 ALA A CA 1
ATOM 2917 C C . ALA A 1 395 ? 22.621 -18.684 -17.199 1.00 97.44 395 ALA A C 1
ATOM 2919 O O . ALA A 1 395 ? 21.712 -18.390 -16.417 1.00 97.44 395 ALA A O 1
ATOM 2920 N N . ALA A 1 396 ? 23.480 -17.757 -17.637 1.00 98.12 396 ALA A N 1
ATOM 2921 C CA . ALA A 1 396 ? 23.408 -16.347 -17.246 1.00 98.12 396 ALA A CA 1
ATOM 2922 C C . ALA A 1 396 ? 22.112 -15.675 -17.726 1.00 98.12 396 ALA A C 1
ATOM 2924 O O . ALA A 1 396 ? 21.512 -14.891 -16.987 1.00 98.12 396 ALA A O 1
ATOM 2925 N N . VAL A 1 397 ? 21.641 -16.009 -18.932 1.00 98.00 397 VAL A N 1
ATOM 2926 C CA . VAL A 1 397 ? 20.372 -15.511 -19.480 1.00 98.00 397 VAL A CA 1
ATOM 2927 C C . VAL A 1 397 ? 19.181 -15.968 -18.637 1.00 98.00 397 VAL A C 1
ATOM 2929 O O . VAL A 1 397 ? 18.356 -15.128 -18.267 1.00 98.00 397 VAL A O 1
ATOM 2932 N N . ILE A 1 398 ? 19.109 -17.254 -18.273 1.00 96.88 398 ILE A N 1
ATOM 2933 C CA . ILE A 1 398 ? 18.059 -17.791 -17.388 1.00 96.88 398 ILE A CA 1
ATOM 2934 C C . ILE A 1 398 ? 18.143 -17.165 -15.991 1.00 96.88 398 ILE A C 1
ATOM 2936 O O . ILE A 1 398 ? 17.113 -16.773 -15.433 1.00 96.88 398 ILE A O 1
ATOM 2940 N N . TYR A 1 399 ? 19.346 -17.005 -15.433 1.00 96.25 399 TYR A N 1
ATOM 2941 C CA . TYR A 1 399 ? 19.533 -16.342 -14.142 1.00 96.25 399 TYR A CA 1
ATOM 2942 C C . TYR A 1 399 ? 19.020 -14.890 -14.177 1.00 96.25 399 TYR A C 1
ATOM 2944 O O . TYR A 1 399 ? 18.233 -14.492 -13.322 1.00 96.25 399 TYR A O 1
ATOM 2952 N N . ALA A 1 400 ? 19.368 -14.117 -15.212 1.00 96.69 400 ALA A N 1
ATOM 2953 C CA . ALA A 1 400 ? 18.886 -12.745 -15.396 1.00 96.69 400 ALA A CA 1
ATOM 2954 C C . ALA A 1 400 ? 17.361 -12.655 -15.607 1.00 96.69 400 ALA A C 1
ATOM 2956 O O . ALA A 1 400 ? 16.726 -11.694 -15.171 1.00 96.69 400 ALA A O 1
ATOM 2957 N N . TYR A 1 401 ? 16.759 -13.658 -16.257 1.00 95.56 401 TYR A N 1
ATOM 2958 C CA . TYR A 1 401 ? 15.312 -13.729 -16.476 1.00 95.56 401 TYR A CA 1
ATOM 2959 C C . TYR A 1 401 ? 14.541 -14.008 -15.179 1.00 95.56 401 TYR A C 1
ATOM 2961 O O . TYR A 1 401 ? 13.487 -13.417 -14.941 1.00 95.56 401 TYR A O 1
ATOM 2969 N N . THR A 1 402 ? 15.076 -14.901 -14.342 1.00 93.19 402 THR A N 1
ATOM 2970 C CA . THR A 1 402 ? 14.461 -15.361 -13.085 1.00 93.19 402 THR A CA 1
ATOM 2971 C C . THR A 1 402 ? 14.749 -14.453 -11.884 1.00 93.19 402 THR A C 1
ATOM 2973 O O . THR A 1 402 ? 14.149 -14.637 -10.826 1.00 93.19 402 THR A O 1
ATOM 2976 N N . GLN A 1 403 ? 15.638 -13.463 -12.015 1.00 91.19 403 GLN A N 1
ATOM 2977 C CA . GLN A 1 403 ? 16.096 -12.657 -10.885 1.00 91.19 403 GLN A CA 1
ATOM 2978 C C . GLN A 1 403 ? 15.011 -11.724 -10.314 1.00 91.19 403 GLN A C 1
ATOM 2980 O O . GLN A 1 403 ? 14.675 -10.676 -10.875 1.00 91.19 403 GLN A O 1
ATOM 2985 N N . GLU A 1 404 ? 14.536 -12.054 -9.113 1.00 78.44 404 GLU A N 1
ATOM 2986 C CA . GLU A 1 404 ? 13.640 -11.210 -8.323 1.00 78.44 404 GLU A CA 1
ATOM 2987 C C . GLU A 1 404 ? 14.383 -9.995 -7.725 1.00 78.44 404 GLU A C 1
ATOM 2989 O O . GLU A 1 404 ? 14.882 -10.043 -6.599 1.00 78.44 404 GLU A O 1
ATOM 2994 N N . LYS A 1 405 ? 14.449 -8.873 -8.458 1.00 78.62 405 LYS A N 1
ATOM 2995 C CA . LYS A 1 405 ? 14.824 -7.576 -7.859 1.00 78.62 405 LYS A CA 1
ATOM 2996 C C . LYS A 1 405 ? 13.692 -7.048 -6.955 1.00 78.62 405 LYS A C 1
ATOM 2998 O O . LYS A 1 405 ? 12.534 -7.112 -7.368 1.00 78.62 405 LYS A O 1
ATOM 3003 N N . PRO A 1 406 ? 13.999 -6.487 -5.765 1.00 72.56 406 PRO A N 1
ATOM 3004 C CA . PRO A 1 406 ? 12.984 -5.951 -4.851 1.00 72.56 406 PRO A CA 1
ATOM 3005 C C . PRO A 1 406 ? 12.339 -4.660 -5.375 1.00 72.56 406 PRO A C 1
ATOM 3007 O O . PRO A 1 406 ? 11.162 -4.415 -5.120 1.00 72.56 406 PRO A O 1
ATOM 3010 N N . GLU A 1 407 ? 13.087 -3.855 -6.134 1.00 76.12 407 GLU A N 1
ATOM 3011 C CA . GLU A 1 407 ? 12.601 -2.616 -6.739 1.00 76.12 407 GLU A CA 1
ATOM 3012 C C . GLU A 1 407 ? 12.354 -2.792 -8.249 1.00 76.12 407 GLU A C 1
ATOM 3014 O O . GLU A 1 407 ? 13.230 -3.289 -8.969 1.00 76.12 407 GLU A O 1
ATOM 3019 N N . PRO A 1 408 ? 11.184 -2.380 -8.773 1.00 75.06 408 PRO A N 1
ATOM 3020 C CA . PRO A 1 408 ? 10.942 -2.337 -10.207 1.00 75.06 408 PRO A CA 1
ATOM 3021 C C . PRO A 1 408 ? 11.632 -1.116 -10.849 1.00 75.06 408 PRO A C 1
ATOM 3023 O O . PRO A 1 408 ? 11.727 -0.062 -10.222 1.00 75.06 408 PRO A O 1
ATOM 3026 N N . PRO A 1 409 ? 12.022 -1.184 -12.136 1.00 84.31 409 PRO A N 1
ATOM 3027 C CA . PRO A 1 409 ? 11.744 -2.266 -13.081 1.00 84.31 409 PRO A CA 1
ATOM 3028 C C . PRO A 1 409 ? 12.874 -3.308 -13.179 1.00 84.31 409 PRO A C 1
ATOM 3030 O O . PRO A 1 409 ? 13.998 -2.980 -13.555 1.00 84.31 409 PRO A O 1
ATOM 3033 N N . SER A 1 410 ? 12.545 -4.585 -12.960 1.00 91.69 410 SER A N 1
ATOM 3034 C CA . SER A 1 410 ? 13.421 -5.721 -13.285 1.00 91.69 410 SER A CA 1
ATOM 3035 C C . SER A 1 410 ? 13.516 -5.965 -14.802 1.00 91.69 410 SER A C 1
ATOM 3037 O O . SER A 1 410 ? 12.730 -5.415 -15.586 1.00 91.69 410 SER A O 1
ATOM 3039 N N . LEU A 1 411 ? 14.452 -6.828 -15.222 1.00 95.38 411 LEU A N 1
ATOM 3040 C CA . LEU A 1 411 ? 14.567 -7.277 -16.615 1.00 95.38 411 LEU A CA 1
ATOM 3041 C C . LEU A 1 411 ? 13.251 -7.906 -17.092 1.00 95.38 411 LEU A C 1
ATOM 3043 O O . LEU A 1 411 ? 12.686 -7.462 -18.092 1.00 95.38 411 LEU A O 1
ATOM 3047 N N . TYR A 1 412 ? 12.722 -8.868 -16.325 1.00 92.69 412 TYR A N 1
ATOM 3048 C CA . TYR A 1 412 ? 11.444 -9.539 -16.582 1.00 92.69 412 TYR A CA 1
ATOM 3049 C C . TYR A 1 412 ? 10.298 -8.547 -16.835 1.00 92.69 412 TYR A C 1
ATOM 3051 O O . TYR A 1 412 ? 9.540 -8.702 -17.796 1.00 92.69 412 TYR A O 1
ATOM 3059 N N . THR A 1 413 ? 10.187 -7.490 -16.024 1.00 89.12 413 THR A N 1
ATOM 3060 C CA . THR A 1 413 ? 9.126 -6.482 -16.170 1.00 89.12 413 THR A CA 1
ATOM 3061 C C . THR A 1 413 ? 9.289 -5.647 -17.444 1.00 89.12 413 THR A C 1
ATOM 3063 O O . THR A 1 413 ? 8.305 -5.431 -18.153 1.00 89.12 413 THR A O 1
ATOM 3066 N N . LYS A 1 414 ? 10.513 -5.220 -17.797 1.00 94.12 414 LYS A N 1
ATOM 3067 C CA . LYS A 1 414 ? 10.756 -4.493 -19.063 1.00 94.12 414 LYS A CA 1
ATOM 3068 C C . LYS A 1 414 ? 10.535 -5.366 -20.296 1.00 94.12 414 LYS A C 1
ATOM 3070 O O . LYS A 1 414 ? 10.021 -4.873 -21.299 1.00 94.12 414 LYS A O 1
ATOM 3075 N N . LEU A 1 415 ? 10.905 -6.644 -20.219 1.00 93.81 415 LEU A N 1
ATOM 3076 C CA . LEU A 1 415 ? 10.707 -7.609 -21.294 1.00 93.81 415 LEU A CA 1
ATOM 3077 C C . LEU A 1 415 ? 9.213 -7.851 -21.551 1.00 93.81 415 LEU A C 1
ATOM 3079 O O . LEU A 1 415 ? 8.753 -7.729 -22.686 1.00 93.81 415 LEU A O 1
ATOM 3083 N N . ASN A 1 416 ? 8.437 -8.100 -20.491 1.00 89.06 416 ASN A N 1
ATOM 3084 C CA . ASN A 1 416 ? 6.990 -8.282 -20.592 1.00 89.06 416 ASN A CA 1
ATOM 3085 C C . ASN A 1 416 ? 6.278 -7.044 -21.153 1.00 89.06 416 ASN A C 1
ATOM 3087 O O . ASN A 1 416 ? 5.437 -7.205 -22.034 1.00 89.06 416 ASN A O 1
ATOM 3091 N N . ASP A 1 417 ? 6.624 -5.829 -20.710 1.00 88.00 417 ASP A N 1
ATOM 3092 C CA . ASP A 1 417 ? 6.084 -4.596 -21.303 1.00 88.00 417 ASP A CA 1
ATOM 3093 C C . ASP A 1 417 ? 6.406 -4.506 -22.803 1.00 88.00 417 ASP A C 1
ATOM 3095 O O . ASP A 1 417 ? 5.500 -4.370 -23.621 1.00 88.00 417 ASP A O 1
ATOM 3099 N N . ALA A 1 418 ? 7.674 -4.666 -23.192 1.00 90.81 418 ALA A N 1
ATOM 3100 C CA . ALA A 1 418 ? 8.075 -4.589 -24.595 1.00 90.81 418 ALA A CA 1
ATOM 3101 C C . ALA A 1 418 ? 7.338 -5.608 -25.486 1.00 90.81 418 ALA A C 1
ATOM 3103 O O . ALA A 1 418 ? 6.985 -5.279 -26.620 1.00 90.81 418 ALA A O 1
ATOM 3104 N N . MET A 1 419 ? 7.082 -6.820 -24.976 1.00 86.75 419 MET A N 1
ATOM 3105 C CA . MET A 1 419 ? 6.480 -7.931 -25.724 1.00 86.75 419 MET A CA 1
ATOM 3106 C C . MET A 1 419 ? 4.941 -7.957 -25.693 1.00 86.75 419 MET A C 1
ATOM 3108 O O . MET A 1 419 ? 4.342 -8.419 -26.669 1.00 86.75 419 MET A O 1
ATOM 3112 N N . ARG A 1 420 ? 4.290 -7.425 -24.647 1.00 82.94 420 ARG A N 1
ATOM 3113 C CA . ARG A 1 420 ? 2.817 -7.382 -24.513 1.00 82.94 420 ARG A CA 1
ATOM 3114 C C . ARG A 1 420 ? 2.200 -6.029 -24.887 1.00 82.94 420 ARG A C 1
ATOM 3116 O O . ARG A 1 420 ? 1.126 -6.008 -25.489 1.00 82.94 420 ARG A O 1
ATOM 3123 N N . THR A 1 421 ? 2.860 -4.910 -24.590 1.00 82.12 421 THR A N 1
ATOM 3124 C CA . THR A 1 421 ? 2.365 -3.569 -24.939 1.00 82.12 421 THR A CA 1
ATOM 3125 C C . THR A 1 421 ? 2.506 -3.322 -26.444 1.00 82.12 421 THR A C 1
ATOM 3127 O O . THR A 1 421 ? 3.549 -3.585 -27.042 1.00 82.12 421 THR A O 1
ATOM 3130 N N . SER A 1 422 ? 1.453 -2.790 -27.070 1.00 79.81 422 SER A N 1
ATOM 3131 C CA . SER A 1 422 ? 1.468 -2.347 -28.472 1.00 79.81 422 SER A CA 1
ATOM 3132 C C . SER A 1 422 ? 1.683 -0.836 -28.550 1.00 79.81 422 SER A C 1
ATOM 3134 O O . SER A 1 422 ? 1.015 -0.082 -27.847 1.00 79.81 422 SER A O 1
ATOM 3136 N N . GLY A 1 423 ? 2.588 -0.378 -29.418 1.00 83.56 423 GLY A N 1
ATOM 3137 C CA . GLY A 1 423 ? 2.830 1.050 -29.655 1.00 83.56 423 GLY A CA 1
ATOM 3138 C C . GLY A 1 423 ? 4.302 1.397 -29.873 1.00 83.56 423 GLY A C 1
ATOM 3139 O O . GLY A 1 423 ? 5.202 0.650 -29.496 1.00 83.56 423 GLY A O 1
ATOM 3140 N N . GLY A 1 424 ? 4.566 2.566 -30.465 1.00 88.31 424 GLY A N 1
ATOM 3141 C CA . GLY A 1 424 ? 5.891 2.929 -30.992 1.00 88.31 424 GLY A CA 1
ATOM 3142 C C . GLY A 1 424 ? 7.049 2.982 -29.982 1.00 88.31 424 GLY A C 1
ATOM 3143 O O . GLY A 1 424 ? 8.203 2.940 -30.401 1.00 88.31 424 GLY A O 1
ATOM 3144 N N . LEU A 1 425 ? 6.781 3.055 -28.672 1.00 88.06 425 LEU A N 1
ATOM 3145 C CA . LEU A 1 425 ? 7.813 2.904 -27.636 1.00 88.06 425 LEU A CA 1
ATOM 3146 C C . LEU A 1 425 ? 8.102 1.427 -27.320 1.00 88.06 425 LEU A C 1
ATOM 3148 O O . LEU A 1 425 ? 9.266 1.062 -27.174 1.00 88.06 425 LEU A O 1
ATOM 3152 N N . ALA A 1 426 ? 7.071 0.583 -27.254 1.00 87.12 426 ALA A N 1
ATOM 3153 C CA . ALA A 1 426 ? 7.212 -0.849 -26.997 1.00 87.12 426 ALA A CA 1
ATOM 3154 C C . ALA A 1 426 ? 7.869 -1.576 -28.181 1.00 87.12 426 ALA A C 1
ATOM 3156 O O . ALA A 1 426 ? 8.754 -2.396 -27.967 1.00 87.12 426 ALA A O 1
ATOM 3157 N N . GLU A 1 427 ? 7.544 -1.205 -29.427 1.00 89.25 427 GLU A N 1
ATOM 3158 C CA . GLU A 1 427 ? 8.248 -1.721 -30.615 1.00 89.25 427 GLU A CA 1
ATOM 3159 C C . GLU A 1 427 ? 9.736 -1.320 -30.615 1.00 89.25 427 GLU A C 1
ATOM 3161 O O . GLU A 1 427 ? 10.608 -2.145 -30.880 1.00 89.25 427 GLU A O 1
ATOM 3166 N N . LYS A 1 428 ? 10.065 -0.075 -30.232 1.00 92.69 428 LYS A N 1
ATOM 3167 C CA . LYS A 1 428 ? 11.465 0.364 -30.080 1.00 92.69 428 LYS A CA 1
ATOM 3168 C C . LYS A 1 428 ? 12.201 -0.374 -28.958 1.00 92.69 428 LYS A C 1
ATOM 3170 O O . LYS A 1 428 ? 13.385 -0.647 -29.111 1.00 92.69 428 LYS A O 1
ATOM 3175 N N . ARG A 1 429 ? 11.525 -0.702 -27.848 1.00 94.44 429 ARG A N 1
ATOM 3176 C CA . ARG A 1 429 ? 12.085 -1.546 -26.776 1.00 94.44 429 ARG A CA 1
ATOM 3177 C C . ARG A 1 429 ? 12.327 -2.971 -27.266 1.00 94.44 429 ARG A C 1
ATOM 3179 O O . ARG A 1 429 ? 13.422 -3.480 -27.073 1.00 94.44 429 ARG A O 1
ATOM 3186 N N . LEU A 1 430 ? 11.361 -3.570 -27.964 1.00 92.81 430 LEU A N 1
ATOM 3187 C CA . LEU A 1 430 ? 11.495 -4.911 -28.531 1.00 92.81 430 LEU A CA 1
ATOM 3188 C C . LEU A 1 430 ? 12.725 -5.017 -29.448 1.00 92.81 430 LEU A C 1
ATOM 3190 O O . LEU A 1 430 ? 13.537 -5.916 -29.259 1.00 92.81 430 LEU A O 1
ATOM 3194 N N . LEU A 1 431 ? 12.923 -4.056 -30.360 1.00 93.94 431 LEU A N 1
ATOM 3195 C CA . LEU A 1 431 ? 14.096 -4.019 -31.247 1.00 93.94 431 LEU A CA 1
ATOM 3196 C C . LEU A 1 431 ? 15.445 -3.936 -30.503 1.00 93.94 431 LEU A C 1
ATOM 3198 O O . LEU A 1 431 ? 16.455 -4.396 -31.029 1.00 93.94 431 LEU A O 1
ATOM 3202 N N . LEU A 1 432 ? 15.487 -3.376 -29.287 1.00 96.88 432 LEU A N 1
ATOM 3203 C CA . LEU A 1 432 ? 16.700 -3.358 -28.456 1.00 96.88 432 LEU A CA 1
ATOM 3204 C C . LEU A 1 432 ? 16.965 -4.708 -27.767 1.00 96.88 432 LEU A C 1
ATOM 3206 O O . LEU A 1 432 ? 18.124 -5.010 -27.471 1.00 96.88 432 LEU A O 1
ATOM 3210 N N . TYR A 1 433 ? 15.912 -5.494 -27.523 1.00 97.25 433 TYR A N 1
ATOM 3211 C CA . TYR A 1 433 ? 15.927 -6.725 -26.724 1.00 97.25 433 TYR A CA 1
ATOM 3212 C C . TYR A 1 433 ? 15.975 -8.018 -27.558 1.00 97.25 433 TYR A C 1
ATOM 3214 O O . TYR A 1 433 ? 16.014 -9.095 -26.970 1.00 97.25 433 TYR A O 1
ATOM 3222 N N . LEU A 1 434 ? 15.987 -7.945 -28.898 1.00 96.06 434 LEU A N 1
ATOM 3223 C CA . LEU A 1 434 ? 15.935 -9.137 -29.764 1.00 96.06 434 LEU A CA 1
ATOM 3224 C C . LEU A 1 434 ? 17.057 -10.142 -29.496 1.00 96.06 434 LEU A C 1
ATOM 3226 O O . LEU A 1 434 ? 16.776 -11.332 -29.410 1.00 96.06 434 LEU A O 1
ATOM 3230 N N . ASP A 1 435 ? 18.295 -9.682 -29.303 1.00 98.12 435 ASP A N 1
ATOM 3231 C CA . ASP A 1 435 ? 19.428 -10.562 -28.989 1.00 98.12 435 ASP A CA 1
ATOM 3232 C C . ASP A 1 435 ? 19.175 -11.365 -27.704 1.00 98.12 435 ASP A C 1
ATOM 3234 O O . ASP A 1 435 ? 19.349 -12.577 -27.683 1.00 98.12 435 ASP A O 1
ATOM 3238 N N . TYR A 1 436 ? 18.649 -10.712 -26.661 1.00 97.94 436 TYR A N 1
ATOM 3239 C CA . TYR A 1 436 ? 18.309 -11.382 -25.406 1.00 97.94 436 TYR A CA 1
ATOM 3240 C C . TYR A 1 436 ? 17.122 -12.342 -25.562 1.00 97.94 436 TYR A C 1
ATOM 3242 O O . TYR A 1 436 ? 17.114 -13.412 -24.965 1.00 97.94 436 TYR A O 1
ATOM 3250 N N . ILE A 1 437 ? 16.122 -11.990 -26.378 1.00 95.75 437 ILE A N 1
ATOM 3251 C CA . ILE A 1 437 ? 14.981 -12.871 -26.679 1.00 95.75 437 ILE A CA 1
ATOM 3252 C C . ILE A 1 437 ? 15.443 -14.116 -27.451 1.00 95.75 437 ILE A C 1
ATOM 3254 O O . ILE A 1 437 ? 14.906 -15.196 -27.219 1.00 95.75 437 ILE A O 1
ATOM 3258 N N . HIS A 1 438 ? 16.449 -13.989 -28.323 1.00 96.12 438 HIS A N 1
ATOM 3259 C CA . HIS A 1 438 ? 17.071 -15.121 -29.014 1.00 96.12 438 HIS A CA 1
ATOM 3260 C C . HIS A 1 438 ? 17.794 -16.036 -28.025 1.00 96.12 438 HIS A C 1
ATOM 3262 O O . HIS A 1 438 ? 17.387 -17.185 -27.874 1.00 96.12 438 HIS A O 1
ATOM 3268 N N . SER A 1 439 ? 18.763 -15.510 -27.267 1.00 97.12 439 SER A N 1
ATOM 3269 C CA . SER A 1 439 ? 19.518 -16.306 -26.291 1.00 97.12 439 SER A CA 1
ATOM 3270 C C . SER A 1 439 ? 18.626 -16.905 -25.198 1.00 97.12 439 SER A C 1
ATOM 3272 O O . SER A 1 439 ? 18.885 -18.010 -24.736 1.00 97.12 439 SER A O 1
ATOM 3274 N N . LEU A 1 440 ? 17.535 -16.233 -24.807 1.00 95.88 440 LEU A N 1
ATOM 3275 C CA . LEU A 1 440 ? 16.553 -16.795 -23.872 1.00 95.88 440 LEU A CA 1
ATOM 3276 C C . LEU A 1 440 ? 15.728 -17.912 -24.521 1.00 95.88 440 LEU A C 1
ATOM 3278 O O . LEU A 1 440 ? 15.443 -18.906 -23.862 1.00 95.88 440 LEU A O 1
ATOM 3282 N N . SER A 1 441 ? 15.371 -17.795 -25.802 1.00 93.19 441 SER A N 1
ATOM 3283 C CA . SER A 1 441 ? 14.705 -18.878 -26.533 1.00 93.19 441 SER A CA 1
ATOM 3284 C C . SER A 1 441 ? 15.614 -20.097 -26.724 1.00 93.19 441 SER A C 1
ATOM 3286 O O . SER A 1 441 ? 15.122 -21.222 -26.673 1.00 93.19 441 SER A O 1
ATOM 3288 N N . GLU A 1 442 ? 16.917 -19.888 -26.929 1.00 94.62 442 GLU A N 1
ATOM 3289 C CA . GLU A 1 442 ? 17.922 -20.954 -27.000 1.00 94.62 442 GLU A CA 1
ATOM 3290 C C . GLU A 1 442 ? 18.096 -21.621 -25.629 1.00 94.62 442 GLU A C 1
ATOM 3292 O O . GLU A 1 442 ? 17.862 -22.822 -25.504 1.00 94.62 442 GLU A O 1
ATOM 3297 N N . ALA A 1 443 ? 18.373 -20.843 -24.578 1.00 95.75 443 ALA A N 1
ATOM 3298 C CA . ALA A 1 443 ? 18.559 -21.345 -23.217 1.00 95.75 443 ALA A CA 1
ATOM 3299 C C . ALA A 1 443 ? 17.333 -22.115 -22.688 1.00 95.75 443 ALA A C 1
ATOM 3301 O O . ALA A 1 443 ? 17.477 -23.189 -22.103 1.00 95.75 443 ALA A O 1
ATOM 3302 N N . LEU A 1 444 ? 16.115 -21.616 -22.936 1.00 92.44 444 LEU A N 1
ATOM 3303 C CA . LEU A 1 444 ? 14.877 -22.311 -22.562 1.00 92.44 444 LEU A CA 1
ATOM 3304 C C . LEU A 1 444 ? 14.656 -23.612 -23.352 1.00 92.44 444 LEU A C 1
ATOM 3306 O O . LEU A 1 444 ? 13.969 -24.496 -22.849 1.00 92.44 444 LEU A O 1
ATOM 3310 N N . SER A 1 445 ? 15.235 -23.762 -24.551 1.00 91.94 445 SER A N 1
ATOM 3311 C CA . SER A 1 445 ? 15.149 -25.008 -25.331 1.00 91.94 445 SER A CA 1
ATOM 3312 C C . SER A 1 445 ? 16.065 -26.126 -24.814 1.00 91.94 445 SER A C 1
ATOM 3314 O O . SER A 1 445 ? 15.835 -27.292 -25.129 1.00 91.94 445 SER A O 1
ATOM 3316 N N . LEU A 1 446 ? 17.062 -25.782 -23.987 1.00 92.88 446 LEU A N 1
ATOM 3317 C CA . LEU A 1 446 ? 17.939 -26.733 -23.293 1.00 92.88 446 LEU A CA 1
ATOM 3318 C C . LEU A 1 446 ? 17.333 -27.259 -21.979 1.00 92.88 446 LEU A C 1
ATOM 3320 O O . LEU A 1 446 ? 17.846 -28.219 -21.405 1.00 92.88 446 LEU A O 1
ATOM 3324 N N . LEU A 1 447 ? 16.260 -26.639 -21.473 1.00 89.25 447 LEU A N 1
ATOM 3325 C CA . LEU A 1 447 ? 15.604 -27.083 -20.244 1.00 89.25 447 LEU A CA 1
ATOM 3326 C C . LEU A 1 447 ? 14.699 -28.302 -20.503 1.00 89.25 447 LEU A C 1
ATOM 3328 O O . LEU A 1 447 ? 13.933 -28.305 -21.471 1.00 89.25 447 LEU A O 1
ATOM 3332 N N . PRO A 1 448 ? 14.706 -29.320 -19.621 1.00 87.75 448 PRO A N 1
ATOM 3333 C CA . PRO A 1 448 ? 13.768 -30.428 -19.710 1.00 87.75 448 PRO A CA 1
ATOM 3334 C C . PRO A 1 448 ? 12.333 -29.939 -19.487 1.00 87.75 448 PRO A C 1
ATOM 3336 O O . PRO A 1 448 ? 12.070 -29.052 -18.671 1.00 87.75 448 PRO A O 1
ATOM 3339 N N . ALA A 1 449 ? 11.377 -30.559 -20.181 1.00 84.19 449 ALA A N 1
ATOM 3340 C CA . ALA A 1 449 ? 9.962 -30.278 -19.976 1.00 84.19 449 ALA A CA 1
ATOM 3341 C C . ALA A 1 449 ? 9.547 -30.646 -18.540 1.00 84.19 449 ALA A C 1
ATOM 3343 O O . ALA A 1 449 ? 9.570 -31.817 -18.157 1.00 84.19 449 ALA A O 1
ATOM 3344 N N . TYR A 1 450 ? 9.160 -29.647 -17.743 1.00 80.00 450 TYR A N 1
ATOM 3345 C CA . TYR A 1 450 ? 8.729 -29.864 -16.363 1.00 80.00 450 TYR A CA 1
ATOM 3346 C C . TYR A 1 450 ? 7.458 -30.726 -16.307 1.00 80.00 450 TYR A C 1
ATOM 3348 O O . TYR A 1 450 ? 6.419 -30.362 -16.859 1.00 80.00 450 TYR A O 1
ATOM 3356 N N . SER A 1 451 ? 7.542 -31.855 -15.601 1.00 77.12 451 SER A N 1
ATOM 3357 C CA . SER A 1 451 ? 6.450 -32.815 -15.419 1.00 77.12 451 SER A CA 1
ATOM 3358 C C . SER A 1 451 ? 6.008 -32.850 -13.953 1.00 77.12 451 SER A C 1
ATOM 3360 O O . SER A 1 451 ? 6.474 -33.680 -13.173 1.00 77.12 451 SER A O 1
ATOM 3362 N N . GLY A 1 452 ? 5.102 -31.948 -13.577 1.00 78.94 452 GLY A N 1
ATOM 3363 C CA . GLY A 1 452 ? 4.550 -31.848 -12.224 1.00 78.94 452 GLY A CA 1
ATOM 3364 C C . GLY A 1 452 ? 3.400 -30.840 -12.124 1.00 78.94 452 GLY A C 1
ATOM 3365 O O . GLY A 1 452 ? 2.942 -30.296 -13.130 1.00 78.94 452 GLY A O 1
ATOM 3366 N N . GLU A 1 453 ? 2.927 -30.576 -10.907 1.00 74.31 453 GLU A N 1
ATOM 3367 C CA . GLU A 1 453 ? 1.835 -29.627 -10.653 1.00 74.31 453 GLU A CA 1
ATOM 3368 C C . GLU A 1 453 ? 2.319 -28.166 -10.716 1.00 74.31 453 GLU A C 1
ATOM 3370 O O . GLU A 1 453 ? 2.940 -27.655 -9.785 1.00 74.31 453 GLU A O 1
ATOM 3375 N N . CYS A 1 454 ? 1.999 -27.456 -11.801 1.00 58.91 454 CYS A N 1
ATOM 3376 C CA . CYS A 1 454 ? 2.246 -26.016 -11.904 1.00 58.91 454 CYS A CA 1
ATOM 3377 C C . CYS A 1 454 ? 1.104 -25.194 -11.283 1.00 58.91 454 CYS A C 1
ATOM 3379 O O . CYS A 1 454 ? 0.062 -24.985 -11.908 1.00 58.91 454 CYS A O 1
ATOM 3381 N N . TYR A 1 455 ? 1.337 -24.635 -10.097 1.00 59.84 455 TYR A N 1
ATOM 3382 C CA . TYR A 1 455 ? 0.429 -23.690 -9.441 1.00 59.84 455 TYR A CA 1
ATOM 3383 C C . TYR A 1 455 ? 0.491 -22.310 -10.131 1.00 59.84 455 TYR A C 1
ATOM 3385 O O . TYR A 1 455 ? 1.284 -21.442 -9.768 1.00 59.84 455 TYR A O 1
ATOM 3393 N N . ARG A 1 456 ? -0.322 -22.117 -11.180 1.00 55.69 456 ARG A N 1
ATOM 3394 C CA . ARG A 1 456 ? -0.438 -20.843 -11.920 1.00 55.69 456 ARG A CA 1
ATOM 3395 C C . ARG A 1 456 ? -1.179 -19.762 -11.119 1.00 55.69 456 ARG A C 1
ATOM 3397 O O . ARG A 1 456 ? -2.128 -20.049 -10.402 1.00 55.69 456 ARG A O 1
ATOM 3404 N N . GLY A 1 457 ? -0.863 -18.499 -11.423 1.00 48.12 457 GLY A N 1
ATOM 3405 C CA . GLY A 1 457 ? -1.881 -17.440 -11.434 1.00 48.12 457 GLY A CA 1
ATOM 3406 C C . GLY A 1 457 ? -2.120 -16.665 -10.138 1.00 48.12 457 GLY A C 1
ATOM 3407 O O . GLY A 1 457 ? -3.261 -16.303 -9.865 1.00 48.12 457 GLY A O 1
ATOM 3408 N N . LEU A 1 458 ? -1.074 -16.339 -9.374 1.00 41.00 458 LEU A N 1
ATOM 3409 C CA . LEU A 1 458 ? -1.167 -15.331 -8.313 1.00 41.00 458 LEU A CA 1
ATOM 3410 C C . LEU A 1 458 ? -0.409 -14.053 -8.702 1.00 41.00 458 LEU A C 1
ATOM 3412 O O . LEU A 1 458 ? 0.800 -14.079 -8.900 1.00 41.00 458 LEU A O 1
ATOM 3416 N N . ASN A 1 459 ? -1.110 -12.912 -8.702 1.00 45.53 459 ASN A N 1
ATOM 3417 C CA . ASN A 1 459 ? -0.499 -11.568 -8.682 1.00 45.53 459 ASN A CA 1
ATOM 3418 C C . ASN A 1 459 ? 0.125 -11.223 -7.308 1.00 45.53 459 ASN A C 1
ATOM 3420 O O . ASN A 1 459 ? 0.525 -10.089 -7.061 1.00 45.53 459 ASN A O 1
ATOM 3424 N N . LEU A 1 460 ? 0.182 -12.201 -6.402 1.00 44.22 460 LEU A N 1
ATOM 3425 C CA . LEU A 1 460 ? 0.787 -12.131 -5.083 1.00 44.22 460 LEU A CA 1
ATOM 3426 C C . LEU A 1 460 ? 2.014 -13.044 -5.094 1.00 44.22 460 LEU A C 1
ATOM 3428 O O . LEU A 1 460 ? 1.884 -14.248 -5.320 1.00 44.22 460 LEU A O 1
ATOM 3432 N N . ARG A 1 461 ? 3.196 -12.479 -4.832 1.00 52.31 461 ARG A N 1
ATOM 3433 C CA . ARG A 1 461 ? 4.432 -13.247 -4.636 1.00 52.31 461 ARG A CA 1
ATOM 3434 C C . ARG A 1 461 ? 4.240 -14.147 -3.417 1.00 52.31 461 ARG A C 1
ATOM 3436 O O . ARG A 1 461 ? 4.196 -13.656 -2.290 1.00 52.31 461 ARG A O 1
ATOM 3443 N N . LEU A 1 462 ? 4.090 -15.453 -3.641 1.00 49.41 462 LEU A N 1
ATOM 3444 C CA . LEU A 1 462 ? 4.075 -16.417 -2.546 1.00 49.41 462 LEU A CA 1
ATOM 3445 C C . LEU A 1 462 ? 5.404 -16.333 -1.789 1.00 49.41 462 LEU A C 1
ATOM 3447 O O . LEU A 1 462 ? 6.473 -16.185 -2.381 1.00 49.41 462 LEU A O 1
ATOM 3451 N N . HIS A 1 463 ? 5.334 -16.439 -0.467 1.00 56.41 463 HIS A N 1
ATOM 3452 C CA . HIS A 1 463 ? 6.522 -16.556 0.362 1.00 56.41 463 HIS A CA 1
ATOM 3453 C C . HIS A 1 463 ? 7.236 -17.887 0.036 1.00 56.41 463 HIS A C 1
ATOM 3455 O O . HIS A 1 463 ? 6.550 -18.888 -0.158 1.00 56.41 463 HIS A O 1
ATOM 3461 N N . PRO A 1 464 ? 8.579 -17.987 0.033 1.00 52.38 464 PRO A N 1
ATOM 3462 C CA . PRO A 1 464 ? 9.263 -19.243 -0.312 1.00 52.38 464 PRO A CA 1
ATOM 3463 C C . PRO A 1 464 ? 8.836 -20.461 0.530 1.00 52.38 464 PRO A C 1
ATOM 3465 O O . PRO A 1 464 ? 8.858 -21.590 0.059 1.00 52.38 464 PRO A O 1
ATOM 3468 N N . LYS A 1 465 ? 8.369 -20.234 1.767 1.00 55.53 465 LYS A N 1
ATOM 3469 C CA . LYS A 1 465 ? 7.817 -21.286 2.649 1.00 55.53 465 LYS A CA 1
ATOM 3470 C C . LYS A 1 465 ? 6.374 -21.724 2.326 1.00 55.53 465 LYS A C 1
ATOM 3472 O O . LYS A 1 465 ? 5.917 -22.685 2.928 1.00 55.53 465 LYS A O 1
ATOM 3477 N N . THR A 1 466 ? 5.632 -21.042 1.443 1.00 49.94 466 THR A N 1
ATOM 3478 C CA . THR A 1 466 ? 4.299 -21.502 0.986 1.00 49.94 466 THR A CA 1
ATOM 3479 C C . THR A 1 466 ? 4.348 -22.375 -0.268 1.00 49.94 466 THR A C 1
ATOM 3481 O O . THR A 1 466 ? 3.325 -22.946 -0.633 1.00 49.94 466 THR A O 1
ATOM 3484 N N . TYR A 1 467 ? 5.520 -22.544 -0.885 1.00 59.66 467 TYR A N 1
ATOM 3485 C CA . TYR A 1 467 ? 5.785 -23.582 -1.882 1.00 59.66 467 TYR A CA 1
ATOM 3486 C C . TYR A 1 467 ? 7.030 -24.379 -1.476 1.00 59.66 467 TYR A C 1
ATOM 3488 O O . TYR A 1 467 ? 8.105 -24.235 -2.050 1.00 59.66 467 TYR A O 1
ATOM 3496 N N . GLU A 1 468 ? 6.894 -25.242 -0.464 1.00 50.28 468 GLU A N 1
ATOM 3497 C CA . GLU A 1 468 ? 7.940 -26.227 -0.176 1.00 50.28 468 GLU A CA 1
ATOM 3498 C C . GLU A 1 468 ? 8.183 -27.084 -1.424 1.00 50.28 468 GLU A C 1
ATOM 3500 O O . GLU A 1 468 ? 7.333 -27.883 -1.831 1.00 50.28 468 GLU A O 1
ATOM 3505 N N . VAL A 1 469 ? 9.354 -26.905 -2.041 1.00 50.72 469 VAL A N 1
ATOM 3506 C CA . VAL A 1 469 ? 9.814 -27.728 -3.159 1.00 50.72 469 VAL A CA 1
ATOM 3507 C C . VAL A 1 469 ? 10.032 -29.135 -2.616 1.00 50.72 469 VAL A C 1
ATOM 3509 O O . VAL A 1 469 ? 11.073 -29.430 -2.031 1.00 50.72 469 VAL A O 1
ATOM 3512 N N . ARG A 1 470 ? 9.016 -29.994 -2.766 1.00 43.56 470 ARG A N 1
ATOM 3513 C CA . ARG A 1 470 ? 9.073 -31.395 -2.340 1.00 43.56 470 ARG A CA 1
ATOM 3514 C C . ARG A 1 470 ? 10.285 -32.054 -2.988 1.00 43.56 470 ARG A C 1
ATOM 3516 O O . ARG A 1 470 ? 10.350 -32.178 -4.210 1.00 43.56 470 ARG A O 1
ATOM 3523 N N . SER A 1 471 ? 11.238 -32.455 -2.156 1.00 40.09 471 SER A N 1
ATOM 3524 C CA . SER A 1 471 ? 12.483 -33.077 -2.582 1.00 40.09 471 SER A CA 1
ATOM 3525 C C . SER A 1 471 ? 12.200 -34.380 -3.328 1.00 40.09 471 SER A C 1
ATOM 3527 O O . SER A 1 471 ? 11.698 -35.333 -2.745 1.00 40.09 471 SER A O 1
ATOM 3529 N N . HIS A 1 472 ? 12.538 -34.381 -4.620 1.00 37.97 472 HIS A N 1
ATOM 3530 C CA . HIS A 1 472 ? 12.557 -35.515 -5.548 1.00 37.97 472 HIS A CA 1
ATOM 3531 C C . HIS A 1 472 ? 11.386 -36.509 -5.450 1.00 37.97 472 HIS A C 1
ATOM 3533 O O . HIS A 1 472 ? 11.401 -37.459 -4.667 1.00 37.97 472 HIS A O 1
ATOM 3539 N N . VAL A 1 473 ? 10.460 -36.415 -6.409 1.00 33.94 473 VAL A N 1
ATOM 3540 C CA . VAL A 1 473 ? 9.822 -37.638 -6.916 1.00 33.94 473 VAL A CA 1
ATOM 3541 C C . VAL A 1 473 ? 10.919 -38.448 -7.609 1.00 33.94 473 VAL A C 1
ATOM 3543 O O . VAL A 1 473 ? 11.307 -38.138 -8.732 1.00 33.94 473 VAL A O 1
ATOM 3546 N N . VAL A 1 474 ? 11.461 -39.442 -6.907 1.00 35.16 474 VAL A N 1
ATOM 3547 C CA . VAL A 1 474 ? 12.336 -40.456 -7.503 1.00 35.16 474 VAL A CA 1
ATOM 3548 C C . VAL A 1 474 ? 11.451 -41.404 -8.310 1.00 35.16 474 VAL A C 1
ATOM 3550 O O . VAL A 1 474 ? 10.541 -42.016 -7.746 1.00 35.16 474 VAL A O 1
ATOM 3553 N N . GLY A 1 475 ? 11.705 -41.486 -9.617 1.00 35.72 475 GLY A N 1
ATOM 3554 C CA . GLY A 1 475 ? 11.100 -42.437 -10.553 1.00 35.72 475 GLY A CA 1
ATOM 3555 C C . GLY A 1 475 ? 12.163 -43.348 -11.144 1.00 35.72 475 GLY A C 1
ATOM 3556 O O . GLY A 1 475 ? 13.256 -42.815 -11.436 1.00 35.72 475 GLY A O 1
#

Secondary structure (DSSP, 8-state):
------GGGGS-S----TT---B--BTTTB--EEESSS-EEEETTTTEEEE-SSS-EEEEESB-B-TT---EEEEEEEES-S-EEEEEEESS--STTT--TT-TT-TTEEEEEE-SS-EEEEETTEEEEEE----TT-EEEEEEETTTEEEEEETTEEEEEEE--TT--EEEEEEE-STTEEEEEE----TT----TTSS--EEEE--SSGGG-EEEEEEEEETTEEEEE-TTS-EEEESSSEEEESSS-SS--SEEE-SSSS-EE-EEPTT-TTSPSPPEEEE----------------------------PPPPPPPP--------SS--STTTTS-----S-TT----S-HHHHHHTT--S-HHHHHHHHHHHHHHHHHHHTTT----HHHHHHHHHHH---SSSPPHHHHHHHHHH--SHHHHHHHHHHHHHHHHHHHHHHTS----S------SS---GGGS--------

Solvent-accessible surface area (backbone atoms only — not comparable to full-atom values): 27790 Å² total; per-residue (Å²): 138,82,80,84,78,68,66,67,84,77,58,80,86,86,75,65,42,77,84,64,65,84,37,76,72,42,87,88,80,47,83,50,78,44,56,81,77,77,35,50,52,66,44,78,88,82,31,34,40,32,24,74,38,82,43,64,32,49,37,33,39,31,31,45,41,47,16,66,46,69,49,64,50,33,38,30,36,32,65,81,44,52,54,45,19,38,40,38,30,38,74,71,52,63,62,44,86,83,44,56,49,30,36,55,85,41,47,67,20,37,6,39,36,25,22,68,79,42,31,32,25,18,41,72,31,35,84,75,47,67,32,67,51,43,49,63,73,40,41,39,34,46,34,42,30,65,73,15,36,38,37,38,26,49,66,92,46,71,68,47,72,52,72,52,56,75,81,44,48,28,18,51,35,42,21,39,60,35,50,54,21,30,37,37,54,46,77,62,81,42,93,78,50,86,54,67,77,73,67,56,71,36,34,32,34,40,65,36,45,46,66,72,55,42,45,61,26,43,44,76,51,71,34,88,95,34,74,20,29,37,28,94,88,33,16,30,38,37,46,72,102,28,34,36,34,19,62,43,81,52,92,88,59,61,57,31,34,37,83,54,97,60,85,60,42,79,44,41,62,32,93,90,45,85,84,42,55,48,47,29,38,29,38,75,49,87,84,69,90,76,90,78,91,83,79,89,85,87,81,84,89,86,89,81,92,82,83,89,79,88,82,83,77,79,82,76,83,79,73,84,76,74,81,78,45,64,54,56,83,90,63,75,81,85,54,84,88,69,26,44,66,82,80,68,59,94,89,65,72,79,85,58,56,66,68,59,24,58,53,62,67,69,64,63,55,75,68,51,48,52,48,36,44,54,47,3,42,51,48,21,55,61,34,46,81,72,78,38,84,55,51,37,60,38,31,14,44,53,48,52,56,69,53,84,58,95,62,84,68,34,56,50,56,52,50,49,45,23,67,68,46,86,50,80,66,24,55,55,45,36,70,60,37,45,40,37,54,49,49,40,55,53,36,59,67,68,51,79,84,85,87,73,90,78,90,76,90,66,101,57,86,73,55,75,84,79,58,71,79,74,81,69,90,84,128

Radius of gyration: 31.66 Å; Cα contacts (8 Å, |Δi|>4): 854; chains: 1; bounding box: 108×68×81 Å

Nearest PDB structures (foldseek):
  7jl4-assembly1_A  TM=7.763E-01  e=1.629E-07  Homo sapiens
  4x8n-assembly1_A  TM=7.554E-01  e=1.629E-07  Homo sapiens
  7w6i-assembly1_A  TM=7.351E-01  e=3.131E-07  Homo sapiens
  4b8e-assembly2_B  TM=7.572E-01  e=1.888E-06  Mus musculus
  2e63-assembly1_A  TM=6.955E-01  e=4.047E-06  Homo sapiens